Protein AF-A0AAP0PE67-F1 (afdb_monomer)

InterPro domains:
  IPR002885 Pentatricopeptide repeat [PF01535] (154-175)
  IPR002885 Pentatricopeptide repeat [PF13041] (8-57)
  IPR002885 Pentatricopeptide repeat [PF13041] (78-128)
  IPR002885 Pentatricopeptide repeat [PF13041] (185-234)
  IPR002885 Pentatricopeptide repeat [PF13041] (255-304)
  IPR002885 Pentatricopeptide repeat [PS51375] (9-43)
  IPR002885 Pentatricopeptide repeat [PS51375] (44-78)
  IPR002885 Pentatricopeptide repeat [PS51375] (79-114)
  IPR002885 Pentatricopeptide repeat [PS51375] (115-149)
  IPR002885 Pentatricopeptide repeat [PS51375] (150-185)
  IPR002885 Pentatricopeptide repeat [PS51375] (186-220)
  IPR002885 Pentatricopeptide repeat [PS51375] (221-255)
  IPR002885 Pentatricopeptide repeat [PS51375] (256-290)
  IPR002885 Pentatricopeptide repeat [PS51375] (291-321)
  IPR002885 Pentatricopeptide repeat [TIGR00756] (11-44)
  IPR002885 Pentatricopeptide repeat [TIGR00756] (47-80)
  IPR002885 Pentatricopeptide repeat [TIGR00756] (82-116)
  IPR002885 Pentatricopeptide repeat [TIGR00756] (154-187)
  IPR002885 Pentatricopeptide repeat [TIGR00756] (189-222)
  IPR002885 Pentatricopeptide repeat [TIGR00756] (223-256)

Radius of gyration: 32.27 Å; Cα contacts (8 Å, |Δi|>4): 391; chains: 1; bounding box: 60×107×72 Å

pLDDT: mean 74.9, std 16.46, range [26.45, 91.94]

Organism: NCBI:txid152367

Mean predicted aligned error: 15.07 Å

Nearest PDB structures (foldseek):
  6een-assembly1_D  TM=7.608E-01  e=3.902E-18  Zea mays
  5i9g-assembly1_C  TM=6.756E-01  e=1.537E-18  unidentified
  4m57-assembly1_A  TM=5.169E-01  e=1.151E-13  Zea mays
  4oe1-assembly1_A  TM=5.522E-01  e=1.704E-11  Zea mays
  4m59-assembly1_A  TM=5.585E-01  e=1.634E-11  Zea mays

Secondary structure (DSSP, 8-state):
--SS-PPPPHHHHHHHHHHHHHTT-HHHHHHHHHHHHHTT----HHHHHHHHHHHHHHT-HHHHHHHHHHHHHTT----HHHHHHHHHHHHHTT-HHHHHHHHHHHHHTTS-PPPHHHHHHHHHHHHHHT-HHHHHHHHHHHHHTT----HHHHHHHHHHHHHTT-HHHHHHHHHHHHHSTT----HHHHHHHHHHHHHHT-HHHHHHHHHHHHHTTPPPPHHHHHHHHHHHHHHT-HHHHHHHHHHHHHTT----HHHHHHHHHHHHHHT-HHHHHHHHHHHHHTT-PPPHHHHHHHHHHHHHHT-HHHHHHHHHHHHHHHHHHHHHHHHHHHHHHHHHHHTT-----PPPP-PPPPPPP-----------

Solvent-accessible surface area (backbone atoms only — not comparable to full-atom values): 20975 Å² total; per-residue (Å²): 114,86,87,67,86,63,81,79,48,61,63,59,50,41,53,51,38,47,53,27,38,75,69,69,40,56,72,59,31,53,50,51,50,56,47,36,58,74,67,74,42,72,82,50,71,66,47,53,42,48,50,36,48,36,27,32,75,68,68,44,48,67,65,26,50,51,53,51,51,50,38,50,75,70,68,48,78,77,53,59,68,47,51,32,43,50,28,38,28,29,23,71,74,69,40,45,70,58,30,52,49,55,59,51,52,35,53,74,65,70,76,46,81,76,50,75,62,39,54,41,37,46,48,53,27,31,36,76,72,58,48,59,73,58,51,55,50,51,52,50,50,40,58,74,71,68,54,80,76,50,70,70,47,52,41,49,52,35,45,21,30,33,75,65,66,42,54,71,59,31,54,51,51,51,52,54,44,70,66,40,91,87,54,82,86,51,70,65,46,53,37,43,51,31,43,36,28,26,75,73,66,42,48,68,62,24,51,51,50,54,53,50,38,48,74,74,70,43,78,79,51,60,66,46,52,41,44,49,33,41,30,28,26,77,75,63,43,53,70,60,26,49,51,51,57,54,48,36,57,71,66,88,32,70,80,46,53,67,44,54,34,43,53,31,42,26,28,21,74,72,65,43,40,71,61,25,50,53,52,52,52,51,34,52,75,72,67,39,69,80,48,74,68,38,52,54,34,51,34,55,19,25,51,73,74,65,41,51,69,61,26,50,51,53,52,53,52,51,54,53,54,51,49,54,50,53,50,51,50,50,53,50,52,51,50,54,51,52,55,54,56,65,74,66,64,78,81,77,82,77,83,84,81,82,87,82,86,88,80,82,89,84,87,86,82,89,86,87,87,88,90,134

Structure (mmCIF, N/CA/C/O backbone):
data_AF-A0AAP0PE67-F1
#
_entry.id   AF-A0AAP0PE67-F1
#
loop_
_atom_site.group_PDB
_atom_site.id
_atom_site.type_symbol
_atom_site.label_atom_id
_atom_site.label_alt_id
_atom_site.label_comp_id
_atom_site.label_asym_id
_atom_site.label_entity_id
_atom_site.label_seq_id
_atom_site.pdbx_PDB_ins_code
_atom_site.Cartn_x
_atom_site.Cartn_y
_atom_site.Cartn_z
_atom_site.occupancy
_atom_site.B_iso_or_equiv
_atom_site.auth_seq_id
_atom_site.auth_comp_id
_atom_site.auth_asym_id
_atom_site.auth_atom_id
_atom_site.pdbx_PDB_model_num
ATOM 1 N N . MET A 1 1 ? 2.126 21.704 -41.693 1.00 51.34 1 MET A N 1
ATOM 2 C CA . MET A 1 1 ? 3.536 21.264 -41.856 1.00 51.34 1 MET A CA 1
ATOM 3 C C . MET A 1 1 ? 3.902 20.911 -43.300 1.00 51.34 1 MET A C 1
ATOM 5 O O . MET A 1 1 ? 5.087 20.849 -43.579 1.00 51.34 1 MET A O 1
ATOM 9 N N . LYS A 1 2 ? 2.946 20.742 -44.233 1.00 44.88 2 LYS A N 1
ATOM 10 C CA . LYS A 1 2 ? 3.265 20.608 -45.669 1.00 44.88 2 LYS A CA 1
ATOM 11 C C . LYS A 1 2 ? 3.555 21.949 -46.364 1.00 44.88 2 LYS A C 1
ATOM 13 O O . LYS A 1 2 ? 4.163 21.949 -47.421 1.00 44.88 2 LYS A O 1
ATOM 18 N N . ASP A 1 3 ? 3.197 23.068 -45.731 1.00 47.25 3 ASP A N 1
ATOM 19 C CA . ASP A 1 3 ? 3.286 24.407 -46.337 1.00 47.25 3 ASP A CA 1
ATOM 20 C C . ASP A 1 3 ? 4.638 25.120 -46.130 1.00 47.25 3 ASP A C 1
ATOM 22 O O . ASP A 1 3 ? 4.851 26.184 -46.698 1.00 47.25 3 ASP A O 1
ATOM 26 N N . PHE A 1 4 ? 5.561 24.563 -45.329 1.00 55.31 4 PHE A N 1
ATOM 27 C CA . PHE A 1 4 ? 6.791 25.262 -44.900 1.00 55.31 4 PHE A CA 1
ATOM 28 C C . PHE A 1 4 ? 8.116 24.557 -45.250 1.00 55.31 4 PHE A C 1
ATOM 30 O O . PHE A 1 4 ? 9.164 24.998 -44.789 1.00 55.31 4 PHE A O 1
ATOM 37 N N . ASN A 1 5 ? 8.104 23.485 -46.056 1.00 54.69 5 ASN A N 1
ATOM 38 C CA . ASN A 1 5 ? 9.308 22.763 -46.520 1.00 54.69 5 ASN A CA 1
ATOM 39 C C . ASN A 1 5 ? 10.312 22.322 -45.424 1.00 54.69 5 ASN A C 1
ATOM 41 O O . ASN A 1 5 ? 11.452 21.974 -45.729 1.00 54.69 5 ASN A O 1
ATOM 45 N N . SER A 1 6 ? 9.908 22.310 -44.151 1.00 60.25 6 SER A N 1
ATOM 46 C CA . SER A 1 6 ? 10.734 21.861 -43.033 1.00 60.25 6 SER A CA 1
ATOM 47 C C . SER A 1 6 ? 10.360 20.433 -42.639 1.00 60.25 6 SER A C 1
ATOM 49 O O . SER A 1 6 ? 9.227 20.146 -42.249 1.00 60.25 6 SER A O 1
ATOM 51 N N . CYS A 1 7 ? 11.322 19.516 -42.752 1.00 62.06 7 CYS A N 1
ATOM 52 C CA . CYS A 1 7 ? 11.145 18.134 -42.318 1.00 62.06 7 CYS A CA 1
ATOM 53 C C . CYS A 1 7 ? 11.356 18.046 -40.797 1.00 62.06 7 CYS A C 1
ATOM 55 O O . CYS A 1 7 ? 12.442 18.392 -40.320 1.00 62.06 7 CYS A O 1
ATOM 57 N N . PRO A 1 8 ? 10.352 17.607 -40.016 1.00 69.38 8 PRO A N 1
ATOM 58 C CA . PRO A 1 8 ? 10.525 17.390 -38.586 1.00 69.38 8 PRO A CA 1
ATOM 59 C C . PRO A 1 8 ? 11.597 16.325 -38.349 1.00 69.38 8 PRO A C 1
ATOM 61 O O . PRO A 1 8 ? 11.596 15.274 -38.983 1.00 69.38 8 PRO A O 1
ATOM 64 N N . ASN A 1 9 ? 12.518 16.604 -37.431 1.00 77.94 9 ASN A N 1
ATOM 65 C CA . ASN A 1 9 ? 13.565 15.661 -37.058 1.00 77.94 9 ASN A CA 1
ATOM 66 C C . ASN A 1 9 ? 13.117 14.795 -35.864 1.00 77.94 9 ASN A C 1
ATOM 68 O O . ASN A 1 9 ? 12.079 15.038 -35.242 1.00 77.94 9 ASN A O 1
ATOM 72 N N . THR A 1 10 ? 13.915 13.785 -35.511 1.00 78.81 10 THR A N 1
ATOM 73 C CA . THR A 1 10 ? 13.640 12.879 -34.381 1.00 78.81 10 THR A CA 1
ATOM 74 C C . THR A 1 10 ? 13.404 13.624 -33.061 1.00 78.81 10 THR A C 1
ATOM 76 O O . THR A 1 10 ? 12.596 13.186 -32.246 1.00 78.81 10 THR A O 1
ATOM 79 N N . PHE A 1 11 ? 14.055 14.772 -32.847 1.00 81.00 11 PHE A N 1
ATOM 80 C CA . PHE A 1 11 ? 13.843 15.589 -31.652 1.00 81.00 11 PHE A CA 1
ATOM 81 C C . PHE A 1 11 ? 12.443 16.217 -31.637 1.00 81.00 11 PHE A C 1
ATOM 83 O O . PHE A 1 11 ? 11.741 16.092 -30.637 1.00 81.00 11 PHE A O 1
ATOM 90 N N . THR A 1 12 ? 11.996 16.806 -32.753 1.00 81.56 12 THR A N 1
ATOM 91 C CA . THR A 1 12 ? 10.645 17.378 -32.887 1.00 81.56 12 THR A CA 1
ATOM 92 C C . THR A 1 12 ? 9.564 16.334 -32.609 1.00 81.56 12 THR A C 1
ATOM 94 O O . THR A 1 12 ? 8.618 16.608 -31.869 1.00 81.56 12 THR A O 1
ATOM 97 N N . TYR A 1 13 ? 9.724 15.121 -33.147 1.00 83.88 13 TYR A N 1
ATOM 98 C CA . TYR A 1 13 ? 8.808 14.017 -32.865 1.00 83.88 13 TYR A CA 1
ATOM 99 C C . TYR A 1 13 ? 8.849 13.593 -31.393 1.00 83.88 13 TYR A C 1
ATOM 101 O O . TYR A 1 13 ? 7.794 13.483 -30.777 1.00 83.88 13 TYR A O 1
ATOM 109 N N . ASN A 1 14 ? 10.032 13.433 -30.792 1.00 84.38 14 ASN A N 1
ATOM 110 C CA . ASN A 1 14 ? 10.153 13.046 -29.382 1.00 84.38 14 ASN A CA 1
ATOM 111 C C . ASN A 1 14 ? 9.535 14.081 -28.431 1.00 84.38 14 ASN A C 1
ATOM 113 O O . ASN A 1 14 ? 8.880 13.698 -27.464 1.00 84.38 14 ASN A O 1
ATOM 117 N N . THR A 1 15 ? 9.676 15.380 -28.710 1.00 84.12 15 THR A N 1
ATOM 118 C CA . THR A 1 15 ? 9.015 16.433 -27.923 1.00 84.12 15 THR A CA 1
ATOM 119 C C . THR A 1 15 ? 7.495 16.335 -28.024 1.00 84.12 15 THR A C 1
ATOM 121 O O . THR A 1 15 ? 6.807 16.406 -27.006 1.00 84.12 15 THR A O 1
ATOM 124 N N . MET A 1 16 ? 6.962 16.127 -29.233 1.00 83.12 16 MET A N 1
ATOM 125 C CA . MET A 1 16 ? 5.522 15.952 -29.443 1.00 83.12 16 MET A CA 1
ATOM 126 C C . MET A 1 16 ? 5.003 14.703 -28.724 1.00 83.12 16 MET A C 1
ATOM 128 O O . MET A 1 16 ? 4.002 14.778 -28.020 1.00 83.12 16 MET A O 1
ATOM 132 N N . LEU A 1 17 ? 5.709 13.577 -28.836 1.00 86.69 17 LEU A N 1
ATOM 133 C CA . LEU A 1 17 ? 5.356 12.334 -28.151 1.00 86.69 17 LEU A CA 1
ATOM 134 C C . LEU A 1 17 ? 5.375 12.497 -26.628 1.00 86.69 17 LEU A C 1
ATOM 136 O O . LEU A 1 17 ? 4.423 12.098 -25.966 1.00 86.69 17 LEU A O 1
ATOM 140 N N . HIS A 1 18 ? 6.401 13.146 -26.075 1.00 85.19 18 HIS A N 1
ATOM 141 C CA . HIS A 1 18 ? 6.493 13.405 -24.638 1.00 85.19 18 HIS A CA 1
ATOM 142 C C . HIS A 1 18 ? 5.326 14.267 -24.135 1.00 85.19 18 HIS A C 1
ATOM 144 O O . HIS A 1 18 ? 4.707 13.940 -23.124 1.00 85.19 18 HIS A O 1
ATOM 150 N N . LEU A 1 19 ? 4.968 15.332 -24.863 1.00 84.69 19 LEU A N 1
ATOM 151 C CA . LEU A 1 19 ? 3.814 16.175 -24.529 1.00 84.69 19 LEU A CA 1
ATOM 152 C C . LEU A 1 19 ? 2.491 15.399 -24.596 1.00 84.69 19 LEU A C 1
ATOM 154 O O . LEU A 1 19 ? 1.646 15.554 -23.716 1.00 84.69 19 LEU A O 1
ATOM 158 N N . LEU A 1 20 ? 2.309 14.553 -25.612 1.00 86.25 20 LEU A N 1
ATOM 159 C CA . LEU A 1 20 ? 1.095 13.748 -25.776 1.00 86.25 20 LEU A CA 1
ATOM 160 C C . LEU A 1 20 ? 0.944 12.695 -24.675 1.00 86.25 20 LEU A C 1
ATOM 162 O O . LEU A 1 20 ? -0.151 12.533 -24.134 1.00 86.25 20 LEU A O 1
ATOM 166 N N . VAL A 1 21 ? 2.043 12.039 -24.295 1.00 85.19 21 VAL A N 1
ATOM 167 C CA . VAL A 1 21 ? 2.080 11.090 -23.175 1.00 85.19 21 VAL A CA 1
ATOM 168 C C . VAL A 1 21 ? 1.781 11.796 -21.850 1.00 85.19 21 VAL A C 1
ATOM 170 O O . VAL A 1 21 ? 0.956 11.314 -21.078 1.00 85.19 21 VAL A O 1
ATOM 173 N N . GLN A 1 22 ? 2.351 12.982 -21.603 1.00 84.94 22 GLN A N 1
ATOM 174 C CA . GLN A 1 22 ? 2.037 13.773 -20.404 1.00 84.94 22 GLN A CA 1
ATOM 175 C C . GLN A 1 22 ? 0.564 14.197 -20.327 1.00 84.94 22 GLN A C 1
ATOM 177 O O . GLN A 1 22 ? 0.006 14.299 -19.236 1.00 84.94 22 GLN A O 1
ATOM 182 N N . LYS A 1 23 ? -0.073 14.449 -21.476 1.00 86.06 23 LYS A N 1
ATOM 183 C CA . LYS A 1 23 ? -1.504 14.772 -21.571 1.00 86.06 23 LYS A CA 1
ATOM 184 C C . LYS A 1 23 ? -2.410 13.536 -21.600 1.00 86.06 23 LYS A C 1
ATOM 186 O O . LYS A 1 23 ? -3.616 13.705 -21.733 1.00 86.06 23 LYS A O 1
ATOM 191 N N . GLN A 1 24 ? -1.853 12.331 -21.453 1.00 83.88 24 GLN A N 1
ATOM 192 C CA . GLN A 1 24 ? -2.573 11.050 -21.440 1.00 83.88 24 GLN A CA 1
ATOM 193 C C . GLN A 1 24 ? -3.347 10.753 -22.741 1.00 83.88 24 GLN A C 1
ATOM 195 O O . GLN A 1 24 ? -4.325 10.011 -22.741 1.00 83.88 24 GLN A O 1
ATOM 200 N N . VAL A 1 25 ? -2.907 11.313 -23.877 1.00 86.69 25 VAL A N 1
ATOM 201 C CA . VAL A 1 25 ? -3.543 11.111 -25.193 1.00 86.69 25 VAL A CA 1
ATOM 202 C C . VAL A 1 25 ? -2.754 10.078 -26.007 1.00 86.69 25 VAL A C 1
ATOM 204 O O . VAL A 1 25 ? -2.118 10.390 -27.016 1.00 86.69 25 VAL A O 1
ATOM 207 N N . TYR A 1 26 ? -2.775 8.823 -25.554 1.00 82.75 26 TYR A N 1
ATOM 208 C CA . TYR A 1 26 ? -1.902 7.752 -26.064 1.00 82.75 26 TYR A CA 1
ATOM 209 C C . TYR A 1 26 ? -2.195 7.338 -27.513 1.00 82.75 26 TYR A C 1
ATOM 211 O O . TYR A 1 26 ? -1.273 7.096 -28.288 1.00 82.75 26 TYR A O 1
ATOM 219 N N . VAL A 1 27 ? -3.468 7.343 -27.923 1.00 82.25 27 VAL A N 1
ATOM 220 C CA . VAL A 1 27 ? -3.873 7.013 -29.305 1.00 82.25 27 VAL A CA 1
ATOM 221 C C . VAL A 1 27 ? -3.249 7.988 -30.307 1.00 82.25 27 VAL A C 1
ATOM 223 O O . VAL A 1 27 ? -2.747 7.587 -31.357 1.00 82.25 27 VAL A O 1
ATOM 226 N N . LEU A 1 28 ? -3.224 9.279 -29.962 1.00 83.56 28 LEU A N 1
ATOM 227 C CA . LEU A 1 28 ? -2.600 10.298 -30.800 1.00 83.56 28 LEU A CA 1
ATOM 228 C C . LEU A 1 28 ? -1.071 10.165 -30.790 1.00 83.56 28 LEU A C 1
ATOM 230 O O . LEU A 1 28 ? -0.444 10.379 -31.824 1.00 83.56 28 LEU A O 1
ATOM 234 N N . ALA A 1 29 ? -0.473 9.758 -29.666 1.00 84.75 29 ALA A N 1
ATOM 235 C CA . ALA A 1 29 ? 0.959 9.466 -29.597 1.00 84.75 29 ALA A CA 1
ATOM 236 C C . ALA A 1 29 ? 1.352 8.319 -30.551 1.00 84.75 29 ALA A C 1
ATOM 238 O O . ALA A 1 29 ? 2.299 8.467 -31.323 1.00 84.75 29 ALA A O 1
ATOM 239 N N . LEU A 1 30 ? 0.580 7.226 -30.594 1.00 83.44 30 LEU A N 1
ATOM 240 C CA . LEU A 1 30 ? 0.789 6.131 -31.553 1.00 83.44 30 LEU A CA 1
ATOM 241 C C . LEU A 1 30 ? 0.582 6.579 -33.008 1.00 83.44 30 LEU A C 1
ATOM 243 O O . LEU A 1 30 ? 1.337 6.185 -33.896 1.00 83.44 30 LEU A O 1
ATOM 247 N N . ALA A 1 31 ? -0.397 7.450 -33.275 1.00 85.12 31 ALA A N 1
ATOM 248 C CA . ALA A 1 31 ? -0.593 8.020 -34.609 1.00 85.12 31 ALA A CA 1
ATOM 249 C C . ALA A 1 31 ? 0.605 8.880 -35.056 1.00 85.12 31 ALA A C 1
ATOM 251 O O . ALA A 1 31 ? 1.049 8.773 -36.200 1.00 85.12 31 ALA A O 1
ATOM 252 N N . VAL A 1 32 ? 1.166 9.687 -34.149 1.00 84.69 32 VAL A N 1
ATOM 253 C CA . VAL A 1 32 ? 2.371 10.494 -34.403 1.00 84.69 32 VAL A CA 1
ATOM 254 C C . VAL A 1 32 ? 3.601 9.608 -34.613 1.00 84.69 32 VAL A C 1
ATOM 256 O O . VAL A 1 32 ? 4.404 9.898 -35.500 1.00 84.69 32 VAL A O 1
ATOM 259 N N . TYR A 1 33 ? 3.727 8.500 -33.879 1.00 85.38 33 TYR A N 1
ATOM 260 C CA . TYR A 1 33 ? 4.772 7.4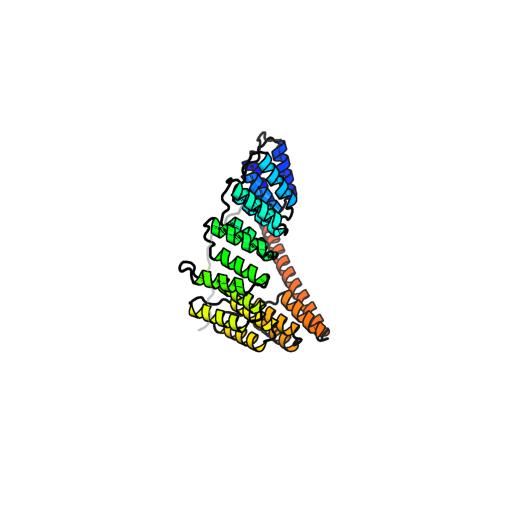99 -34.109 1.00 85.38 33 TYR A CA 1
ATOM 261 C C . TYR A 1 33 ? 4.645 6.836 -35.491 1.00 85.38 33 TYR A C 1
ATOM 263 O O . TYR A 1 33 ? 5.607 6.793 -36.256 1.00 85.38 33 TYR A O 1
ATOM 271 N N . ASN A 1 34 ? 3.438 6.418 -35.877 1.00 85.19 34 ASN A N 1
ATOM 272 C CA . ASN A 1 34 ? 3.177 5.874 -37.212 1.00 85.19 34 ASN A CA 1
ATOM 273 C C . ASN A 1 34 ? 3.461 6.894 -38.323 1.00 85.19 34 ASN A C 1
ATOM 275 O O . ASN A 1 34 ? 3.926 6.533 -39.404 1.00 85.19 34 ASN A O 1
ATOM 279 N N . GLN A 1 35 ? 3.202 8.179 -38.071 1.00 84.56 35 GLN A N 1
ATOM 280 C CA . GLN A 1 35 ? 3.576 9.244 -38.993 1.00 84.56 35 GLN A CA 1
ATOM 281 C C . GLN A 1 35 ? 5.097 9.393 -39.084 1.00 84.56 35 GLN A C 1
ATOM 283 O O . GLN A 1 35 ? 5.612 9.474 -40.190 1.00 84.56 35 GLN A O 1
ATOM 288 N N . MET A 1 36 ? 5.816 9.381 -37.960 1.00 84.00 36 MET A N 1
ATOM 289 C CA . MET A 1 36 ? 7.282 9.411 -37.931 1.00 84.00 36 MET A CA 1
ATOM 290 C C . MET A 1 36 ? 7.890 8.266 -38.754 1.00 84.00 36 MET A C 1
ATOM 292 O O . MET A 1 36 ? 8.810 8.495 -39.538 1.00 84.00 36 MET A O 1
ATOM 296 N N . MET A 1 37 ? 7.311 7.068 -38.642 1.00 82.00 37 MET A N 1
ATOM 297 C CA . MET A 1 37 ? 7.693 5.893 -39.424 1.00 82.00 37 M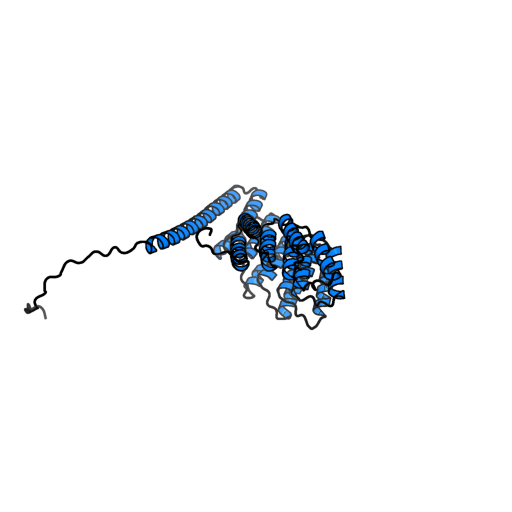ET A CA 1
ATOM 298 C C . MET A 1 37 ? 7.447 6.057 -40.928 1.00 82.00 37 MET A C 1
ATOM 300 O O . MET A 1 37 ? 8.287 5.658 -41.727 1.00 82.00 37 MET A O 1
ATOM 304 N N . LYS A 1 38 ? 6.328 6.678 -41.327 1.00 82.88 38 LYS A N 1
ATOM 305 C CA . LYS A 1 38 ? 6.026 6.995 -42.737 1.00 82.88 38 LYS A CA 1
ATOM 306 C C . LYS A 1 38 ? 6.909 8.105 -43.312 1.00 82.88 38 LYS A C 1
ATOM 308 O O . LYS A 1 38 ? 7.075 8.172 -44.524 1.00 82.88 38 LYS A O 1
ATOM 313 N N . SER A 1 39 ? 7.445 8.978 -42.462 1.00 78.06 39 SER A N 1
ATOM 314 C CA . SER A 1 39 ? 8.330 10.085 -42.843 1.00 78.06 39 SER A CA 1
ATOM 315 C C . SER A 1 39 ? 9.807 9.672 -42.992 1.00 78.06 39 SER A C 1
ATOM 317 O O . SER A 1 39 ? 10.660 10.557 -43.019 1.00 78.06 39 SER A O 1
ATOM 319 N N . ASP A 1 40 ? 10.136 8.369 -42.987 1.00 71.94 40 ASP A N 1
ATOM 320 C CA . ASP A 1 40 ? 11.510 7.817 -42.939 1.00 71.94 40 ASP A CA 1
ATOM 321 C C . ASP A 1 40 ? 12.386 8.355 -41.783 1.00 71.94 40 ASP A C 1
ATOM 323 O O . ASP A 1 40 ? 13.616 8.232 -41.768 1.00 71.94 40 ASP A O 1
ATOM 327 N N . CYS A 1 41 ? 11.762 8.926 -40.750 1.00 75.62 41 CYS A N 1
ATOM 328 C CA . CYS A 1 41 ? 12.458 9.431 -39.575 1.00 75.62 41 CYS A CA 1
ATOM 329 C C . CYS A 1 41 ? 12.743 8.271 -38.618 1.00 75.62 41 CYS A C 1
ATOM 331 O O . CYS A 1 41 ? 11.833 7.729 -37.992 1.00 75.62 41 CYS A O 1
ATOM 333 N N . ARG A 1 42 ? 14.018 7.886 -38.479 1.00 77.12 42 ARG A N 1
ATOM 334 C CA . ARG A 1 42 ? 14.399 6.734 -37.648 1.00 77.12 42 ARG A CA 1
ATOM 335 C C . ARG A 1 42 ? 14.099 6.990 -36.161 1.00 77.12 42 ARG A C 1
ATOM 337 O O . ARG A 1 42 ? 14.631 7.959 -35.600 1.00 77.12 42 ARG A O 1
ATOM 344 N N . PRO A 1 43 ? 13.290 6.134 -35.504 1.00 83.12 43 PRO A N 1
ATOM 345 C CA . PRO A 1 43 ? 13.081 6.206 -34.065 1.00 83.12 43 PRO A CA 1
ATOM 346 C C . PRO A 1 43 ? 14.368 5.848 -33.333 1.00 83.12 43 PRO A C 1
ATOM 348 O O . PRO A 1 43 ? 15.126 4.976 -33.760 1.00 83.12 43 PRO A O 1
ATOM 351 N N . ASN A 1 44 ? 14.618 6.544 -32.230 1.00 83.19 44 ASN A N 1
ATOM 352 C CA . ASN A 1 44 ? 15.774 6.299 -31.381 1.00 83.19 44 ASN A CA 1
ATOM 353 C C . ASN A 1 44 ? 15.330 5.739 -30.026 1.00 83.19 44 ASN A C 1
ATOM 355 O O . ASN A 1 44 ? 14.139 5.609 -29.742 1.00 83.19 44 ASN A O 1
ATOM 359 N N . ARG A 1 45 ? 16.298 5.415 -29.166 1.00 83.62 45 ARG A N 1
ATOM 360 C CA . ARG A 1 45 ? 16.035 4.876 -27.826 1.00 83.62 45 ARG A CA 1
ATOM 361 C C . ARG A 1 45 ? 15.062 5.744 -27.012 1.00 83.62 45 ARG A C 1
ATOM 363 O O . ARG A 1 45 ? 14.174 5.206 -26.363 1.00 83.62 45 ARG A O 1
ATOM 370 N N . ALA A 1 46 ? 15.191 7.071 -27.088 1.00 82.56 46 ALA A N 1
ATOM 371 C CA . ALA A 1 46 ? 14.308 7.993 -26.374 1.00 82.56 46 ALA A CA 1
ATOM 372 C C . ALA A 1 46 ? 12.862 7.951 -26.902 1.00 82.56 46 ALA A C 1
ATOM 374 O O . ALA A 1 46 ? 11.933 8.023 -26.102 1.00 82.56 46 ALA A O 1
ATOM 375 N N . THR A 1 47 ? 12.663 7.780 -28.217 1.00 83.94 47 THR A N 1
ATOM 376 C CA . THR A 1 47 ? 11.332 7.605 -28.825 1.00 83.94 47 THR A CA 1
ATOM 377 C C . THR A 1 47 ? 10.603 6.413 -28.204 1.00 83.94 47 THR A C 1
ATOM 379 O O . THR A 1 47 ? 9.470 6.554 -27.746 1.00 83.94 47 THR A O 1
ATOM 382 N N . TYR A 1 48 ? 11.273 5.258 -28.133 1.00 85.56 48 TYR A N 1
ATOM 383 C CA . TYR A 1 48 ? 10.705 4.050 -27.532 1.00 85.56 48 TYR A CA 1
ATOM 384 C C . TYR A 1 48 ? 10.495 4.204 -26.027 1.00 85.56 48 TYR A C 1
ATOM 386 O O . TYR A 1 48 ? 9.418 3.879 -25.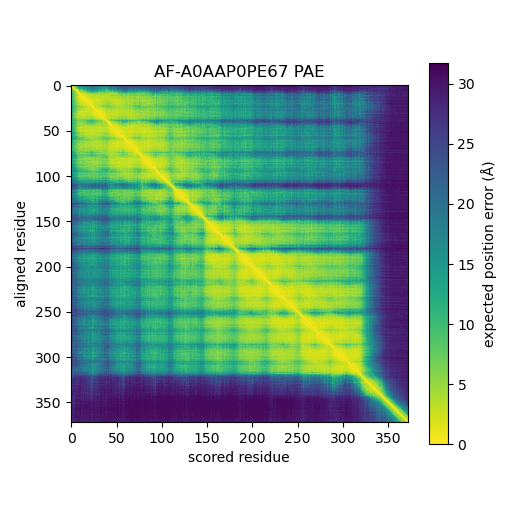547 1.00 85.56 48 TYR A O 1
ATOM 394 N N . GLY A 1 49 ? 11.460 4.764 -25.287 1.00 84.81 49 GLY A N 1
ATOM 395 C CA . GLY A 1 49 ? 11.321 4.968 -23.841 1.00 84.81 49 GLY A CA 1
ATOM 396 C C . GLY A 1 49 ? 10.108 5.822 -23.456 1.00 84.81 49 GLY A C 1
ATOM 397 O O . GLY A 1 49 ? 9.388 5.468 -22.528 1.00 84.81 49 GLY A O 1
ATOM 398 N N . ILE A 1 50 ? 9.834 6.899 -24.205 1.00 85.44 50 ILE A N 1
ATOM 399 C CA . ILE A 1 50 ? 8.656 7.756 -23.981 1.00 85.44 50 ILE A CA 1
ATOM 400 C C . ILE A 1 50 ? 7.352 6.996 -24.261 1.00 85.44 50 ILE A C 1
ATOM 402 O O . ILE A 1 50 ? 6.405 7.085 -23.480 1.00 85.44 50 ILE A O 1
ATOM 406 N N . LEU A 1 51 ? 7.285 6.270 -25.381 1.00 85.75 51 LEU A N 1
ATOM 407 C CA . LEU A 1 51 ? 6.078 5.544 -25.780 1.00 85.75 51 LEU A CA 1
ATOM 408 C C . LEU A 1 51 ? 5.777 4.379 -24.837 1.00 85.75 51 LEU A C 1
ATOM 410 O O . LEU A 1 51 ? 4.646 4.245 -24.385 1.00 85.75 51 LEU A O 1
ATOM 414 N N . ILE A 1 52 ? 6.790 3.583 -24.502 1.00 87.44 52 ILE A N 1
ATOM 415 C CA . ILE A 1 52 ? 6.692 2.444 -23.585 1.00 87.44 52 ILE A CA 1
ATOM 416 C C . ILE A 1 52 ? 6.239 2.916 -22.194 1.00 87.44 52 ILE A C 1
ATOM 418 O O . ILE A 1 52 ? 5.309 2.337 -21.637 1.00 87.44 52 ILE A O 1
ATOM 422 N N . ASP A 1 53 ? 6.810 4.003 -21.656 1.00 84.75 53 ASP A N 1
ATOM 423 C CA . ASP A 1 53 ? 6.372 4.587 -20.375 1.00 84.75 53 ASP A CA 1
ATOM 424 C C . ASP A 1 53 ? 4.921 5.078 -20.425 1.00 84.75 53 ASP A C 1
ATOM 426 O O . ASP A 1 53 ? 4.132 4.794 -19.520 1.00 84.75 53 ASP A O 1
ATOM 430 N N . GLY A 1 54 ? 4.540 5.758 -21.508 1.00 83.56 54 GLY A N 1
ATOM 431 C CA . GLY A 1 54 ? 3.164 6.200 -21.712 1.00 83.56 54 GLY A CA 1
ATOM 432 C C . GLY A 1 54 ? 2.167 5.044 -21.781 1.00 83.56 54 GLY A C 1
ATOM 433 O O . GLY A 1 54 ? 1.145 5.081 -21.102 1.00 83.56 54 GLY A O 1
ATOM 434 N N . LEU A 1 55 ? 2.474 4.000 -22.550 1.00 84.44 55 LEU A N 1
ATOM 435 C CA . LEU A 1 55 ? 1.601 2.834 -22.720 1.00 84.44 55 LEU A CA 1
ATOM 436 C C . LEU A 1 55 ? 1.513 1.981 -21.451 1.00 84.44 55 LEU A C 1
ATOM 438 O O . LEU A 1 55 ? 0.430 1.510 -21.112 1.00 84.44 55 LEU A O 1
ATOM 442 N N . CYS A 1 56 ? 2.609 1.833 -20.699 1.00 85.00 56 CYS A N 1
ATOM 443 C CA . CYS A 1 56 ? 2.569 1.179 -19.390 1.00 85.00 56 CYS A CA 1
ATOM 444 C C . CYS A 1 56 ? 1.660 1.937 -18.410 1.00 85.00 56 CYS A C 1
ATOM 446 O O . CYS A 1 56 ? 0.887 1.306 -17.698 1.00 85.00 56 CYS A O 1
ATOM 448 N N . LYS A 1 57 ? 1.685 3.278 -18.409 1.00 82.75 57 LYS A N 1
ATOM 449 C CA . LYS A 1 57 ? 0.779 4.106 -17.585 1.00 82.75 57 LYS A CA 1
ATOM 450 C C . LYS A 1 57 ? -0.673 4.088 -18.067 1.00 82.75 57 LYS A C 1
ATOM 452 O O . LYS A 1 57 ? -1.576 4.318 -17.268 1.00 82.75 57 LYS A O 1
ATOM 457 N N . ALA A 1 58 ? -0.895 3.835 -19.353 1.00 81.38 58 ALA A N 1
ATOM 458 C CA . ALA A 1 58 ? -2.221 3.698 -19.945 1.00 81.38 58 ALA A CA 1
ATOM 459 C C . ALA A 1 58 ? -2.898 2.350 -19.631 1.00 81.38 58 ALA A C 1
ATOM 461 O O . ALA A 1 58 ? -4.096 2.215 -19.871 1.00 81.38 58 ALA A O 1
ATOM 462 N N . GLY A 1 59 ? -2.148 1.356 -19.135 1.00 80.81 59 GLY A N 1
ATOM 463 C CA . GLY A 1 59 ? -2.621 -0.023 -18.940 1.00 80.81 59 GLY A CA 1
ATOM 464 C C . GLY A 1 59 ? -2.616 -0.876 -20.218 1.00 80.81 59 GLY A C 1
ATOM 465 O O . GLY A 1 59 ? -2.957 -2.054 -20.191 1.00 80.81 59 GLY A O 1
ATOM 466 N N . THR A 1 60 ? -2.188 -0.328 -21.360 1.00 84.38 60 THR A N 1
ATOM 467 C CA . THR A 1 60 ? -2.087 -1.053 -22.639 1.00 84.38 60 THR A CA 1
ATOM 468 C C . THR A 1 60 ? -0.731 -1.752 -22.745 1.00 84.38 60 THR A C 1
ATOM 470 O O . THR A 1 60 ? 0.147 -1.352 -23.514 1.00 84.38 60 THR A O 1
ATOM 473 N N . ILE A 1 61 ? -0.524 -2.779 -21.916 1.00 84.62 61 ILE A N 1
ATOM 474 C CA . ILE A 1 61 ? 0.781 -3.445 -21.796 1.00 84.62 61 ILE A CA 1
ATOM 475 C C . ILE A 1 61 ? 1.179 -4.234 -23.049 1.00 84.62 61 ILE A C 1
ATOM 477 O O . ILE A 1 61 ? 2.364 -4.316 -23.354 1.00 84.62 61 ILE A O 1
ATOM 481 N N . GLU A 1 62 ? 0.219 -4.781 -23.799 1.00 85.50 62 GLU A N 1
ATOM 482 C CA . GLU A 1 62 ? 0.499 -5.552 -25.020 1.00 85.50 62 GLU A CA 1
ATOM 483 C C . GLU A 1 62 ? 1.164 -4.691 -26.097 1.00 85.50 62 GLU A C 1
ATOM 485 O O . GLU A 1 62 ? 2.203 -5.072 -26.631 1.00 85.50 62 GLU A O 1
ATOM 490 N N . ASP A 1 63 ? 0.645 -3.484 -26.335 1.00 85.56 63 ASP A N 1
ATOM 491 C CA . ASP A 1 63 ? 1.248 -2.524 -27.266 1.00 85.56 63 ASP A CA 1
ATOM 492 C C . ASP A 1 63 ? 2.650 -2.093 -26.813 1.00 85.56 63 ASP A C 1
ATOM 494 O O . ASP A 1 63 ? 3.546 -1.898 -27.634 1.00 85.56 63 ASP A O 1
ATOM 498 N N . SER A 1 64 ? 2.861 -1.985 -25.497 1.00 86.56 64 SER A N 1
ATOM 499 C CA . SER A 1 64 ? 4.168 -1.665 -24.915 1.00 86.56 64 SER A CA 1
ATOM 500 C C . SER A 1 64 ? 5.199 -2.777 -25.160 1.00 86.56 64 SER A C 1
ATOM 502 O O . SER A 1 64 ? 6.334 -2.494 -25.546 1.00 86.56 64 SER A O 1
ATOM 504 N N . ILE A 1 65 ? 4.795 -4.046 -25.008 1.00 85.75 65 ILE A N 1
ATOM 505 C CA . ILE A 1 65 ? 5.636 -5.215 -25.315 1.00 85.75 65 ILE A CA 1
ATOM 506 C C . ILE A 1 65 ? 5.933 -5.273 -26.818 1.00 85.75 65 ILE A C 1
ATOM 508 O O . ILE A 1 65 ? 7.088 -5.435 -27.200 1.00 85.75 65 ILE A O 1
ATOM 512 N N . ASN A 1 66 ? 4.929 -5.045 -27.671 1.00 88.00 66 ASN A N 1
ATOM 513 C CA . ASN A 1 66 ? 5.112 -5.030 -29.124 1.00 88.00 66 ASN A CA 1
ATOM 514 C C . ASN A 1 66 ? 6.142 -3.973 -29.559 1.00 88.00 66 ASN A C 1
ATOM 516 O O . ASN A 1 66 ? 7.019 -4.264 -30.373 1.00 88.00 66 ASN A O 1
ATOM 520 N N . LEU A 1 67 ? 6.092 -2.763 -28.985 1.00 85.94 67 LEU A N 1
ATOM 521 C CA . LEU A 1 67 ? 7.087 -1.717 -29.256 1.00 85.94 67 LEU A CA 1
ATOM 522 C C . LEU A 1 67 ? 8.486 -2.074 -28.736 1.00 85.94 67 LEU A C 1
ATOM 524 O O . LEU A 1 67 ? 9.488 -1.681 -29.339 1.00 85.94 67 LEU A O 1
ATOM 528 N N . PHE A 1 68 ? 8.577 -2.808 -27.629 1.00 86.44 68 PHE A N 1
ATOM 529 C CA . PHE A 1 68 ? 9.850 -3.291 -27.099 1.00 86.44 68 PHE A CA 1
ATOM 530 C C . PHE A 1 68 ? 10.484 -4.375 -27.983 1.00 86.44 68 PHE A C 1
ATOM 532 O O . PHE A 1 68 ? 11.689 -4.332 -28.267 1.00 86.44 68 PHE A O 1
ATOM 539 N N . ASP A 1 69 ? 9.677 -5.313 -28.473 1.00 85.81 69 ASP A N 1
ATOM 540 C CA . ASP A 1 69 ? 10.124 -6.344 -29.407 1.00 85.81 69 ASP A CA 1
ATOM 541 C C . ASP A 1 69 ? 10.535 -5.716 -30.745 1.00 85.81 69 ASP A C 1
ATOM 543 O O . ASP A 1 69 ? 11.600 -6.028 -31.282 1.00 85.81 69 ASP A O 1
ATOM 547 N N . GLU A 1 70 ? 9.766 -4.741 -31.242 1.00 86.44 70 GLU A N 1
ATOM 548 C CA . GLU A 1 70 ? 10.104 -3.960 -32.434 1.00 86.44 70 GLU A CA 1
ATOM 549 C C . GLU A 1 70 ? 11.445 -3.223 -32.284 1.00 86.44 70 GLU A C 1
ATOM 551 O O . GLU A 1 70 ? 12.283 -3.249 -33.192 1.00 86.44 70 GLU A O 1
ATOM 556 N N . MET A 1 71 ? 11.682 -2.591 -31.131 1.00 86.12 71 MET A N 1
ATOM 557 C CA . MET A 1 71 ? 12.950 -1.931 -30.813 1.00 86.12 71 MET A CA 1
ATOM 558 C C . MET A 1 71 ? 14.129 -2.915 -30.889 1.00 86.12 71 MET A C 1
ATOM 560 O O . MET A 1 71 ? 15.166 -2.600 -31.487 1.00 86.12 71 MET A O 1
ATOM 564 N N . THR A 1 72 ? 13.949 -4.117 -30.337 1.00 83.62 72 THR A N 1
ATOM 565 C CA . THR A 1 72 ? 14.965 -5.177 -30.318 1.00 83.62 72 THR A CA 1
ATOM 566 C C . THR A 1 72 ? 15.219 -5.741 -31.719 1.00 83.62 72 THR A C 1
ATOM 568 O O . THR A 1 72 ? 16.376 -5.889 -32.119 1.00 83.62 72 THR A O 1
ATOM 571 N N . HIS A 1 73 ? 14.166 -5.975 -32.509 1.00 84.69 73 HIS A N 1
ATOM 572 C CA . HIS A 1 73 ? 14.267 -6.429 -33.901 1.00 84.69 73 HIS A CA 1
ATOM 573 C C . HIS A 1 73 ? 14.970 -5.421 -34.813 1.00 84.69 73 HIS A C 1
ATOM 575 O O . HIS A 1 73 ? 15.669 -5.809 -35.748 1.00 84.69 73 HIS A O 1
ATOM 581 N N . ARG A 1 74 ? 14.844 -4.124 -34.522 1.00 82.12 74 ARG A N 1
ATOM 582 C CA . ARG A 1 74 ? 15.543 -3.047 -35.242 1.00 82.12 74 ARG A CA 1
ATOM 583 C C . ARG A 1 74 ? 17.003 -2.871 -34.819 1.00 82.12 74 ARG A C 1
ATOM 585 O O . ARG A 1 74 ? 17.672 -1.968 -35.319 1.00 82.12 74 ARG A O 1
ATOM 592 N N . GLY A 1 75 ? 17.499 -3.702 -33.902 1.00 78.06 75 GLY A N 1
ATOM 593 C CA . GLY A 1 75 ? 18.878 -3.658 -33.419 1.00 78.06 75 GLY A CA 1
ATOM 594 C C . GLY A 1 75 ? 19.169 -2.499 -32.463 1.00 78.06 75 GLY A C 1
ATOM 595 O O . GLY A 1 75 ? 20.333 -2.208 -32.189 1.00 78.06 75 GLY A O 1
ATOM 596 N N . ILE A 1 76 ? 18.142 -1.823 -31.938 1.00 81.19 76 ILE A N 1
ATOM 597 C CA . ILE A 1 76 ? 18.325 -0.762 -30.948 1.00 81.19 76 ILE A CA 1
ATOM 598 C C . ILE A 1 76 ? 18.373 -1.430 -29.574 1.00 81.19 76 ILE A C 1
ATOM 600 O O . ILE A 1 76 ? 17.357 -1.902 -29.078 1.00 81.19 76 ILE A O 1
ATOM 604 N N . SER A 1 77 ? 19.547 -1.469 -28.936 1.00 77.12 77 SER A N 1
ATOM 605 C CA . SER A 1 77 ? 19.660 -2.050 -27.591 1.00 77.12 77 SER A CA 1
ATOM 606 C C . SER A 1 77 ? 18.872 -1.211 -26.579 1.00 77.12 77 SER A C 1
ATOM 608 O O . SER A 1 77 ? 19.176 -0.011 -26.446 1.00 77.12 77 SER A O 1
ATOM 610 N N . PRO A 1 78 ? 17.922 -1.813 -25.839 1.00 80.12 78 PRO A N 1
ATOM 611 C CA . PRO A 1 78 ? 17.297 -1.176 -24.689 1.00 80.12 78 PRO A CA 1
ATOM 612 C C . PRO A 1 78 ? 18.336 -0.863 -23.615 1.00 80.12 78 PRO A C 1
ATOM 614 O O . PRO A 1 78 ? 19.372 -1.528 -23.533 1.00 80.12 78 PRO A O 1
ATOM 617 N N . ASP A 1 79 ? 18.076 0.180 -22.834 1.00 76.44 79 ASP A N 1
ATOM 618 C CA . ASP A 1 79 ? 18.849 0.511 -21.642 1.00 76.44 79 ASP A CA 1
ATOM 619 C C . ASP A 1 79 ? 18.111 0.076 -20.371 1.00 76.44 79 ASP A C 1
ATOM 621 O O . ASP A 1 79 ? 16.974 -0.400 -20.414 1.00 76.44 79 ASP A O 1
ATOM 625 N N . ILE A 1 80 ? 18.777 0.249 -19.229 1.00 74.38 80 ILE A N 1
ATOM 626 C CA . ILE A 1 80 ? 18.245 -0.092 -17.904 1.00 74.38 80 ILE A CA 1
ATOM 627 C C . ILE A 1 80 ? 16.894 0.601 -17.661 1.00 74.38 80 ILE A C 1
ATOM 629 O O . ILE A 1 80 ? 15.973 -0.031 -17.154 1.00 74.38 80 ILE A O 1
ATOM 633 N N . MET A 1 81 ? 16.739 1.861 -18.088 1.00 76.75 81 MET A N 1
ATOM 634 C CA . MET A 1 81 ? 15.496 2.622 -17.922 1.00 76.75 81 MET A CA 1
ATOM 635 C C . MET A 1 81 ? 14.312 1.967 -18.641 1.00 76.75 81 MET A C 1
ATOM 637 O O . MET A 1 81 ? 13.261 1.787 -18.029 1.00 76.75 81 MET A O 1
ATOM 641 N N . ILE A 1 82 ? 14.470 1.570 -19.907 1.00 80.19 82 ILE A N 1
ATOM 642 C CA . ILE A 1 82 ? 13.398 0.915 -20.677 1.00 80.19 82 ILE A CA 1
ATOM 643 C C . ILE A 1 82 ? 13.009 -0.427 -20.042 1.00 80.19 82 ILE A C 1
ATOM 645 O O . ILE A 1 82 ? 11.818 -0.719 -19.914 1.00 80.19 82 ILE A O 1
ATOM 649 N N . TYR A 1 83 ? 13.987 -1.210 -19.575 1.00 79.12 83 TYR A N 1
ATOM 650 C CA . TYR A 1 83 ? 13.706 -2.450 -18.846 1.00 79.12 83 TYR A CA 1
ATOM 651 C C . TYR A 1 83 ? 12.936 -2.200 -17.549 1.00 79.12 83 TYR A C 1
ATOM 653 O O . TYR A 1 83 ? 11.938 -2.874 -17.299 1.00 79.12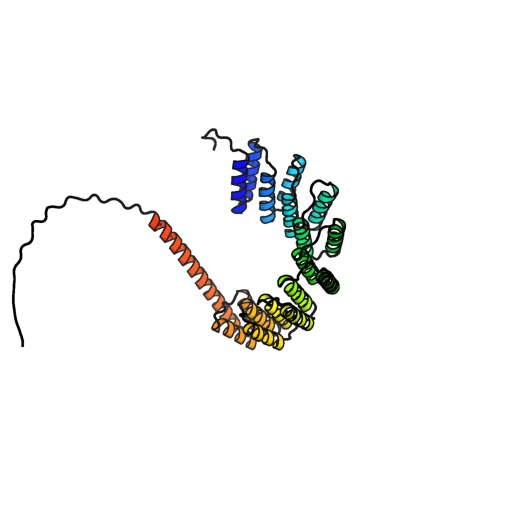 83 TYR A O 1
ATOM 661 N N . THR A 1 84 ? 13.348 -1.218 -16.745 1.00 78.12 84 THR A N 1
ATOM 662 C CA . THR A 1 84 ? 12.663 -0.859 -15.496 1.00 78.12 84 THR A CA 1
ATOM 663 C C . THR A 1 84 ? 11.217 -0.438 -15.749 1.00 78.12 84 THR A C 1
ATOM 665 O O . THR A 1 84 ? 10.317 -0.878 -15.031 1.00 78.12 84 THR A O 1
ATOM 668 N N . VAL A 1 85 ? 10.968 0.360 -16.794 1.00 84.31 85 VAL A N 1
ATOM 669 C CA . VAL A 1 85 ? 9.616 0.795 -17.170 1.00 84.31 85 VAL A CA 1
ATOM 670 C C . VAL A 1 85 ? 8.741 -0.403 -17.539 1.00 84.31 85 VAL A C 1
ATOM 672 O O . VAL A 1 85 ? 7.662 -0.553 -16.965 1.00 84.31 85 VAL A O 1
ATOM 675 N N . ILE A 1 86 ? 9.212 -1.302 -18.406 1.00 83.81 86 ILE A N 1
ATOM 676 C CA . ILE A 1 86 ? 8.436 -2.483 -18.820 1.00 83.81 86 ILE A CA 1
ATOM 677 C C . ILE A 1 86 ? 8.193 -3.432 -17.657 1.00 83.81 86 ILE A C 1
ATOM 679 O O . ILE A 1 86 ? 7.069 -3.890 -17.469 1.00 83.81 86 ILE A O 1
ATOM 683 N N . VAL A 1 87 ? 9.215 -3.701 -16.842 1.00 82.19 87 VAL A N 1
ATOM 684 C CA . VAL A 1 87 ? 9.073 -4.528 -15.638 1.00 82.19 87 VAL A CA 1
ATOM 685 C C . VAL A 1 87 ? 8.022 -3.923 -14.712 1.00 82.19 87 VAL A C 1
ATOM 687 O O . VAL A 1 87 ? 7.150 -4.646 -14.231 1.00 82.19 87 VAL A O 1
ATOM 690 N N . SER A 1 88 ? 8.043 -2.603 -14.507 1.00 80.25 88 SER A N 1
ATOM 691 C CA . SER A 1 88 ? 7.048 -1.921 -13.679 1.00 80.25 88 SER A CA 1
ATOM 692 C C . SER A 1 88 ? 5.633 -2.005 -14.265 1.00 80.25 88 SER A C 1
ATOM 694 O O . SER A 1 88 ? 4.696 -2.283 -13.517 1.00 80.25 88 SER A O 1
ATOM 696 N N . GLY A 1 89 ? 5.477 -1.851 -15.584 1.00 82.75 89 GLY A N 1
ATOM 697 C CA . GLY A 1 89 ? 4.193 -1.975 -16.279 1.00 82.75 89 GLY A CA 1
ATOM 698 C C . GLY A 1 89 ? 3.635 -3.398 -16.233 1.00 82.75 89 GLY A C 1
ATOM 699 O O . GLY A 1 89 ? 2.480 -3.602 -15.870 1.00 82.75 89 GLY A O 1
ATOM 700 N N . LEU A 1 90 ? 4.473 -4.407 -16.487 1.00 83.44 90 LEU A N 1
ATOM 701 C CA . LEU A 1 90 ? 4.107 -5.823 -16.361 1.00 83.44 90 LEU A CA 1
ATOM 702 C C . LEU A 1 90 ? 3.686 -6.176 -14.928 1.00 83.44 90 LEU A C 1
ATOM 704 O O . LEU A 1 90 ? 2.746 -6.944 -14.724 1.00 83.44 90 LEU A O 1
ATOM 708 N N . CYS A 1 91 ? 4.354 -5.599 -13.926 1.00 81.06 91 CYS A N 1
ATOM 709 C CA . CYS A 1 91 ? 3.982 -5.774 -12.524 1.00 81.06 91 CYS A CA 1
ATOM 710 C C . CYS A 1 91 ? 2.628 -5.126 -12.183 1.00 81.06 91 CYS A C 1
ATOM 712 O O . CYS A 1 91 ? 1.912 -5.655 -11.332 1.00 81.06 91 CYS A O 1
ATOM 714 N N . GLN A 1 92 ? 2.265 -4.007 -12.821 1.00 81.00 92 GLN A N 1
ATOM 715 C CA . GLN A 1 92 ? 0.964 -3.347 -12.634 1.00 81.00 92 GLN A CA 1
ATOM 716 C C . GLN A 1 92 ? -0.187 -4.187 -13.205 1.00 81.00 92 GLN A C 1
ATOM 718 O O . GLN A 1 92 ? -1.181 -4.397 -12.512 1.00 81.00 92 GLN A O 1
ATOM 723 N N . GLU A 1 93 ? 0.001 -4.771 -14.390 1.00 80.50 93 GLU A N 1
ATOM 724 C CA . GLU A 1 93 ? -0.969 -5.658 -15.061 1.00 80.50 93 GLU A CA 1
ATOM 725 C C . GLU A 1 93 ? -0.947 -7.107 -14.543 1.00 80.50 93 GLU A C 1
ATOM 727 O O . GLU A 1 93 ? -1.466 -8.032 -15.166 1.00 80.50 93 GLU A O 1
ATOM 732 N N . LYS A 1 94 ? -0.335 -7.336 -13.377 1.00 77.94 94 LYS A N 1
ATOM 733 C CA . LYS A 1 94 ? -0.252 -8.642 -12.705 1.00 77.94 94 LYS A CA 1
ATOM 734 C C . LYS A 1 94 ? 0.478 -9.747 -13.493 1.00 77.94 94 LYS A C 1
ATOM 736 O O . LYS A 1 94 ? 0.405 -10.916 -13.119 1.00 77.94 94 LYS A O 1
ATOM 741 N N . ARG A 1 95 ? 1.242 -9.402 -14.534 1.00 80.62 95 ARG A N 1
ATOM 742 C CA . ARG A 1 95 ? 2.043 -10.322 -15.367 1.00 80.62 95 ARG A CA 1
ATOM 743 C C . ARG A 1 95 ? 3.484 -10.450 -14.858 1.00 80.62 95 ARG A C 1
ATOM 745 O O . ARG A 1 95 ? 4.453 -10.301 -15.601 1.00 80.62 95 ARG A O 1
ATOM 752 N N . THR A 1 96 ? 3.659 -10.734 -13.569 1.00 74.94 96 THR A N 1
ATOM 753 C CA . THR A 1 96 ? 4.993 -10.773 -12.935 1.00 74.94 96 THR A CA 1
ATOM 754 C C . THR A 1 96 ? 5.892 -11.909 -13.429 1.00 74.94 96 THR A C 1
ATOM 756 O O . THR A 1 96 ? 7.115 -11.780 -13.382 1.00 74.94 96 THR A O 1
ATOM 759 N N . GLY A 1 97 ? 5.319 -12.999 -13.951 1.00 77.31 97 GLY A N 1
ATOM 760 C CA . GLY A 1 97 ? 6.084 -14.090 -14.565 1.00 77.31 97 GLY A CA 1
ATOM 761 C C . GLY A 1 97 ? 6.880 -13.634 -15.793 1.00 77.31 97 GLY A C 1
ATOM 762 O O . GLY A 1 97 ? 8.067 -13.943 -15.907 1.00 77.31 97 GLY A O 1
ATOM 763 N N . ASP A 1 98 ? 6.256 -12.834 -16.659 1.00 80.31 98 ASP A N 1
ATOM 764 C CA . ASP A 1 98 ? 6.905 -12.266 -17.844 1.00 80.31 98 ASP A CA 1
ATOM 765 C C . ASP A 1 98 ? 7.946 -11.215 -17.441 1.00 80.31 98 ASP A C 1
ATOM 767 O O . ASP A 1 98 ? 9.058 -11.217 -17.966 1.00 80.31 98 ASP A O 1
ATOM 771 N N . ALA A 1 99 ? 7.641 -10.396 -16.425 1.00 81.56 99 ALA A N 1
ATOM 772 C CA . ALA A 1 99 ? 8.582 -9.419 -15.873 1.00 81.56 99 ALA A CA 1
ATOM 773 C C . ALA A 1 99 ? 9.864 -10.084 -15.341 1.00 81.56 99 ALA A C 1
ATOM 775 O O . ALA A 1 99 ? 10.971 -9.601 -15.581 1.00 81.56 99 ALA A O 1
ATOM 776 N N . LYS A 1 100 ? 9.724 -11.225 -14.652 1.00 76.75 100 LYS A N 1
ATOM 777 C CA . LYS A 1 100 ? 10.857 -12.011 -14.146 1.00 76.75 100 LYS A CA 1
ATOM 778 C C . LYS A 1 100 ? 11.687 -12.598 -15.282 1.00 76.75 100 LYS A C 1
ATOM 780 O O . LYS A 1 100 ? 12.909 -12.543 -15.210 1.00 76.75 100 LYS A O 1
ATOM 785 N N . ARG A 1 101 ? 11.045 -13.177 -16.304 1.00 80.50 101 ARG A N 1
ATOM 786 C CA . ARG A 1 101 ? 11.755 -13.729 -17.471 1.00 80.50 101 ARG A CA 1
ATOM 787 C C . ARG A 1 101 ? 12.570 -12.646 -18.161 1.00 80.50 101 ARG A C 1
ATOM 789 O O . ARG A 1 101 ? 13.772 -12.819 -18.302 1.00 80.50 101 ARG A O 1
ATOM 796 N N . LEU A 1 102 ? 11.948 -11.502 -18.446 1.00 79.12 102 LEU A N 1
ATOM 797 C CA . LEU A 1 102 ? 12.615 -10.376 -19.091 1.00 79.12 102 LEU A CA 1
ATOM 798 C C . LEU A 1 102 ? 13.847 -9.915 -18.298 1.00 79.12 102 LEU A C 1
ATOM 800 O O . LEU A 1 102 ? 14.912 -9.743 -18.876 1.00 79.12 102 LEU A O 1
ATOM 804 N N . LEU A 1 103 ? 13.735 -9.778 -16.972 1.00 75.94 103 LEU A N 1
ATOM 805 C CA . LEU A 1 103 ? 14.850 -9.338 -16.128 1.00 75.94 103 LEU A CA 1
ATOM 806 C C . LEU A 1 103 ? 15.949 -10.406 -15.943 1.00 75.94 103 LEU A C 1
ATOM 808 O O . LEU A 1 103 ? 17.106 -10.065 -15.730 1.00 75.94 103 LEU A O 1
ATOM 812 N N . LEU A 1 104 ? 15.623 -11.698 -16.034 1.00 73.38 104 LEU A N 1
ATOM 813 C CA . LEU A 1 104 ? 16.625 -12.774 -16.018 1.00 73.38 104 LEU A CA 1
ATOM 814 C C . LEU A 1 104 ? 17.305 -12.966 -17.379 1.00 73.38 104 LEU A C 1
ATOM 816 O O . LEU A 1 104 ? 18.462 -13.379 -17.449 1.00 73.38 104 LEU A O 1
ATOM 820 N N . ASP A 1 105 ? 16.596 -12.693 -18.467 1.00 73.88 105 ASP A N 1
ATOM 821 C CA . ASP A 1 105 ? 17.155 -12.769 -19.812 1.00 73.88 105 ASP A CA 1
ATOM 822 C C . ASP A 1 105 ? 18.122 -11.603 -20.058 1.00 73.88 105 ASP A C 1
ATOM 824 O O . ASP A 1 105 ? 19.157 -11.784 -20.704 1.00 73.88 105 ASP A O 1
ATOM 828 N N . THR A 1 106 ? 17.867 -10.428 -19.471 1.00 70.25 106 THR A N 1
ATOM 829 C CA . THR A 1 106 ? 18.805 -9.296 -19.525 1.00 70.25 106 THR A CA 1
ATOM 830 C C . THR A 1 106 ? 20.096 -9.543 -18.763 1.00 70.25 106 THR A C 1
ATOM 832 O O . THR A 1 106 ? 21.162 -9.213 -19.292 1.00 70.25 106 THR A O 1
ATOM 835 N N . THR A 1 107 ? 20.023 -10.149 -17.573 1.00 65.50 107 THR A N 1
ATOM 836 C CA . THR A 1 107 ? 21.214 -10.496 -16.781 1.00 65.50 107 THR A CA 1
ATOM 837 C C . THR A 1 107 ? 22.051 -11.562 -17.475 1.00 65.50 107 THR A C 1
ATOM 839 O O . THR A 1 107 ? 23.259 -11.400 -17.613 1.00 65.50 107 THR A O 1
ATOM 842 N N . LYS A 1 108 ? 21.423 -12.623 -17.997 1.00 64.62 108 LYS A N 1
ATOM 843 C CA . LYS A 1 108 ? 22.131 -13.715 -18.690 1.00 64.62 108 LYS A CA 1
ATOM 844 C C . LYS A 1 108 ? 22.797 -13.287 -19.992 1.00 64.62 108 LYS A C 1
ATOM 846 O O . LYS A 1 108 ? 23.855 -13.806 -20.335 1.00 64.62 108 LYS A O 1
ATOM 851 N N . MET A 1 109 ? 22.183 -12.364 -20.729 1.00 56.19 109 MET A N 1
ATOM 852 C CA . MET A 1 109 ? 22.714 -11.895 -22.010 1.00 56.19 109 MET A CA 1
ATOM 853 C C . MET A 1 109 ? 23.829 -10.843 -21.855 1.00 56.19 109 MET A C 1
ATOM 855 O O . MET A 1 109 ? 24.335 -10.372 -22.872 1.00 56.19 109 MET A O 1
ATOM 859 N N . ASN A 1 110 ? 24.209 -10.450 -20.625 1.00 53.94 110 ASN A N 1
ATOM 860 C CA . ASN A 1 110 ? 25.211 -9.409 -20.331 1.00 53.94 110 ASN A CA 1
ATOM 861 C C . ASN A 1 110 ? 24.981 -8.078 -21.081 1.00 53.94 110 ASN A C 1
ATOM 863 O O . ASN A 1 110 ? 25.911 -7.298 -21.283 1.00 53.94 110 ASN A O 1
ATOM 867 N N . LYS A 1 111 ? 23.743 -7.792 -21.512 1.00 56.22 111 LYS A N 1
ATOM 868 C CA . LYS A 1 111 ? 23.447 -6.596 -22.319 1.00 56.22 111 LYS A CA 1
ATOM 869 C C . LYS A 1 111 ? 23.363 -5.330 -21.467 1.00 56.22 111 LYS A C 1
ATOM 871 O O . LYS A 1 111 ? 23.753 -4.267 -21.937 1.00 56.22 111 LYS A O 1
ATOM 876 N N . CYS A 1 112 ? 22.864 -5.436 -20.236 1.00 54.53 112 CYS A N 1
ATOM 877 C CA . CYS A 1 112 ? 22.767 -4.364 -19.242 1.00 54.53 112 CYS A CA 1
ATOM 878 C C . CYS A 1 112 ? 22.724 -5.006 -17.847 1.00 54.53 112 CYS A C 1
ATOM 880 O O . CYS A 1 112 ? 21.944 -5.934 -17.647 1.00 54.53 112 CYS A O 1
ATOM 882 N N . SER A 1 113 ? 23.511 -4.519 -16.881 1.00 56.78 113 SER A N 1
ATOM 883 C CA . SER A 1 113 ? 23.344 -4.903 -15.473 1.00 56.78 113 SER A CA 1
ATOM 884 C C . SER A 1 113 ? 22.079 -4.225 -14.930 1.00 56.78 113 SER A C 1
ATOM 886 O O . SER A 1 113 ? 22.038 -2.990 -14.947 1.00 56.78 113 SER A O 1
ATOM 888 N N . PRO A 1 114 ? 21.050 -4.966 -14.481 1.00 62.38 114 PRO A N 1
ATOM 889 C CA . PRO A 1 114 ? 19.888 -4.357 -13.849 1.00 62.38 114 PRO A CA 1
ATOM 890 C C . PRO A 1 114 ? 20.334 -3.568 -12.621 1.00 62.38 114 PRO A C 1
ATOM 892 O O . PRO A 1 114 ? 21.209 -4.004 -11.873 1.00 62.38 114 PRO A O 1
ATOM 895 N N . ASP A 1 115 ? 19.740 -2.401 -12.419 1.00 64.31 115 ASP A N 1
ATOM 896 C CA . ASP A 1 115 ? 19.985 -1.602 -11.231 1.00 64.31 115 ASP A CA 1
ATOM 897 C C . ASP A 1 115 ? 19.098 -2.064 -10.062 1.00 64.31 115 ASP A C 1
ATOM 899 O O . ASP A 1 115 ? 18.159 -2.858 -10.194 1.00 64.31 115 ASP A O 1
ATOM 903 N N . THR A 1 116 ? 19.380 -1.528 -8.877 1.00 64.44 116 THR A N 1
ATOM 904 C CA . THR A 1 116 ? 18.573 -1.753 -7.671 1.00 64.44 116 THR A CA 1
ATOM 905 C C . THR A 1 116 ? 17.101 -1.364 -7.881 1.00 64.44 116 THR A C 1
ATOM 907 O O . THR A 1 116 ? 16.223 -1.917 -7.220 1.00 64.44 116 THR A O 1
ATOM 910 N N . ILE A 1 117 ? 16.811 -0.439 -8.807 1.00 68.50 117 ILE A N 1
ATOM 911 C CA . ILE A 1 117 ? 15.462 0.057 -9.106 1.00 68.50 117 ILE A CA 1
ATOM 912 C C . ILE A 1 117 ? 14.652 -0.997 -9.872 1.00 68.50 117 ILE A C 1
ATOM 914 O O . ILE A 1 117 ? 13.506 -1.256 -9.504 1.00 68.50 117 ILE A O 1
ATOM 918 N N . ALA A 1 118 ? 15.238 -1.657 -10.873 1.00 69.81 118 ALA A N 1
ATOM 919 C CA . ALA A 1 118 ? 14.597 -2.732 -11.628 1.00 69.81 118 ALA A CA 1
ATOM 920 C C . ALA A 1 118 ? 14.230 -3.916 -10.719 1.00 69.81 118 ALA A C 1
ATOM 922 O O . ALA A 1 118 ? 13.092 -4.398 -10.727 1.00 69.81 118 ALA A O 1
ATOM 923 N N . TYR A 1 119 ? 15.167 -4.332 -9.859 1.00 70.06 119 TYR A N 1
ATOM 924 C CA . TYR A 1 119 ? 14.909 -5.357 -8.849 1.00 70.06 119 TYR A CA 1
ATOM 925 C C . TYR A 1 119 ? 13.845 -4.916 -7.837 1.00 70.06 119 TYR A C 1
ATOM 927 O O . TYR A 1 119 ? 12.975 -5.709 -7.483 1.00 70.06 119 TYR A O 1
ATOM 935 N N . HIS A 1 120 ? 13.857 -3.653 -7.401 1.00 70.75 120 HIS A N 1
ATOM 936 C CA . HIS A 1 120 ? 12.835 -3.113 -6.505 1.00 70.75 120 HIS A CA 1
ATOM 937 C C . HIS A 1 120 ? 11.438 -3.107 -7.142 1.00 70.75 120 HIS A C 1
ATOM 939 O O . HIS A 1 120 ? 10.472 -3.504 -6.490 1.00 70.75 120 HIS A O 1
ATOM 945 N N . ALA A 1 121 ? 11.316 -2.706 -8.410 1.00 73.31 121 ALA A N 1
ATOM 946 C CA . ALA A 1 121 ? 10.051 -2.723 -9.143 1.00 73.31 121 ALA A CA 1
ATOM 947 C C . ALA A 1 121 ? 9.485 -4.147 -9.249 1.00 73.31 121 ALA A C 1
ATOM 949 O O . ALA A 1 121 ? 8.301 -4.360 -8.979 1.00 73.31 121 ALA A O 1
ATOM 950 N N . LEU A 1 122 ? 10.346 -5.123 -9.556 1.00 74.81 122 LEU A N 1
ATOM 951 C CA . LEU A 1 122 ? 9.978 -6.536 -9.616 1.00 74.81 122 LEU A CA 1
ATOM 952 C C . LEU A 1 122 ? 9.543 -7.063 -8.243 1.00 74.81 122 LEU A C 1
ATOM 954 O O . LEU A 1 122 ? 8.486 -7.683 -8.125 1.00 74.81 122 LEU A O 1
ATOM 958 N N . LEU A 1 123 ? 10.320 -6.774 -7.194 1.00 73.31 123 LEU A N 1
ATOM 959 C CA . LEU A 1 123 ? 9.991 -7.151 -5.821 1.00 73.31 123 LEU A CA 1
ATOM 960 C C . LEU A 1 123 ? 8.647 -6.559 -5.395 1.00 73.31 123 LEU A C 1
ATOM 962 O O . LEU A 1 123 ? 7.795 -7.307 -4.933 1.00 73.31 123 LEU A O 1
ATOM 966 N N . ASN A 1 124 ? 8.411 -5.263 -5.609 1.00 73.62 124 ASN A N 1
ATOM 967 C CA . ASN A 1 124 ? 7.134 -4.613 -5.303 1.00 73.62 124 ASN A CA 1
ATOM 968 C C . ASN A 1 124 ? 5.967 -5.257 -6.077 1.00 73.62 124 ASN A C 1
ATOM 970 O O . ASN A 1 124 ? 4.903 -5.504 -5.509 1.00 73.62 124 ASN A O 1
ATOM 974 N N . GLY A 1 125 ? 6.177 -5.593 -7.353 1.00 73.50 125 GLY A N 1
ATOM 975 C CA . GLY A 1 125 ? 5.210 -6.330 -8.165 1.00 73.50 125 GLY A CA 1
ATOM 976 C C . GLY A 1 125 ? 4.834 -7.683 -7.566 1.00 73.50 125 GLY A C 1
ATOM 977 O O . GLY A 1 125 ? 3.655 -7.957 -7.342 1.00 73.50 125 GLY A O 1
ATOM 978 N N . PHE A 1 126 ? 5.825 -8.512 -7.230 1.00 72.00 126 PHE A N 1
ATOM 979 C CA . PHE A 1 126 ? 5.577 -9.807 -6.592 1.00 72.00 126 PHE A CA 1
ATOM 980 C C . PHE A 1 126 ? 4.992 -9.677 -5.179 1.00 72.00 126 PHE A C 1
ATOM 982 O O . PHE A 1 126 ? 4.114 -10.461 -4.819 1.00 72.00 126 PHE A O 1
ATOM 989 N N . CYS A 1 127 ? 5.395 -8.664 -4.406 1.00 69.94 127 CYS A N 1
ATOM 990 C CA . CYS A 1 127 ? 4.850 -8.380 -3.075 1.00 69.94 127 CYS A CA 1
ATOM 991 C C . CYS A 1 127 ? 3.350 -8.050 -3.124 1.00 69.94 127 CYS A C 1
ATOM 993 O O . CYS A 1 127 ? 2.612 -8.405 -2.206 1.00 69.94 127 CYS A O 1
ATOM 995 N N . LYS A 1 128 ? 2.875 -7.401 -4.196 1.00 69.38 128 LYS A N 1
ATOM 996 C CA . LYS A 1 128 ? 1.444 -7.124 -4.403 1.00 69.38 128 LYS A CA 1
ATOM 997 C C . LYS A 1 128 ? 0.635 -8.361 -4.797 1.00 69.38 128 LYS A C 1
ATOM 999 O O . LYS A 1 128 ? -0.553 -8.408 -4.492 1.00 69.38 128 LYS A O 1
ATOM 1004 N N . LEU A 1 129 ? 1.250 -9.326 -5.483 1.00 68.25 129 LEU A N 1
ATOM 1005 C CA . LEU A 1 129 ? 0.564 -10.507 -6.028 1.00 68.25 129 LEU A CA 1
ATOM 1006 C C . LEU A 1 129 ? 0.699 -11.768 -5.176 1.00 68.25 129 LEU A C 1
ATOM 1008 O O . LEU A 1 129 ? -0.042 -12.720 -5.392 1.00 68.25 129 LEU A O 1
ATOM 1012 N N . GLY A 1 130 ? 1.621 -11.782 -4.217 1.00 65.00 130 GLY A N 1
ATOM 1013 C CA . GLY A 1 130 ? 1.779 -12.892 -3.284 1.00 65.00 130 GLY A CA 1
ATOM 1014 C C . GLY A 1 130 ? 2.683 -14.039 -3.746 1.00 65.00 130 GLY A C 1
ATOM 1015 O O . GLY A 1 130 ? 2.642 -15.110 -3.148 1.00 65.00 130 GLY A O 1
ATOM 1016 N N . GLY A 1 131 ? 3.501 -13.843 -4.787 1.00 69.62 131 GLY A N 1
ATOM 1017 C CA . GLY A 1 131 ? 4.411 -14.877 -5.310 1.00 69.62 131 GLY A CA 1
ATOM 1018 C C . GLY A 1 131 ? 5.664 -15.060 -4.444 1.00 69.62 131 GLY A C 1
ATOM 1019 O O . GLY A 1 131 ? 6.632 -14.314 -4.591 1.00 69.62 131 GLY A O 1
ATOM 1020 N N . MET A 1 132 ? 5.641 -16.022 -3.515 1.00 59.78 132 MET A N 1
ATOM 1021 C CA . MET A 1 132 ? 6.685 -16.206 -2.490 1.00 59.78 132 MET A CA 1
ATOM 1022 C C . MET A 1 132 ? 7.967 -16.859 -2.983 1.00 59.78 132 MET A C 1
ATOM 1024 O O . MET A 1 132 ? 9.062 -16.417 -2.620 1.00 59.78 132 MET A O 1
ATOM 1028 N N . ASP A 1 133 ? 7.845 -17.909 -3.789 1.00 66.50 133 ASP A N 1
ATOM 1029 C CA . ASP A 1 133 ? 9.002 -18.662 -4.272 1.00 66.50 133 ASP A CA 1
ATOM 1030 C C . ASP A 1 133 ? 9.858 -17.787 -5.194 1.00 66.50 133 ASP A C 1
ATOM 1032 O O . ASP A 1 133 ? 11.093 -17.842 -5.193 1.00 66.50 133 ASP A O 1
ATOM 1036 N N . GLU A 1 134 ? 9.204 -16.884 -5.920 1.00 70.25 134 GLU A N 1
ATOM 1037 C CA . GLU A 1 134 ? 9.836 -15.903 -6.779 1.00 70.25 134 GLU A CA 1
ATOM 1038 C C . GLU A 1 134 ? 10.540 -14.807 -5.985 1.00 70.25 134 GLU A C 1
ATOM 1040 O O . GLU A 1 134 ? 11.678 -14.494 -6.329 1.00 70.25 134 GLU A O 1
ATOM 1045 N N . ILE A 1 135 ? 9.946 -14.275 -4.907 1.00 67.00 135 ILE A N 1
ATOM 1046 C CA . ILE A 1 135 ? 10.606 -13.279 -4.040 1.00 67.00 135 ILE A CA 1
ATOM 1047 C C . ILE A 1 135 ? 11.896 -13.861 -3.452 1.00 67.00 135 ILE A C 1
ATOM 1049 O O . ILE A 1 135 ? 12.949 -13.228 -3.523 1.00 67.00 135 ILE A O 1
ATOM 1053 N N . VAL A 1 136 ? 11.855 -15.091 -2.930 1.00 66.12 136 VAL A N 1
ATOM 1054 C CA . VAL A 1 136 ? 13.043 -15.757 -2.367 1.00 66.12 136 VAL A CA 1
ATOM 1055 C C . VAL A 1 136 ? 14.087 -16.049 -3.449 1.00 66.12 136 VAL A C 1
ATOM 1057 O O . VAL A 1 136 ? 15.286 -15.881 -3.212 1.00 66.12 136 VAL A O 1
ATOM 1060 N N . SER A 1 137 ? 13.656 -16.458 -4.645 1.00 69.88 137 SER A N 1
ATOM 1061 C CA . SER A 1 137 ? 14.546 -16.639 -5.796 1.00 69.88 137 SER A CA 1
ATOM 1062 C C . SER A 1 137 ? 15.237 -15.331 -6.183 1.00 69.88 137 SER A C 1
ATOM 1064 O O . SER A 1 137 ? 16.447 -15.335 -6.393 1.00 69.88 137 SER A O 1
ATOM 1066 N N . ILE A 1 138 ? 14.496 -14.222 -6.248 1.00 70.44 138 ILE A N 1
ATOM 1067 C CA . ILE A 1 138 ? 15.029 -12.900 -6.597 1.00 70.44 138 ILE A CA 1
ATOM 1068 C C . ILE A 1 138 ? 16.014 -12.429 -5.522 1.00 70.44 138 ILE A C 1
ATOM 1070 O O . ILE A 1 138 ? 17.094 -11.955 -5.852 1.00 70.44 138 ILE A O 1
ATOM 1074 N N . LEU A 1 139 ? 15.715 -12.646 -4.240 1.00 66.25 139 LEU A N 1
ATOM 1075 C CA . LEU A 1 139 ? 16.629 -12.332 -3.137 1.00 66.25 139 LEU A CA 1
ATOM 1076 C C . LEU A 1 139 ? 17.957 -13.086 -3.218 1.00 66.25 139 LEU A C 1
ATOM 1078 O O . LEU A 1 139 ? 19.016 -12.508 -2.971 1.00 66.25 139 LEU A O 1
ATOM 1082 N N . LYS A 1 140 ? 17.911 -14.378 -3.561 1.00 68.62 140 LYS A N 1
ATOM 1083 C CA . LYS A 1 140 ? 19.126 -15.171 -3.782 1.00 68.62 140 LYS A CA 1
ATOM 1084 C C . LYS A 1 140 ? 19.921 -14.633 -4.970 1.00 68.62 140 LYS A C 1
ATOM 1086 O O . LYS A 1 140 ? 21.135 -14.522 -4.853 1.00 68.62 140 LYS A O 1
ATOM 1091 N N . CYS A 1 141 ? 19.256 -14.254 -6.063 1.00 67.31 141 CYS A N 1
ATOM 1092 C CA . CYS A 1 141 ? 19.907 -13.623 -7.214 1.00 67.31 141 CYS A CA 1
ATOM 1093 C C . CYS A 1 141 ? 20.606 -12.316 -6.819 1.00 67.31 141 CYS A C 1
ATOM 1095 O O . CYS A 1 141 ? 21.800 -12.186 -7.055 1.00 67.31 141 CYS A O 1
ATOM 1097 N N . ILE A 1 142 ? 19.916 -11.414 -6.115 1.00 66.62 142 ILE A N 1
ATOM 1098 C CA . ILE A 1 142 ? 20.478 -10.134 -5.656 1.00 66.62 142 ILE A CA 1
ATOM 1099 C C . ILE A 1 142 ? 21.706 -10.351 -4.756 1.00 66.62 142 ILE A C 1
ATOM 1101 O O . ILE A 1 142 ? 22.720 -9.670 -4.907 1.00 66.62 142 ILE A O 1
ATOM 1105 N N . LYS A 1 143 ? 21.644 -11.330 -3.842 1.00 65.06 143 LYS A N 1
ATOM 1106 C CA . LYS A 1 143 ? 22.765 -11.667 -2.955 1.00 65.06 143 LYS A CA 1
ATOM 1107 C C . LYS A 1 143 ? 23.952 -12.268 -3.715 1.00 65.06 143 LYS A C 1
ATOM 1109 O O . LYS A 1 143 ? 25.093 -11.959 -3.385 1.00 65.06 143 LYS A O 1
ATOM 1114 N N . ASN A 1 144 ? 23.690 -13.115 -4.709 1.00 64.94 144 ASN A N 1
ATOM 1115 C CA . ASN A 1 144 ? 24.724 -13.752 -5.527 1.00 64.94 144 ASN A CA 1
ATOM 1116 C C . ASN A 1 144 ? 25.400 -12.761 -6.484 1.00 64.94 144 ASN A C 1
ATOM 1118 O O . ASN A 1 144 ? 26.588 -12.897 -6.754 1.00 64.94 144 ASN A O 1
ATOM 1122 N N . GLU A 1 145 ? 24.665 -11.756 -6.960 1.00 61.00 145 GLU A N 1
ATOM 1123 C CA . GLU A 1 145 ? 25.186 -10.686 -7.819 1.00 61.00 145 GLU A CA 1
ATOM 1124 C C . GLU A 1 145 ? 25.908 -9.575 -7.027 1.00 61.00 145 GLU A C 1
ATOM 1126 O O . GLU A 1 145 ? 26.431 -8.634 -7.616 1.00 61.00 145 GLU A O 1
ATOM 1131 N N . GLY A 1 146 ? 25.988 -9.683 -5.693 1.00 57.22 146 GLY A N 1
ATOM 1132 C CA . GLY A 1 146 ? 26.730 -8.743 -4.846 1.00 57.22 146 GLY A CA 1
ATOM 1133 C C . GLY A 1 146 ? 26.050 -7.382 -4.659 1.00 57.22 146 GLY A C 1
ATOM 1134 O O . GLY A 1 146 ? 26.673 -6.453 -4.145 1.00 57.22 146 GLY A O 1
ATOM 1135 N N . PHE A 1 147 ? 24.777 -7.247 -5.039 1.00 59.12 147 PHE A N 1
ATOM 1136 C CA . PHE A 1 147 ? 24.031 -6.006 -4.863 1.00 59.12 147 PHE A CA 1
ATOM 1137 C C . PHE A 1 147 ? 23.630 -5.809 -3.398 1.00 59.12 147 PHE A C 1
ATOM 1139 O O . PHE A 1 147 ? 22.958 -6.642 -2.782 1.00 59.12 147 PHE A O 1
ATOM 1146 N N . VAL A 1 148 ? 24.005 -4.659 -2.836 1.00 57.66 148 VAL A 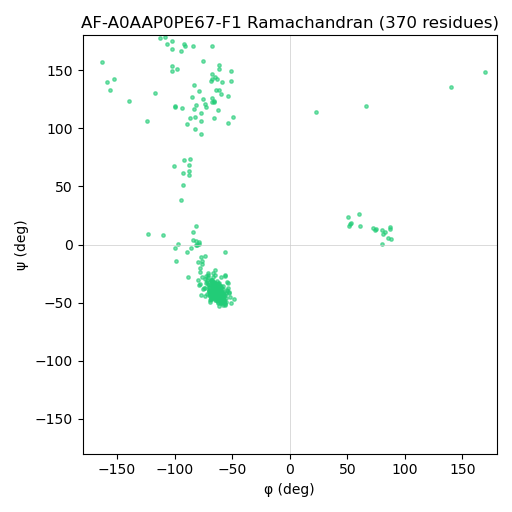N 1
ATOM 1147 C CA . VAL A 1 148 ? 23.551 -4.241 -1.508 1.00 57.66 148 VAL A CA 1
ATOM 1148 C C . VAL A 1 148 ? 22.121 -3.722 -1.635 1.00 57.66 148 VAL A C 1
ATOM 1150 O O . VAL A 1 148 ? 21.882 -2.632 -2.153 1.00 57.66 148 VAL A O 1
ATOM 1153 N N . VAL A 1 149 ? 21.150 -4.504 -1.162 1.00 62.78 149 VAL A N 1
ATOM 1154 C CA . VAL A 1 149 ? 19.769 -4.029 -1.011 1.00 62.78 149 VAL A CA 1
ATOM 1155 C C . VAL A 1 149 ? 19.781 -2.883 -0.000 1.00 62.78 149 VAL A C 1
ATOM 1157 O O . VAL A 1 149 ? 20.128 -3.080 1.161 1.00 62.78 149 VAL A O 1
ATOM 1160 N N . GLY A 1 150 ? 19.436 -1.673 -0.439 1.00 65.50 150 GLY A N 1
ATOM 1161 C CA . GLY A 1 150 ? 19.277 -0.531 0.464 1.00 65.50 150 GLY A CA 1
ATOM 1162 C C . GLY A 1 150 ? 18.077 -0.701 1.405 1.00 65.50 150 GLY A C 1
ATOM 1163 O O . GLY A 1 150 ? 17.245 -1.591 1.210 1.00 65.50 150 GLY A O 1
ATOM 1164 N N . LEU A 1 151 ? 17.945 0.191 2.393 1.00 72.00 151 LEU A N 1
ATOM 1165 C CA . LEU A 1 151 ? 16.845 0.185 3.371 1.00 72.00 151 LEU A CA 1
ATOM 1166 C C . LEU A 1 151 ? 15.463 0.054 2.702 1.00 72.00 151 LEU A C 1
ATOM 1168 O O . LEU A 1 151 ? 14.696 -0.835 3.053 1.00 72.00 151 LEU A O 1
ATOM 1172 N N . ASN A 1 152 ? 15.199 0.834 1.647 1.00 68.50 152 ASN A N 1
ATOM 1173 C CA . ASN A 1 152 ? 13.929 0.809 0.903 1.00 68.50 152 ASN A CA 1
ATOM 1174 C C . ASN A 1 152 ? 13.601 -0.560 0.287 1.00 68.50 152 ASN A C 1
ATOM 1176 O O . ASN A 1 152 ? 12.436 -0.954 0.214 1.00 68.50 152 ASN A O 1
ATOM 1180 N N . GLY A 1 153 ? 14.622 -1.291 -0.170 1.00 68.50 153 GLY A N 1
ATOM 1181 C CA . GLY A 1 153 ? 14.441 -2.633 -0.709 1.00 68.50 153 GLY A CA 1
ATOM 1182 C C . GLY A 1 153 ? 14.030 -3.611 0.387 1.00 68.50 153 GLY A C 1
ATOM 1183 O O . GLY A 1 153 ? 13.044 -4.324 0.220 1.00 68.50 153 GLY A O 1
ATOM 1184 N N . TYR A 1 154 ? 14.715 -3.577 1.534 1.00 73.00 154 TYR A N 1
ATOM 1185 C CA . TYR A 1 154 ? 14.350 -4.380 2.704 1.00 73.00 154 TYR A CA 1
ATOM 1186 C C . TYR A 1 154 ? 12.963 -4.029 3.251 1.00 73.00 154 TYR A C 1
ATOM 1188 O O . TYR A 1 154 ? 12.190 -4.941 3.531 1.00 73.00 154 TYR A O 1
ATOM 1196 N N . SER A 1 155 ? 12.606 -2.746 3.331 1.00 76.88 155 SER A N 1
ATOM 1197 C CA . SER A 1 155 ? 11.274 -2.303 3.758 1.00 76.88 155 SER A CA 1
ATOM 1198 C C . SER A 1 155 ? 10.170 -2.859 2.850 1.00 76.88 155 SER A C 1
ATOM 1200 O O . SER A 1 155 ? 9.203 -3.436 3.346 1.00 76.88 155 SER A O 1
ATOM 1202 N N . CYS A 1 156 ? 10.335 -2.792 1.522 1.00 74.25 156 CYS A N 1
ATOM 1203 C CA . CYS A 1 156 ? 9.379 -3.396 0.581 1.00 74.25 156 CYS A CA 1
ATOM 1204 C C . CYS A 1 156 ? 9.280 -4.919 0.724 1.00 74.25 156 CYS A C 1
ATOM 1206 O O . CYS A 1 156 ? 8.181 -5.468 0.704 1.00 74.25 156 CYS A O 1
ATOM 1208 N N . LEU A 1 157 ? 10.415 -5.600 0.893 1.00 72.75 157 LEU A N 1
ATOM 1209 C CA . LEU A 1 157 ? 10.454 -7.049 1.091 1.00 72.75 157 LEU A CA 1
ATOM 1210 C C . LEU A 1 157 ? 9.706 -7.469 2.352 1.00 72.75 157 LEU A C 1
ATOM 1212 O O . LEU A 1 157 ? 8.935 -8.424 2.332 1.00 72.75 157 LEU A O 1
ATOM 1216 N N . ILE A 1 158 ? 9.925 -6.745 3.445 1.00 78.81 158 ILE A N 1
ATOM 1217 C CA . ILE A 1 158 ? 9.278 -7.006 4.725 1.00 78.81 158 ILE A CA 1
ATOM 1218 C C . ILE A 1 158 ? 7.762 -6.743 4.620 1.00 78.81 158 ILE A C 1
ATOM 1220 O O . ILE A 1 158 ? 6.994 -7.612 5.033 1.00 78.81 158 ILE A O 1
ATOM 1224 N N . ASP A 1 159 ? 7.306 -5.637 4.001 1.00 78.94 159 ASP A N 1
ATOM 1225 C CA . ASP A 1 159 ? 5.860 -5.393 3.768 1.00 78.94 159 ASP A CA 1
ATOM 1226 C C . ASP A 1 159 ? 5.241 -6.499 2.903 1.00 78.94 159 ASP A C 1
ATOM 1228 O O . ASP A 1 159 ? 4.145 -6.979 3.195 1.00 78.94 159 ASP A O 1
ATOM 1232 N N . GLY A 1 160 ? 5.960 -6.958 1.874 1.00 72.44 160 GLY A N 1
ATOM 1233 C CA . GLY A 1 160 ? 5.550 -8.087 1.045 1.00 72.44 160 GLY A CA 1
ATOM 1234 C C . GLY A 1 160 ? 5.381 -9.382 1.832 1.00 72.44 160 GLY A C 1
ATOM 1235 O O . GLY A 1 160 ? 4.332 -10.017 1.759 1.00 72.44 160 GLY A O 1
ATOM 1236 N N . LEU A 1 161 ? 6.377 -9.757 2.636 1.00 75.88 161 LEU A N 1
ATOM 1237 C CA . LEU A 1 161 ? 6.318 -10.969 3.457 1.00 75.88 161 LEU A CA 1
ATOM 1238 C C . LEU A 1 161 ? 5.171 -10.931 4.475 1.00 75.88 161 LEU A C 1
ATOM 1240 O O . LEU A 1 161 ? 4.548 -11.968 4.722 1.00 75.88 161 LEU A O 1
ATOM 1244 N N . PHE A 1 162 ? 4.860 -9.756 5.030 1.00 81.94 162 PHE A N 1
ATOM 1245 C CA . PHE A 1 162 ? 3.719 -9.586 5.928 1.00 81.94 162 PHE A CA 1
ATOM 1246 C C . PHE A 1 162 ? 2.373 -9.748 5.231 1.00 81.94 162 PHE A C 1
ATOM 1248 O O . PHE A 1 162 ? 1.505 -10.440 5.756 1.00 81.94 162 PHE A O 1
ATOM 1255 N N . ARG A 1 163 ? 2.203 -9.191 4.025 1.00 75.56 163 ARG A N 1
ATOM 1256 C CA . ARG A 1 163 ? 0.967 -9.366 3.236 1.00 75.56 163 ARG A CA 1
ATOM 1257 C C . ARG A 1 163 ? 0.667 -10.823 2.914 1.00 75.56 163 ARG A C 1
ATOM 1259 O O . ARG A 1 163 ? -0.492 -11.179 2.741 1.00 75.56 163 ARG A O 1
ATOM 1266 N N . ILE A 1 164 ? 1.708 -11.644 2.836 1.00 68.31 164 ILE A N 1
ATOM 1267 C CA . ILE A 1 164 ? 1.617 -13.054 2.461 1.00 68.31 164 ILE A CA 1
ATOM 1268 C C . ILE A 1 164 ? 1.591 -13.963 3.708 1.00 68.31 164 ILE A C 1
ATOM 1270 O O . ILE A 1 164 ? 1.508 -15.183 3.604 1.00 68.31 164 ILE A O 1
ATOM 1274 N N . GLY A 1 165 ? 1.640 -13.381 4.911 1.00 72.19 165 GLY A N 1
ATOM 1275 C CA . GLY A 1 165 ? 1.491 -14.100 6.176 1.00 72.19 165 GLY A CA 1
ATOM 1276 C C . GLY A 1 165 ? 2.744 -14.833 6.669 1.00 72.19 165 GLY A C 1
ATOM 1277 O O . GLY A 1 165 ? 2.662 -15.622 7.609 1.00 72.19 165 GLY A O 1
ATOM 1278 N N . ARG A 1 166 ? 3.932 -14.593 6.092 1.00 75.62 166 ARG A N 1
ATOM 1279 C CA . ARG A 1 166 ? 5.196 -15.202 6.566 1.00 75.62 166 ARG A CA 1
ATOM 1280 C C . ARG A 1 166 ? 5.925 -14.309 7.568 1.00 75.62 166 ARG A C 1
ATOM 1282 O O . ARG A 1 166 ? 7.082 -13.927 7.377 1.00 75.62 166 ARG A O 1
ATOM 1289 N N . PHE A 1 167 ? 5.264 -14.047 8.692 1.00 79.81 167 PHE A N 1
ATOM 1290 C CA . PHE A 1 167 ? 5.742 -13.167 9.767 1.00 79.81 167 PHE A CA 1
ATOM 1291 C C . PHE A 1 167 ? 7.133 -13.552 10.302 1.00 79.81 167 PHE A C 1
ATOM 1293 O O . PHE A 1 167 ? 7.989 -12.695 10.521 1.00 79.81 167 PHE A O 1
ATOM 1300 N N . ARG A 1 168 ? 7.420 -14.855 10.440 1.00 79.06 168 ARG A N 1
ATOM 1301 C CA . ARG A 1 168 ? 8.707 -15.342 10.973 1.00 79.06 168 ARG A CA 1
ATOM 1302 C C . ARG A 1 168 ? 9.905 -14.970 10.096 1.00 79.06 168 ARG A C 1
ATOM 1304 O O . ARG A 1 168 ? 10.977 -14.677 10.622 1.00 79.06 168 ARG A O 1
ATOM 1311 N N . GLU A 1 169 ? 9.750 -15.008 8.775 1.00 75.06 169 GLU A N 1
ATOM 1312 C CA . GLU A 1 169 ? 10.834 -14.644 7.855 1.00 75.06 169 GLU A CA 1
ATOM 1313 C C . GLU A 1 169 ? 11.040 -13.134 7.798 1.00 75.06 169 GLU A C 1
ATOM 1315 O O . GLU A 1 169 ? 12.187 -12.689 7.822 1.00 75.06 169 GLU A O 1
ATOM 1320 N N . ALA A 1 170 ? 9.954 -12.358 7.839 1.00 80.62 170 ALA A N 1
ATOM 1321 C CA . ALA A 1 170 ? 10.015 -10.903 7.945 1.00 80.62 170 ALA A CA 1
ATOM 1322 C C . ALA A 1 170 ? 10.801 -10.461 9.197 1.00 80.62 170 ALA A C 1
ATOM 1324 O O . ALA A 1 170 ? 11.748 -9.680 9.097 1.00 80.62 170 ALA A O 1
ATOM 1325 N N . CYS A 1 171 ? 10.507 -11.050 10.362 1.00 80.44 171 CYS A N 1
ATOM 1326 C CA . CYS A 1 171 ? 11.231 -10.760 11.603 1.00 80.44 171 CYS A CA 1
ATOM 1327 C C . CYS A 1 171 ? 12.714 -11.171 11.550 1.00 80.44 171 CYS A C 1
ATOM 1329 O O . CYS A 1 171 ? 13.568 -10.458 12.079 1.00 80.44 171 CYS A O 1
ATOM 1331 N N . ARG A 1 172 ? 13.052 -12.288 10.885 1.00 80.06 172 ARG A N 1
ATOM 1332 C CA . ARG A 1 172 ? 14.455 -12.691 10.665 1.00 80.06 172 ARG A CA 1
ATOM 1333 C C . ARG A 1 172 ? 15.197 -11.695 9.777 1.00 80.06 172 ARG A C 1
ATOM 1335 O O . ARG A 1 172 ? 16.336 -11.353 10.082 1.00 80.06 172 ARG A O 1
ATOM 1342 N N . LEU A 1 173 ? 14.564 -11.217 8.704 1.00 76.56 173 LEU A N 1
ATOM 1343 C CA . LEU A 1 173 ? 15.154 -10.196 7.836 1.00 76.56 173 LEU A CA 1
ATOM 1344 C C . LEU A 1 173 ? 15.383 -8.883 8.587 1.00 76.56 173 LEU A C 1
ATOM 1346 O O . LEU A 1 173 ? 16.462 -8.312 8.445 1.00 76.56 173 LEU A O 1
ATOM 1350 N N . ARG A 1 174 ? 14.449 -8.461 9.454 1.00 79.56 174 ARG A N 1
ATOM 1351 C CA . ARG A 1 174 ? 14.678 -7.320 10.358 1.00 79.56 174 ARG A CA 1
ATOM 1352 C C . ARG A 1 174 ? 15.908 -7.545 11.230 1.00 79.56 174 ARG A C 1
ATOM 1354 O O . ARG A 1 174 ? 16.760 -6.672 11.311 1.00 79.56 174 ARG A O 1
ATOM 1361 N N . HIS A 1 175 ? 16.022 -8.705 11.872 1.00 79.94 175 HIS A N 1
ATOM 1362 C CA . HIS A 1 175 ? 17.144 -8.978 12.771 1.00 79.94 175 HIS A CA 1
ATOM 1363 C C . HIS A 1 175 ? 18.498 -8.966 12.040 1.00 79.94 175 HIS A C 1
ATOM 1365 O O . HIS A 1 175 ? 19.475 -8.413 12.544 1.00 79.94 175 HIS A O 1
ATOM 1371 N N . ASN A 1 176 ? 18.536 -9.498 10.814 1.00 75.62 176 ASN A N 1
ATOM 1372 C CA . ASN A 1 176 ? 19.715 -9.424 9.951 1.00 75.62 176 ASN A CA 1
ATOM 1373 C C . ASN A 1 176 ? 20.052 -7.975 9.565 1.00 75.62 176 ASN A C 1
ATOM 1375 O O . ASN A 1 176 ? 21.226 -7.612 9.546 1.00 75.62 176 ASN A O 1
ATOM 1379 N N . LEU A 1 177 ? 19.041 -7.143 9.291 1.00 75.94 177 LEU A N 1
ATOM 1380 C CA . LEU A 1 177 ? 19.232 -5.724 8.992 1.00 75.94 177 LEU A CA 1
ATOM 1381 C C . LEU A 1 177 ? 19.786 -4.963 10.202 1.00 75.94 177 LEU A C 1
ATOM 1383 O O . LEU A 1 177 ? 20.774 -4.257 10.057 1.00 75.94 177 LEU A O 1
ATOM 1387 N N . MET A 1 178 ? 19.232 -5.191 11.395 1.00 72.75 178 MET A N 1
ATOM 1388 C CA . MET A 1 178 ? 19.703 -4.577 12.648 1.00 72.75 178 MET A CA 1
ATOM 1389 C C . MET A 1 178 ? 21.124 -5.027 13.032 1.00 72.75 178 MET A C 1
ATOM 1391 O O . MET A 1 178 ? 21.845 -4.301 13.710 1.00 72.75 178 MET A O 1
ATOM 1395 N N . SER A 1 179 ? 21.549 -6.216 12.589 1.00 72.06 179 SER A N 1
ATOM 1396 C CA . SER A 1 179 ? 22.912 -6.727 12.808 1.00 72.06 179 SER A CA 1
ATOM 1397 C C . SER A 1 179 ? 23.946 -6.095 11.866 1.00 72.06 179 SER A C 1
ATOM 1399 O O . SER A 1 179 ? 25.137 -6.041 12.185 1.00 72.06 179 SER A O 1
ATOM 1401 N N . ASN A 1 180 ? 23.510 -5.587 10.711 1.00 71.12 180 ASN A N 1
ATOM 1402 C CA . ASN A 1 180 ? 24.370 -4.895 9.759 1.00 71.12 180 ASN A CA 1
ATOM 1403 C C . ASN A 1 180 ? 24.544 -3.432 10.187 1.00 71.12 180 ASN A C 1
ATOM 1405 O O . ASN A 1 180 ? 23.713 -2.581 9.886 1.00 71.12 180 ASN A O 1
ATOM 1409 N N . ARG A 1 181 ? 25.676 -3.122 10.833 1.00 54.62 181 ARG A N 1
ATOM 1410 C CA . ARG A 1 181 ? 25.999 -1.801 11.423 1.00 54.62 181 ARG A CA 1
ATOM 1411 C C . ARG A 1 181 ? 25.953 -0.586 10.475 1.00 54.62 181 ARG A C 1
ATOM 1413 O O . ARG A 1 181 ? 26.086 0.534 10.950 1.00 54.62 181 ARG A O 1
ATOM 1420 N N . ASN A 1 182 ? 25.762 -0.785 9.171 1.00 61.31 182 ASN A N 1
ATOM 1421 C CA . ASN A 1 182 ? 25.745 0.284 8.167 1.00 61.31 182 ASN A CA 1
ATOM 1422 C C . ASN A 1 182 ? 24.333 0.729 7.739 1.00 61.31 182 ASN A C 1
ATOM 1424 O O . ASN A 1 182 ? 24.226 1.634 6.914 1.00 61.31 182 ASN A O 1
ATOM 1428 N N . ILE A 1 183 ? 23.257 0.108 8.242 1.00 66.94 183 ILE A N 1
ATOM 1429 C CA . ILE A 1 183 ? 21.876 0.452 7.863 1.00 66.94 183 ILE A CA 1
ATOM 1430 C C . ILE A 1 183 ? 21.084 0.802 9.123 1.00 66.94 183 ILE A C 1
ATOM 1432 O O . ILE A 1 183 ? 20.726 -0.077 9.902 1.00 66.94 183 ILE A O 1
ATOM 1436 N N . ALA A 1 184 ? 20.801 2.091 9.314 1.00 70.06 184 ALA A N 1
ATOM 1437 C CA . ALA A 1 184 ? 19.916 2.545 10.379 1.00 70.06 184 ALA A CA 1
ATOM 1438 C C . ALA A 1 184 ? 18.446 2.331 9.963 1.00 70.06 184 ALA A C 1
ATOM 1440 O O . ALA A 1 184 ? 18.089 2.686 8.836 1.00 70.06 184 ALA A O 1
ATOM 1441 N N . PRO A 1 185 ? 17.597 1.748 10.828 1.00 78.19 185 PRO A N 1
ATOM 1442 C CA . PRO A 1 185 ? 16.166 1.657 10.569 1.00 78.19 185 PRO A CA 1
ATOM 1443 C C . PRO A 1 185 ? 15.542 3.059 10.544 1.00 78.19 185 PRO A C 1
ATOM 1445 O O . PRO A 1 185 ? 15.940 3.937 11.308 1.00 78.19 185 PRO A O 1
ATOM 1448 N N . ASP A 1 186 ? 14.552 3.262 9.679 1.00 82.62 186 ASP A N 1
ATOM 1449 C CA . ASP A 1 186 ? 13.770 4.494 9.595 1.00 82.62 186 ASP A CA 1
ATOM 1450 C C . ASP A 1 186 ? 12.353 4.298 10.157 1.00 82.62 186 ASP A C 1
ATOM 1452 O O . ASP A 1 186 ? 11.930 3.183 10.476 1.00 82.62 186 ASP A O 1
ATOM 1456 N N . CYS A 1 187 ? 11.600 5.399 10.264 1.00 84.00 187 CYS A N 1
ATOM 1457 C CA . CYS A 1 187 ? 10.194 5.371 10.678 1.00 84.00 187 CYS A CA 1
ATOM 1458 C C . CYS A 1 187 ? 9.373 4.390 9.821 1.00 84.00 187 CYS A C 1
ATOM 1460 O O . CYS A 1 187 ? 8.613 3.587 10.356 1.00 84.00 187 CYS A O 1
ATOM 1462 N N . ILE A 1 188 ? 9.607 4.379 8.502 1.00 84.56 188 ILE A N 1
ATOM 1463 C CA . ILE A 1 188 ? 8.869 3.553 7.538 1.00 84.56 188 ILE A CA 1
ATOM 1464 C C . ILE A 1 188 ? 9.022 2.061 7.853 1.00 84.56 188 ILE A C 1
ATOM 1466 O O . ILE A 1 188 ? 8.027 1.333 7.879 1.00 84.56 188 ILE A O 1
ATOM 1470 N N . LEU A 1 189 ? 10.246 1.589 8.109 1.00 84.75 189 LEU A N 1
ATOM 1471 C CA . LEU A 1 189 ? 10.496 0.193 8.455 1.00 84.75 189 LEU A CA 1
ATOM 1472 C C . LEU A 1 189 ? 9.777 -0.196 9.753 1.00 84.75 189 LEU A C 1
ATOM 1474 O O . LEU A 1 189 ? 9.145 -1.254 9.803 1.00 84.75 189 LEU A O 1
ATOM 1478 N N . TYR A 1 190 ? 9.822 0.658 10.779 1.00 87.56 190 TYR A N 1
ATOM 1479 C CA . TYR A 1 190 ? 9.081 0.429 12.021 1.00 87.56 190 TYR A CA 1
ATOM 1480 C C . TYR A 1 190 ? 7.571 0.374 11.780 1.00 87.56 190 TYR A C 1
ATOM 1482 O O . TYR A 1 190 ? 6.917 -0.542 12.282 1.00 87.56 190 TYR A O 1
ATOM 1490 N N . THR A 1 191 ? 7.006 1.264 10.956 1.00 88.12 191 THR A N 1
ATOM 1491 C CA . THR A 1 191 ? 5.573 1.212 10.638 1.00 88.12 191 THR A CA 1
ATOM 1492 C C . THR A 1 191 ? 5.184 -0.067 9.904 1.00 88.12 191 THR A C 1
ATOM 1494 O O . THR A 1 191 ? 4.152 -0.665 10.210 1.00 88.12 191 THR A O 1
ATOM 1497 N N . ILE A 1 192 ? 6.009 -0.526 8.960 1.00 87.69 192 ILE A N 1
ATOM 1498 C CA . ILE A 1 192 ? 5.781 -1.786 8.242 1.00 87.69 192 ILE A CA 1
ATOM 1499 C C . ILE A 1 192 ? 5.813 -2.973 9.213 1.00 87.69 192 ILE A C 1
ATOM 1501 O O . ILE A 1 192 ? 4.956 -3.852 9.132 1.00 87.69 192 ILE A O 1
ATOM 1505 N N . MET A 1 193 ? 6.760 -2.987 10.154 1.00 89.00 193 MET A N 1
ATOM 1506 C CA . MET A 1 193 ? 6.854 -4.022 11.187 1.00 89.00 193 MET A CA 1
ATOM 1507 C C . MET A 1 193 ? 5.646 -4.021 12.124 1.00 89.00 193 MET A C 1
ATOM 1509 O O . MET A 1 193 ? 5.069 -5.080 12.367 1.00 89.00 193 MET A O 1
ATOM 1513 N N . MET A 1 194 ? 5.225 -2.846 12.600 1.00 90.50 194 MET A N 1
ATOM 1514 C CA . MET A 1 194 ? 4.023 -2.701 13.424 1.00 90.50 194 MET A CA 1
ATOM 1515 C C . MET A 1 194 ? 2.782 -3.199 12.681 1.00 90.50 194 MET A C 1
ATOM 1517 O O . MET A 1 194 ? 2.034 -4.009 13.218 1.00 90.50 194 MET A O 1
ATOM 1521 N N . LYS A 1 195 ? 2.603 -2.794 11.418 1.00 89.25 195 LYS A N 1
ATOM 1522 C CA . LYS A 1 195 ? 1.511 -3.266 10.556 1.00 89.25 195 LYS A CA 1
ATOM 1523 C C . LYS A 1 195 ? 1.530 -4.784 10.378 1.00 89.25 195 LYS A C 1
ATOM 1525 O O . LYS A 1 195 ? 0.488 -5.425 10.408 1.00 89.25 195 LYS A O 1
ATOM 1530 N N . GLY A 1 196 ? 2.707 -5.365 10.171 1.00 86.62 196 GLY A N 1
ATOM 1531 C CA . GLY A 1 196 ? 2.863 -6.809 10.056 1.00 86.62 196 GLY A CA 1
ATOM 1532 C C . GLY A 1 196 ? 2.418 -7.546 11.314 1.00 86.62 196 GLY A C 1
ATOM 1533 O O . GLY A 1 196 ? 1.629 -8.482 11.240 1.00 86.62 196 GLY A O 1
ATOM 1534 N N . LEU A 1 197 ? 2.870 -7.094 12.482 1.00 88.31 197 LEU A N 1
ATOM 1535 C CA . LEU A 1 197 ? 2.508 -7.705 13.761 1.00 88.31 197 LEU A CA 1
ATOM 1536 C C . LEU A 1 197 ? 1.021 -7.543 14.094 1.00 88.31 197 LEU A C 1
ATOM 1538 O O . LEU A 1 197 ? 0.408 -8.487 14.594 1.00 88.31 197 LEU A O 1
ATOM 1542 N N . THR A 1 198 ? 0.412 -6.399 13.764 1.00 88.94 198 THR A N 1
ATOM 1543 C CA . THR A 1 198 ? -1.035 -6.214 13.946 1.00 88.94 198 THR A CA 1
ATOM 1544 C C . THR A 1 198 ? -1.850 -7.131 13.032 1.00 88.94 198 THR A C 1
ATOM 1546 O O . THR A 1 198 ? -2.871 -7.652 13.471 1.00 88.94 198 THR A O 1
ATOM 1549 N N . MET A 1 199 ? -1.380 -7.414 11.809 1.00 85.81 199 MET A N 1
ATOM 1550 C CA . MET A 1 199 ? -2.007 -8.397 10.910 1.00 85.81 199 MET A CA 1
ATOM 1551 C C . MET A 1 199 ? -1.890 -9.843 11.421 1.00 85.81 199 MET A C 1
ATOM 1553 O O . MET A 1 199 ? -2.781 -10.644 11.154 1.00 85.81 199 MET A O 1
ATOM 1557 N N . GLU A 1 200 ? -0.829 -10.184 12.162 1.00 85.75 200 GLU A N 1
ATOM 1558 C CA . GLU A 1 200 ? -0.695 -11.489 12.837 1.00 85.75 200 GLU A CA 1
ATOM 1559 C C . GLU A 1 200 ? -1.567 -11.593 14.105 1.00 85.75 200 GLU A C 1
ATOM 1561 O O . GLU A 1 200 ? -1.794 -12.688 14.610 1.00 85.75 200 GLU A O 1
ATOM 1566 N N . GLY A 1 201 ? -2.044 -10.462 14.637 1.00 85.06 201 GLY A N 1
ATOM 1567 C CA . GLY A 1 201 ? -2.740 -10.379 15.926 1.00 85.06 201 GLY A CA 1
ATOM 1568 C C . GLY A 1 201 ? -1.826 -10.183 17.137 1.00 85.06 201 GLY A C 1
ATOM 1569 O O . GLY A 1 201 ? -2.306 -10.124 18.265 1.00 85.06 201 GLY A O 1
ATOM 1570 N N . LYS A 1 202 ? -0.516 -10.006 16.933 1.00 88.06 202 LYS A N 1
ATOM 1571 C CA . LYS A 1 202 ? 0.459 -9.726 18.001 1.00 88.06 202 LYS A CA 1
ATOM 1572 C C . LYS A 1 202 ? 0.565 -8.229 18.280 1.00 88.06 202 LYS A C 1
ATOM 1574 O O . LYS A 1 202 ? 1.624 -7.619 18.130 1.00 88.06 202 LYS A O 1
ATOM 1579 N N . VAL A 1 203 ? -0.555 -7.621 18.661 1.00 88.19 203 VAL A N 1
ATOM 1580 C CA . VAL A 1 203 ? -0.645 -6.170 18.894 1.00 88.19 203 VAL A CA 1
ATOM 1581 C C . VAL A 1 203 ? 0.263 -5.693 20.036 1.00 88.19 203 VAL A C 1
ATOM 1583 O O . VAL A 1 203 ? 0.846 -4.620 19.933 1.00 88.19 203 VAL A O 1
ATOM 1586 N N . GLU A 1 204 ? 0.482 -6.512 21.069 1.00 87.50 204 GLU A N 1
ATOM 1587 C CA . GLU A 1 204 ? 1.395 -6.186 22.178 1.00 87.50 204 GLU A CA 1
ATOM 1588 C C . GLU A 1 204 ? 2.850 -6.043 21.717 1.00 87.50 204 GLU A C 1
ATOM 1590 O O . GLU A 1 204 ? 3.552 -5.115 22.116 1.00 87.50 204 GLU A O 1
ATOM 1595 N N . ASP A 1 205 ? 3.312 -6.938 20.840 1.00 88.38 205 ASP A N 1
ATOM 1596 C CA . ASP A 1 205 ? 4.661 -6.851 20.278 1.00 88.38 205 ASP A CA 1
ATOM 1597 C C . ASP A 1 205 ? 4.796 -5.637 19.350 1.00 88.38 205 ASP A C 1
ATOM 1599 O O . ASP A 1 205 ? 5.863 -5.028 19.278 1.00 88.38 205 ASP A O 1
ATOM 1603 N N . ALA A 1 206 ? 3.708 -5.238 18.683 1.00 89.94 206 ALA A N 1
ATOM 1604 C CA . ALA A 1 206 ? 3.677 -4.019 17.884 1.00 89.94 206 ALA A CA 1
ATOM 1605 C C . ALA A 1 206 ? 3.815 -2.754 18.757 1.00 89.94 206 ALA A C 1
ATOM 1607 O O . ALA A 1 206 ? 4.543 -1.839 18.377 1.00 89.94 206 ALA A O 1
ATOM 1608 N N . VAL A 1 207 ? 3.205 -2.720 19.948 1.00 89.19 207 VAL A N 1
ATOM 1609 C CA . VAL A 1 207 ? 3.393 -1.622 20.920 1.00 89.19 207 VAL A CA 1
ATOM 1610 C C . VAL A 1 207 ? 4.825 -1.592 21.454 1.00 89.19 207 VAL A C 1
ATOM 1612 O O . VAL A 1 207 ? 5.423 -0.521 21.530 1.00 89.19 207 VAL A O 1
ATOM 1615 N N . LYS A 1 208 ? 5.436 -2.752 21.736 1.00 90.19 208 LYS A N 1
ATOM 1616 C CA . LYS A 1 208 ? 6.858 -2.808 22.127 1.00 90.19 208 LYS A CA 1
ATOM 1617 C C . LYS A 1 208 ? 7.767 -2.198 21.058 1.00 90.19 208 LYS A C 1
ATOM 1619 O O . LYS A 1 208 ? 8.720 -1.510 21.408 1.00 90.19 208 LYS A O 1
ATOM 1624 N N . LEU A 1 209 ? 7.465 -2.405 19.770 1.00 89.12 209 LEU A N 1
ATOM 1625 C CA . LEU A 1 209 ? 8.215 -1.774 18.678 1.00 89.12 209 LEU A CA 1
ATOM 1626 C C . LEU A 1 209 ? 8.050 -0.250 18.640 1.00 89.12 209 LEU A C 1
ATOM 1628 O O . LEU A 1 209 ? 9.005 0.438 18.290 1.00 89.12 209 LEU A O 1
ATOM 1632 N N . LEU A 1 210 ? 6.880 0.282 19.003 1.00 88.69 210 LEU A N 1
ATOM 1633 C CA . LEU A 1 210 ? 6.672 1.728 19.124 1.00 88.69 210 LEU A CA 1
ATOM 1634 C C . LEU A 1 210 ? 7.561 2.319 20.230 1.00 88.69 210 LEU A C 1
ATOM 1636 O O . LEU A 1 210 ? 8.218 3.339 20.024 1.00 88.69 210 LEU A O 1
ATOM 1640 N N . SER A 1 211 ? 7.642 1.643 21.379 1.00 87.94 211 SER A N 1
ATOM 1641 C CA . SER A 1 211 ? 8.530 2.044 22.476 1.00 87.94 211 SER A CA 1
ATOM 1642 C C . SER A 1 211 ? 10.015 1.888 22.116 1.00 87.94 211 SER A C 1
ATOM 1644 O O . SER A 1 211 ? 10.816 2.764 22.443 1.00 87.94 211 SER A O 1
ATOM 1646 N N . GLU A 1 212 ? 10.393 0.814 21.406 1.00 88.19 212 GLU A N 1
ATOM 1647 C CA . GLU A 1 212 ? 11.750 0.610 20.861 1.00 88.19 212 GLU A CA 1
ATOM 1648 C C . GLU A 1 212 ? 12.128 1.780 19.940 1.00 88.19 212 GLU A C 1
ATOM 1650 O O . GLU A 1 212 ? 13.163 2.415 20.146 1.00 88.19 212 GLU A O 1
ATOM 1655 N N . MET A 1 213 ? 11.249 2.139 19.000 1.00 88.94 213 MET A N 1
ATOM 1656 C CA . MET A 1 213 ? 11.427 3.260 18.074 1.00 88.94 213 MET A CA 1
ATOM 1657 C C . MET A 1 213 ? 11.697 4.578 18.820 1.00 88.94 213 MET A C 1
ATOM 1659 O O . MET A 1 213 ? 12.712 5.229 18.551 1.00 88.94 213 MET A O 1
ATOM 1663 N N . ALA A 1 214 ? 10.874 4.908 19.820 1.00 86.12 214 ALA A N 1
ATOM 1664 C CA . ALA A 1 214 ? 11.065 6.095 20.653 1.00 86.12 214 ALA A CA 1
ATOM 1665 C C . ALA A 1 214 ? 12.401 6.063 21.425 1.00 86.12 214 ALA A C 1
ATOM 1667 O O . ALA A 1 214 ? 13.123 7.059 21.458 1.00 86.12 214 ALA A O 1
ATOM 1668 N N . SER A 1 215 ? 12.785 4.907 21.981 1.00 85.56 215 SER A N 1
ATOM 1669 C CA . SER A 1 215 ? 14.056 4.741 22.709 1.00 85.56 215 SER A CA 1
ATOM 1670 C C . SER A 1 215 ? 15.297 4.867 21.817 1.00 85.56 215 SER A C 1
ATOM 1672 O O . SER A 1 215 ? 16.349 5.308 22.275 1.00 85.56 215 SER A O 1
ATOM 1674 N N . THR A 1 216 ? 15.173 4.533 20.527 1.00 82.06 216 THR A N 1
ATOM 1675 C CA . THR A 1 216 ? 16.243 4.709 19.530 1.00 82.06 216 THR A CA 1
ATOM 1676 C C . THR A 1 216 ? 16.375 6.147 19.017 1.00 82.06 216 THR A C 1
ATOM 1678 O O . THR A 1 216 ? 17.244 6.421 18.192 1.00 82.06 216 THR A O 1
ATOM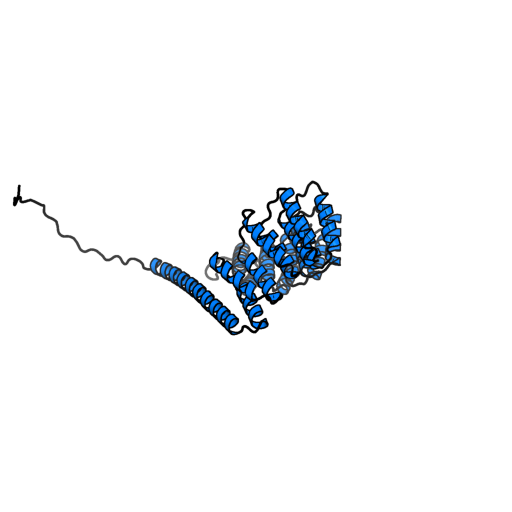 1681 N N . GLY A 1 217 ? 15.544 7.074 19.510 1.00 80.56 217 GLY A N 1
ATOM 1682 C CA . GLY A 1 217 ? 15.550 8.484 19.114 1.00 80.56 217 GLY A CA 1
ATOM 1683 C C . GLY A 1 217 ? 14.783 8.779 17.823 1.00 80.56 217 GLY A C 1
ATOM 1684 O O . GLY A 1 217 ? 14.894 9.883 17.292 1.00 80.56 217 GLY A O 1
ATOM 1685 N N . ILE A 1 218 ? 14.007 7.821 17.305 1.00 83.94 218 ILE A N 1
ATOM 1686 C CA . ILE A 1 218 ? 13.145 8.028 16.139 1.00 83.94 218 ILE A CA 1
ATOM 1687 C C . ILE A 1 218 ? 11.755 8.407 16.649 1.00 83.94 218 ILE A C 1
ATOM 1689 O O . ILE A 1 218 ? 11.106 7.623 17.337 1.00 83.94 218 ILE A O 1
ATOM 1693 N N . VAL A 1 219 ? 11.291 9.609 16.312 1.00 82.81 219 VAL A N 1
ATOM 1694 C CA . VAL A 1 219 ? 9.984 10.114 16.756 1.00 82.81 219 VAL A CA 1
ATOM 1695 C C . VAL A 1 219 ? 8.864 9.402 15.984 1.00 82.81 219 VAL A C 1
ATOM 1697 O O . VAL A 1 219 ? 8.855 9.475 14.751 1.00 82.81 219 VAL A O 1
ATOM 1700 N N . PRO A 1 220 ? 7.930 8.706 16.662 1.00 84.88 220 PRO A N 1
ATOM 1701 C CA . PRO A 1 220 ? 6.768 8.117 16.009 1.00 84.88 220 PRO A CA 1
ATOM 1702 C C . PRO A 1 220 ? 5.865 9.187 15.402 1.00 84.88 220 PRO A C 1
ATOM 1704 O O . PRO A 1 220 ? 5.528 10.165 16.062 1.00 84.88 220 PRO A O 1
ATOM 1707 N N . ASP A 1 221 ? 5.444 8.984 14.156 1.00 85.81 221 ASP A N 1
ATOM 1708 C CA . ASP A 1 221 ? 4.489 9.867 13.494 1.00 85.81 221 ASP A CA 1
ATOM 1709 C C . ASP A 1 221 ? 3.036 9.402 13.709 1.00 85.81 221 ASP A C 1
ATOM 1711 O O . ASP A 1 221 ? 2.753 8.298 14.187 1.00 85.81 221 ASP A O 1
ATOM 1715 N N . THR A 1 222 ? 2.071 10.234 13.306 1.00 85.94 222 THR A N 1
ATOM 1716 C CA . THR A 1 222 ? 0.640 9.893 13.358 1.00 85.94 222 THR A CA 1
ATOM 1717 C C . THR A 1 222 ? 0.313 8.603 12.592 1.00 85.94 222 THR A C 1
ATOM 1719 O O . THR A 1 222 ? -0.661 7.921 12.912 1.00 85.94 222 THR A O 1
ATOM 1722 N N . PHE A 1 223 ? 1.098 8.241 11.572 1.00 86.44 223 PHE A N 1
ATOM 1723 C CA . PHE A 1 223 ? 0.862 7.048 10.762 1.00 86.44 223 PHE A CA 1
ATOM 1724 C C . PHE A 1 223 ? 1.224 5.756 11.516 1.00 86.44 223 PHE A C 1
ATOM 1726 O O . PHE A 1 223 ? 0.474 4.775 11.430 1.00 86.44 223 PHE A O 1
ATOM 1733 N N . CYS A 1 224 ? 2.290 5.768 12.321 1.00 87.12 224 CYS A N 1
ATOM 1734 C CA . CYS A 1 224 ? 2.630 4.698 13.262 1.00 87.12 224 CYS A CA 1
ATOM 1735 C C . CYS A 1 224 ? 1.480 4.425 14.237 1.00 87.12 224 CYS A C 1
ATOM 1737 O O . CYS A 1 224 ? 0.996 3.293 14.319 1.00 87.12 224 CYS A O 1
ATOM 1739 N N . TYR A 1 225 ? 0.967 5.463 14.903 1.00 88.94 225 TYR A N 1
ATOM 1740 C CA . TYR A 1 225 ? -0.156 5.298 15.829 1.00 88.94 225 TYR A CA 1
ATOM 1741 C C . TYR A 1 225 ? -1.432 4.838 15.124 1.00 88.94 225 TYR A C 1
ATOM 1743 O O . TYR A 1 225 ? -2.086 3.910 15.591 1.00 88.94 225 TYR A O 1
ATOM 1751 N N . ASN A 1 226 ? -1.769 5.412 13.964 1.00 90.50 226 ASN A N 1
ATOM 1752 C CA . ASN A 1 226 ? -2.934 4.986 13.181 1.00 90.50 226 ASN A CA 1
ATOM 1753 C C . ASN A 1 226 ? -2.860 3.501 12.797 1.00 90.50 226 ASN A C 1
ATOM 1755 O O . ASN A 1 226 ? -3.880 2.810 12.784 1.00 90.50 226 ASN A O 1
ATOM 1759 N N . THR A 1 227 ? -1.658 2.996 12.511 1.00 90.25 227 THR A N 1
ATOM 1760 C CA . THR A 1 227 ? -1.426 1.579 12.208 1.00 90.25 227 THR A CA 1
ATOM 1761 C C . THR A 1 227 ? -1.736 0.687 13.411 1.00 90.25 227 THR A C 1
ATOM 1763 O O . THR A 1 227 ? -2.397 -0.341 13.249 1.00 90.25 227 THR A O 1
ATOM 1766 N N . LEU A 1 228 ? -1.311 1.087 14.613 1.00 91.12 228 LEU A N 1
ATOM 1767 C CA . LEU A 1 228 ? -1.600 0.358 15.850 1.00 91.12 228 LEU A CA 1
ATOM 1768 C C . LEU A 1 228 ? -3.076 0.441 16.231 1.00 91.12 228 LEU A C 1
ATOM 1770 O O . LEU A 1 228 ? -3.692 -0.601 16.434 1.00 91.12 228 LEU A O 1
ATOM 1774 N N . ILE A 1 229 ? -3.664 1.643 16.242 1.00 91.56 229 ILE A N 1
ATOM 1775 C CA . ILE A 1 229 ? -5.093 1.868 16.524 1.00 91.56 229 ILE A CA 1
ATOM 1776 C C . ILE A 1 229 ? -5.950 0.978 15.624 1.00 91.56 229 ILE A C 1
ATOM 1778 O O . ILE A 1 229 ? -6.852 0.297 16.105 1.00 91.56 229 ILE A O 1
ATOM 1782 N N . LYS A 1 230 ? -5.630 0.912 14.325 1.00 90.44 230 LYS A N 1
ATOM 1783 C CA . LYS A 1 230 ? -6.322 0.014 13.396 1.00 90.44 230 LYS A CA 1
ATOM 1784 C C . LYS A 1 230 ? -6.184 -1.453 13.801 1.00 90.44 230 LYS A C 1
ATOM 1786 O O . LYS A 1 230 ? -7.180 -2.169 13.788 1.00 90.44 230 LYS A O 1
ATOM 1791 N N . GLY A 1 231 ? -4.978 -1.886 14.164 1.00 89.00 231 GLY A N 1
ATOM 1792 C CA . GLY A 1 231 ? -4.719 -3.240 14.653 1.00 89.00 231 GLY A CA 1
ATOM 1793 C C . GLY A 1 231 ? -5.550 -3.602 15.884 1.00 89.00 231 GLY A C 1
ATOM 1794 O O . GLY A 1 231 ? -6.199 -4.646 15.902 1.00 89.00 231 GLY A O 1
ATOM 1795 N N . PHE A 1 232 ? -5.592 -2.714 16.876 1.00 90.62 232 PHE A N 1
ATOM 1796 C CA . PHE A 1 232 ? -6.410 -2.873 18.080 1.00 90.62 232 PHE A CA 1
ATOM 1797 C C . PHE A 1 232 ? -7.912 -2.920 17.753 1.00 90.62 232 PHE A C 1
ATOM 1799 O O . PHE A 1 232 ? -8.612 -3.829 18.203 1.00 90.62 232 PHE A O 1
ATOM 1806 N N . CYS A 1 233 ? -8.401 -2.028 16.884 1.00 90.00 233 CYS A N 1
ATOM 1807 C CA . CYS A 1 233 ? -9.785 -2.046 16.403 1.00 90.00 233 CYS A CA 1
ATOM 1808 C C . CYS A 1 233 ? -10.156 -3.352 15.684 1.00 90.00 233 CYS A C 1
ATOM 1810 O O . CYS A 1 233 ? -11.234 -3.898 15.926 1.00 90.00 233 CYS A O 1
ATOM 1812 N N . ASP A 1 234 ? -9.284 -3.863 14.809 1.00 87.38 234 ASP A N 1
ATOM 1813 C CA . ASP A 1 234 ? -9.531 -5.103 14.066 1.00 87.38 234 ASP A CA 1
ATOM 1814 C C . ASP A 1 234 ? -9.553 -6.331 15.009 1.00 87.38 234 ASP A C 1
ATOM 1816 O O . ASP A 1 234 ? -10.361 -7.240 14.804 1.00 87.38 234 ASP A O 1
ATOM 1820 N N . MET A 1 235 ? -8.771 -6.320 16.098 1.00 84.75 235 MET A N 1
ATOM 1821 C CA . MET A 1 235 ? -8.826 -7.337 17.165 1.00 84.75 235 MET A CA 1
ATOM 1822 C C . MET A 1 235 ? -10.016 -7.148 18.127 1.00 84.75 235 MET A C 1
ATOM 1824 O O . MET A 1 235 ? -10.473 -8.101 18.753 1.00 84.75 235 MET A O 1
ATOM 1828 N N . GLY A 1 236 ? -10.602 -5.949 18.188 1.00 84.69 236 GLY A N 1
ATOM 1829 C CA . GLY A 1 236 ? -11.704 -5.600 19.095 1.00 84.69 236 GLY A CA 1
ATOM 1830 C C . GLY A 1 236 ? -11.283 -5.105 20.473 1.00 84.69 236 GLY A C 1
ATOM 1831 O O . GLY A 1 236 ? -12.126 -5.013 21.356 1.00 84.69 236 GLY A O 1
ATOM 1832 N N . LEU A 1 237 ? -10.008 -4.773 20.631 1.00 87.62 237 LEU A N 1
ATOM 1833 C CA . LEU A 1 237 ? -9.420 -4.178 21.825 1.00 87.62 237 LEU A CA 1
ATOM 1834 C C . LEU A 1 237 ? -9.581 -2.650 21.747 1.00 87.62 237 LEU A C 1
ATOM 1836 O O . LEU A 1 237 ? -8.678 -1.914 21.346 1.00 87.62 237 LEU A O 1
ATOM 1840 N N . LEU A 1 238 ? -10.811 -2.181 21.960 1.00 86.94 238 LEU A N 1
ATOM 1841 C CA . LEU A 1 238 ? -11.197 -0.791 21.690 1.00 86.94 238 LEU A CA 1
ATOM 1842 C C . LEU A 1 238 ? -10.692 0.192 22.757 1.00 86.94 238 LEU A C 1
ATOM 1844 O O . LEU A 1 238 ? -10.430 1.350 22.428 1.00 86.94 238 LEU A O 1
ATOM 1848 N N . ASP A 1 239 ? -10.511 -0.256 23.998 1.00 87.62 239 ASP A N 1
ATOM 1849 C CA . ASP A 1 239 ? -10.021 0.581 25.099 1.00 87.62 239 ASP A CA 1
ATOM 1850 C C . ASP A 1 239 ? -8.543 0.950 24.907 1.00 87.62 239 ASP A C 1
ATOM 1852 O O . ASP A 1 239 ? -8.128 2.098 25.097 1.00 87.62 239 ASP A O 1
ATOM 1856 N N . GLU A 1 240 ? -7.747 0.005 24.418 1.00 88.31 240 GLU A N 1
ATOM 1857 C CA . GLU A 1 240 ? -6.354 0.208 24.039 1.00 88.31 240 GLU A CA 1
ATOM 1858 C C . GLU A 1 240 ? -6.247 1.135 22.821 1.00 88.31 240 GLU A C 1
ATOM 1860 O O . GLU A 1 240 ? -5.422 2.051 22.802 1.00 88.31 240 GLU A O 1
ATOM 1865 N N . ALA A 1 241 ? -7.136 0.977 21.831 1.00 88.12 241 ALA A N 1
ATOM 1866 C CA . ALA A 1 241 ? -7.211 1.879 20.680 1.00 88.12 241 ALA A CA 1
ATOM 1867 C C . ALA A 1 241 ? -7.506 3.336 21.096 1.00 88.12 241 ALA A C 1
ATOM 1869 O O . ALA A 1 241 ? -6.946 4.276 20.524 1.00 88.12 241 ALA A O 1
ATOM 1870 N N . ARG A 1 242 ? -8.354 3.540 22.114 1.00 85.88 242 ARG A N 1
ATOM 1871 C CA . ARG A 1 242 ? -8.642 4.864 22.696 1.00 85.88 242 ARG A CA 1
ATOM 1872 C C . ARG A 1 242 ? -7.454 5.420 23.466 1.00 85.88 242 ARG A C 1
ATOM 1874 O O . ARG A 1 242 ? -7.136 6.598 23.317 1.00 85.88 242 ARG A O 1
ATOM 1881 N N . SER A 1 243 ? -6.789 4.574 24.244 1.00 88.94 243 SER A N 1
ATOM 1882 C CA . SER A 1 243 ? -5.594 4.953 25.001 1.00 88.94 243 SER A CA 1
ATOM 1883 C C . SER A 1 243 ? -4.502 5.475 24.062 1.00 88.94 243 SER A C 1
ATOM 1885 O O . SER A 1 243 ? -3.965 6.557 24.285 1.00 88.94 243 SER A O 1
ATOM 1887 N N . LEU A 1 244 ? -4.282 4.797 22.930 1.00 86.56 244 LEU A N 1
ATOM 1888 C CA . LEU A 1 244 ? -3.352 5.257 21.894 1.00 86.56 244 LEU A CA 1
ATOM 1889 C C . LEU A 1 244 ? -3.784 6.572 21.230 1.00 86.56 244 LEU A C 1
ATOM 1891 O O . LEU A 1 244 ? -2.937 7.408 20.931 1.00 86.56 244 LEU A O 1
ATOM 1895 N N . LYS A 1 245 ? -5.085 6.808 21.008 1.00 86.62 245 LYS A N 1
ATOM 1896 C CA . LYS A 1 245 ? -5.579 8.104 20.497 1.00 86.62 245 LYS A CA 1
ATOM 1897 C C . LYS A 1 245 ? -5.238 9.256 21.457 1.00 86.62 245 LYS A C 1
ATOM 1899 O O . LYS A 1 245 ? -4.894 10.351 21.007 1.00 86.62 245 LYS A O 1
ATOM 1904 N N . LEU A 1 246 ? -5.338 9.021 22.766 1.00 84.75 246 LEU A 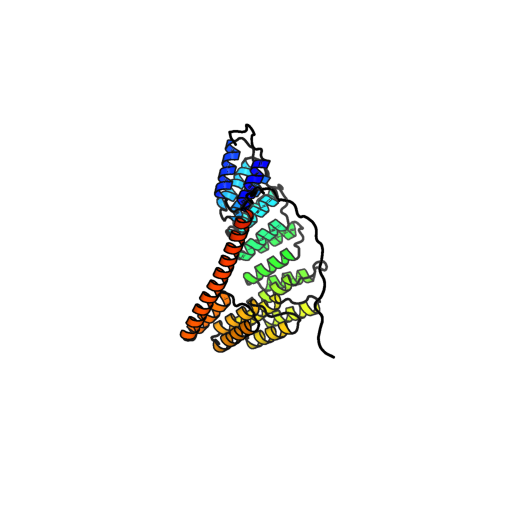N 1
ATOM 1905 C CA . LEU A 1 246 ? -4.957 10.007 23.780 1.00 84.75 246 LEU A CA 1
ATOM 1906 C C . LEU A 1 246 ? -3.441 10.229 23.792 1.00 84.75 246 LEU A C 1
ATOM 1908 O O . LEU A 1 246 ? -3.006 11.378 23.830 1.00 84.75 246 LEU A O 1
ATOM 1912 N N . GLU A 1 247 ? -2.658 9.158 23.670 1.00 84.69 247 GLU A N 1
ATOM 1913 C CA . GLU A 1 247 ? -1.195 9.221 23.596 1.00 84.69 247 GLU A CA 1
ATOM 1914 C C . GLU A 1 247 ? -0.699 10.018 22.377 1.00 84.69 247 GLU A C 1
ATOM 1916 O O . GLU A 1 247 ? 0.225 10.819 22.519 1.00 84.69 247 GLU A O 1
ATOM 1921 N N . ILE A 1 248 ? -1.356 9.903 21.207 1.00 83.44 248 ILE A N 1
ATOM 1922 C CA . ILE A 1 248 ? -1.049 10.748 20.031 1.00 83.44 248 ILE A CA 1
ATOM 1923 C C . ILE A 1 248 ? -1.046 12.224 20.433 1.00 83.44 248 ILE A C 1
ATOM 1925 O O . ILE A 1 248 ? -0.083 12.928 20.150 1.00 83.44 248 ILE A O 1
ATOM 1929 N N . SER A 1 249 ? -2.110 12.665 21.112 1.00 77.31 249 SER A N 1
ATOM 1930 C CA . SER A 1 249 ? -2.306 14.067 21.506 1.00 77.31 249 SER A CA 1
ATOM 1931 C C . SER A 1 249 ? -1.266 14.565 22.518 1.00 77.31 249 SER A C 1
ATOM 1933 O O . SER A 1 249 ? -1.080 15.770 22.649 1.00 77.31 249 SER A O 1
ATOM 1935 N N . GLN A 1 250 ? -0.619 13.655 23.253 1.00 75.94 250 GLN A N 1
ATOM 1936 C CA . GLN A 1 250 ? 0.400 13.974 24.258 1.00 75.94 250 GLN A CA 1
ATOM 1937 C C . GLN A 1 250 ? 1.812 14.059 23.661 1.00 75.94 250 GLN A C 1
ATOM 1939 O O . GLN A 1 250 ? 2.640 14.802 24.178 1.00 75.94 250 GLN A O 1
ATOM 1944 N N . ASN A 1 251 ? 2.080 13.340 22.568 1.00 70.38 251 ASN A N 1
ATOM 1945 C CA . ASN A 1 251 ? 3.400 13.239 21.935 1.00 70.38 251 ASN A CA 1
ATOM 1946 C C . ASN A 1 251 ? 3.599 14.244 20.781 1.00 70.38 251 ASN A C 1
ATOM 1948 O O . ASN A 1 251 ? 4.161 13.893 19.742 1.00 70.38 251 ASN A O 1
ATOM 1952 N N . ASP A 1 252 ? 3.090 15.474 20.932 1.00 67.62 252 ASP A N 1
ATOM 1953 C CA . ASP A 1 252 ? 3.121 16.558 19.925 1.00 67.62 252 ASP A CA 1
ATOM 1954 C C . ASP A 1 252 ? 2.574 16.167 18.533 1.00 67.62 252 ASP A C 1
ATOM 1956 O O . ASP A 1 252 ? 2.792 16.850 17.527 1.00 67.62 252 ASP A O 1
ATOM 1960 N N . CYS A 1 253 ? 1.825 15.066 18.463 1.00 74.19 253 CYS A N 1
ATOM 1961 C CA . CYS A 1 253 ? 1.127 14.609 17.276 1.00 74.19 253 CYS A CA 1
ATOM 1962 C C . CYS A 1 253 ? -0.359 14.955 17.396 1.00 74.19 253 CYS A C 1
ATOM 1964 O O . CYS A 1 253 ? -0.925 15.037 18.482 1.00 74.19 253 CYS A O 1
ATOM 1966 N N . PHE A 1 254 ? -1.035 15.118 16.260 1.00 75.62 254 PHE A N 1
ATOM 1967 C CA . PHE A 1 254 ? -2.467 15.410 16.254 1.00 75.62 254 PHE A CA 1
ATOM 1968 C C . PHE A 1 254 ? -3.241 14.281 15.579 1.00 75.62 254 PHE A C 1
ATOM 1970 O O . PHE A 1 254 ? -2.884 13.887 14.460 1.00 75.62 254 PHE A O 1
ATOM 1977 N N . PRO A 1 255 ? -4.309 13.760 16.216 1.00 80.81 255 PRO A N 1
ATOM 1978 C CA . PRO A 1 255 ? -5.255 12.887 15.541 1.00 80.81 255 PRO A CA 1
ATOM 1979 C C . PRO A 1 255 ? -5.775 13.575 14.279 1.00 80.81 255 PRO A C 1
ATOM 1981 O O . PRO A 1 255 ? -6.233 14.716 14.323 1.00 80.81 255 PRO A O 1
ATOM 1984 N N . ASN A 1 256 ? -5.698 12.886 13.146 1.00 84.31 256 ASN A N 1
ATOM 1985 C CA . ASN A 1 256 ? -6.165 13.415 11.870 1.00 84.31 256 ASN A CA 1
ATOM 1986 C C . ASN A 1 256 ? -7.450 12.706 11.426 1.00 84.31 256 ASN A C 1
ATOM 1988 O O . ASN A 1 256 ? -7.938 11.782 12.078 1.00 84.31 256 ASN A O 1
ATOM 1992 N N . SER A 1 257 ? -7.997 13.113 10.279 1.00 84.69 257 SER A N 1
ATOM 1993 C CA . SER A 1 257 ? -9.221 12.513 9.730 1.00 84.69 257 SER A CA 1
ATOM 1994 C C . SER A 1 257 ? -9.130 10.982 9.582 1.00 84.69 257 SER A C 1
ATOM 1996 O O . SER A 1 257 ? -10.113 10.272 9.812 1.00 84.69 257 SER A O 1
ATOM 1998 N N . ALA A 1 258 ? -7.939 10.443 9.293 1.00 86.44 258 ALA A N 1
ATOM 1999 C CA . ALA A 1 258 ? -7.729 9.000 9.220 1.00 86.44 258 ALA A CA 1
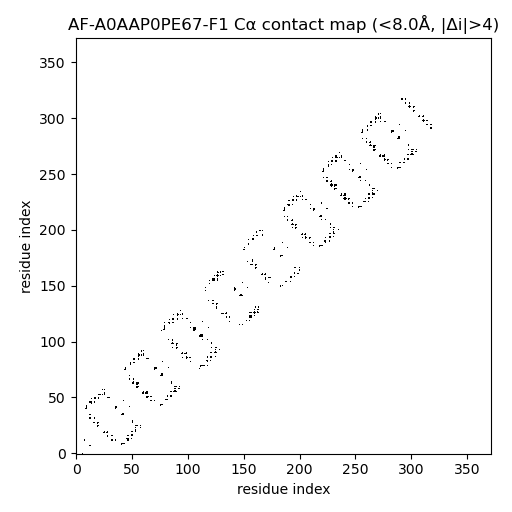ATOM 2000 C C . ALA A 1 258 ? -7.814 8.325 10.601 1.00 86.44 258 ALA A C 1
ATOM 2002 O O . ALA A 1 258 ? -8.428 7.265 10.694 1.00 86.44 258 ALA A O 1
ATOM 2003 N N . THR A 1 259 ? -7.281 8.937 11.665 1.00 86.69 259 THR A N 1
ATOM 2004 C CA . THR A 1 259 ? -7.368 8.422 13.046 1.00 86.69 259 THR A CA 1
ATOM 2005 C C . THR A 1 259 ? -8.823 8.212 13.472 1.00 86.69 259 THR A C 1
ATOM 2007 O O . THR A 1 259 ? -9.204 7.112 13.874 1.00 86.69 259 THR A O 1
ATOM 2010 N N . TYR A 1 260 ? -9.663 9.238 13.302 1.00 88.88 260 TYR A N 1
ATOM 2011 C CA . TYR A 1 260 ? -11.094 9.162 13.616 1.00 88.88 260 TYR A CA 1
ATOM 2012 C C . TYR A 1 260 ? -11.823 8.145 12.737 1.00 88.88 260 TYR A C 1
ATOM 2014 O O . TYR A 1 260 ? -12.599 7.334 13.236 1.00 88.88 260 TYR A O 1
ATOM 2022 N N . THR A 1 261 ? -11.530 8.132 11.434 1.00 89.75 261 THR A N 1
ATOM 2023 C CA . THR A 1 261 ? -12.143 7.177 10.499 1.00 89.75 261 THR A CA 1
ATOM 2024 C C . THR A 1 261 ? -11.839 5.729 10.883 1.00 89.75 261 THR A C 1
ATOM 2026 O O . THR A 1 261 ? -12.728 4.885 10.800 1.00 89.75 261 THR A O 1
ATOM 2029 N N . ILE A 1 262 ? -10.612 5.429 11.325 1.00 91.31 262 ILE A N 1
ATOM 2030 C CA . ILE A 1 262 ? -10.216 4.085 11.772 1.00 91.31 262 ILE A CA 1
ATOM 2031 C C . ILE A 1 262 ? -11.023 3.661 13.005 1.00 91.31 262 ILE A C 1
ATOM 2033 O O . ILE A 1 262 ? -11.571 2.558 13.006 1.00 91.31 262 ILE A O 1
ATOM 2037 N N . LEU A 1 263 ? -11.139 4.534 14.011 1.00 90.56 263 LEU A N 1
ATOM 2038 C CA . LEU A 1 263 ? -11.910 4.265 15.230 1.00 90.56 263 LEU A CA 1
ATOM 2039 C C . LEU A 1 263 ? -13.394 4.039 14.923 1.00 90.56 263 LEU A C 1
ATOM 2041 O O . LEU A 1 263 ? -13.953 3.032 15.346 1.00 90.56 263 LEU A O 1
ATOM 2045 N N . ILE A 1 264 ? -14.007 4.918 14.121 1.00 91.06 264 ILE A N 1
ATOM 2046 C CA . ILE A 1 264 ? -15.408 4.790 13.685 1.00 91.06 264 ILE A CA 1
ATOM 2047 C C . ILE A 1 264 ? -15.618 3.461 12.949 1.00 91.06 264 ILE A C 1
ATOM 2049 O O . ILE A 1 264 ? -16.536 2.713 13.275 1.00 91.06 264 ILE A O 1
ATOM 2053 N N . CYS A 1 265 ? -14.736 3.111 12.005 1.00 89.75 265 CYS A N 1
ATOM 2054 C CA . CYS A 1 265 ? -14.805 1.821 11.314 1.00 89.75 265 CYS A CA 1
ATOM 2055 C C . CYS A 1 265 ? -14.722 0.639 12.292 1.00 89.75 265 CYS A C 1
ATOM 2057 O O . CYS A 1 265 ? -15.470 -0.326 12.143 1.00 89.75 265 CYS A O 1
ATOM 2059 N N . GLY A 1 266 ? -13.805 0.695 13.262 1.00 88.19 266 GLY A N 1
ATOM 2060 C CA . GLY A 1 266 ? -13.631 -0.338 14.283 1.00 88.19 266 GLY A CA 1
ATOM 2061 C C . GLY A 1 266 ? -14.879 -0.530 15.145 1.00 88.19 266 GLY A C 1
ATOM 2062 O O . GLY A 1 266 ? -15.367 -1.652 15.279 1.00 88.19 266 GLY A O 1
ATOM 2063 N N . LEU A 1 267 ? -15.432 0.571 15.654 1.00 89.94 267 LEU A N 1
ATOM 2064 C CA . LEU A 1 267 ? -16.638 0.596 16.485 1.00 89.94 267 LEU A CA 1
ATOM 2065 C C . LEU A 1 267 ? -17.864 0.075 15.720 1.00 89.94 267 LEU A C 1
ATOM 2067 O O . LEU A 1 267 ? -18.538 -0.849 16.181 1.00 89.94 267 LEU A O 1
ATOM 2071 N N . CYS A 1 268 ? -18.088 0.556 14.492 1.00 90.19 268 CYS A N 1
ATOM 2072 C CA . CYS A 1 268 ? -19.186 0.089 13.642 1.00 90.19 268 CYS A CA 1
ATOM 2073 C C . CYS A 1 268 ? -19.068 -1.400 13.278 1.00 90.19 268 CYS A C 1
ATOM 2075 O O . CYS A 1 268 ? -20.081 -2.093 13.200 1.00 90.19 268 CYS A O 1
ATOM 2077 N N . LYS A 1 269 ? -17.851 -1.930 13.070 1.00 87.38 269 LYS A N 1
ATOM 2078 C CA . LYS A 1 269 ? -17.640 -3.372 12.823 1.00 87.38 269 LYS A CA 1
ATOM 2079 C C . LYS A 1 269 ? -18.021 -4.235 14.027 1.00 87.38 269 LYS A C 1
ATOM 2081 O O . LYS A 1 269 ? -18.461 -5.364 13.826 1.00 87.38 269 LYS A O 1
ATOM 2086 N N . LYS A 1 270 ? -17.834 -3.729 15.249 1.00 86.12 270 LYS A N 1
ATOM 2087 C CA . LYS A 1 270 ? -18.188 -4.420 16.500 1.00 86.12 270 LYS A CA 1
ATOM 2088 C C . LYS A 1 270 ? -19.647 -4.203 16.915 1.00 86.12 270 LYS A C 1
ATOM 2090 O O . LYS A 1 270 ? -20.085 -4.814 17.880 1.00 86.12 270 LYS A O 1
ATOM 2095 N N . GLY A 1 271 ? -20.396 -3.387 16.171 1.00 84.94 271 GLY A N 1
ATOM 2096 C CA . GLY A 1 271 ? -21.807 -3.098 16.436 1.00 84.94 271 GLY A CA 1
ATOM 2097 C C . GLY A 1 271 ? -22.039 -2.045 17.520 1.00 84.94 271 GLY A C 1
ATOM 2098 O O . GLY A 1 271 ? -23.179 -1.838 17.912 1.00 84.94 271 GLY A O 1
ATOM 2099 N N . ILE A 1 272 ? -20.990 -1.363 17.987 1.00 89.00 272 ILE A N 1
ATOM 2100 C CA . ILE A 1 272 ? -21.089 -0.331 19.025 1.00 89.00 272 ILE A CA 1
ATOM 2101 C C . ILE A 1 272 ? -21.274 1.025 18.336 1.00 89.00 272 ILE A C 1
ATOM 2103 O O . ILE A 1 272 ? -20.340 1.815 18.189 1.00 89.00 272 ILE A O 1
ATOM 2107 N N . VAL A 1 273 ? -22.470 1.241 17.789 1.00 89.81 273 VAL A N 1
ATOM 2108 C CA . VAL A 1 273 ? -22.735 2.363 16.878 1.00 89.81 273 VAL A CA 1
ATOM 2109 C C . VAL A 1 273 ? -22.916 3.692 17.619 1.00 89.81 273 VAL A C 1
ATOM 2111 O O . VAL A 1 273 ? -22.416 4.706 17.134 1.00 89.81 273 VAL A O 1
ATOM 2114 N N . ASP A 1 274 ? -23.493 3.678 18.823 1.00 88.81 274 ASP A N 1
ATOM 2115 C CA . ASP A 1 274 ? -23.655 4.872 19.670 1.00 88.81 274 ASP A CA 1
ATOM 2116 C C . ASP A 1 274 ? -22.318 5.580 19.926 1.00 88.81 274 ASP A C 1
ATOM 2118 O O . ASP A 1 274 ? -22.171 6.793 19.768 1.00 88.81 274 ASP A O 1
ATOM 2122 N N . GLU A 1 275 ? -21.291 4.806 20.276 1.00 88.44 275 GLU A N 1
ATOM 2123 C CA . GLU A 1 275 ? -19.953 5.344 20.507 1.00 88.44 275 GLU A CA 1
ATOM 2124 C C . GLU A 1 275 ? -19.295 5.814 19.206 1.00 88.44 275 GLU A C 1
ATOM 2126 O O . GLU A 1 275 ? -18.579 6.816 19.194 1.00 88.44 275 GLU A O 1
ATOM 2131 N N . ALA A 1 276 ? -19.545 5.122 18.088 1.00 90.88 276 ALA A N 1
ATOM 2132 C CA . ALA A 1 276 ? -19.047 5.548 16.782 1.00 90.88 276 ALA A CA 1
ATOM 2133 C C . ALA A 1 276 ? -19.598 6.932 16.400 1.00 90.88 276 ALA A C 1
ATOM 2135 O O . ALA A 1 276 ? -18.871 7.753 15.835 1.00 90.88 276 ALA A O 1
ATOM 2136 N N . GLN A 1 277 ? -20.852 7.214 16.757 1.00 89.38 277 GLN A N 1
ATOM 2137 C CA . GLN A 1 277 ? -21.483 8.512 16.557 1.00 89.38 277 GLN A CA 1
ATOM 2138 C C . GLN A 1 277 ? -20.885 9.598 17.460 1.00 89.38 277 GLN A C 1
ATOM 2140 O O . GLN A 1 277 ? -20.592 10.688 16.974 1.00 89.38 277 GLN A O 1
ATOM 2145 N N . GLN A 1 278 ? -20.590 9.294 18.728 1.00 91.31 278 GLN A N 1
ATOM 2146 C CA . GLN A 1 278 ? -19.897 10.236 19.622 1.00 91.31 278 GLN A CA 1
ATOM 2147 C C . GLN A 1 278 ? -18.513 10.633 19.083 1.00 91.31 278 GLN A C 1
ATOM 2149 O O . GLN A 1 278 ? -18.163 11.814 19.069 1.00 91.31 278 GLN A O 1
ATOM 2154 N N . ILE A 1 279 ? -17.741 9.662 18.579 1.00 90.25 279 ILE A N 1
ATOM 2155 C CA . ILE A 1 279 ? -16.433 9.917 17.956 1.00 90.25 279 ILE A CA 1
ATOM 2156 C C . ILE A 1 279 ? -16.581 10.738 16.664 1.00 90.25 279 ILE A C 1
ATOM 2158 O O . ILE A 1 279 ? -15.736 11.587 16.373 1.00 90.25 279 ILE A O 1
ATOM 2162 N N . PHE A 1 280 ? -17.651 10.523 15.895 1.00 90.00 280 PHE A N 1
ATOM 2163 C CA . PHE A 1 280 ? -17.959 11.327 14.711 1.00 90.00 280 PHE A CA 1
ATOM 2164 C C . PHE A 1 280 ? -18.285 12.785 15.071 1.00 90.00 280 PHE A C 1
ATOM 2166 O O . PHE A 1 280 ? -17.764 13.704 14.445 1.00 90.00 280 PHE A O 1
ATOM 2173 N N . GLU A 1 281 ? -19.076 13.026 16.115 1.00 89.31 281 GLU A N 1
ATOM 2174 C CA . GLU A 1 281 ? -19.354 14.386 16.590 1.00 89.31 281 GLU A CA 1
ATOM 2175 C C . GLU A 1 281 ? -18.105 15.088 17.132 1.00 89.31 281 GLU A C 1
ATOM 2177 O O . GLU A 1 281 ? -17.913 16.285 16.911 1.00 89.31 281 GLU A O 1
ATOM 2182 N N . GLU A 1 282 ? -17.243 14.362 17.847 1.00 88.69 282 GLU A N 1
ATOM 2183 C CA . GLU A 1 282 ? -15.958 14.881 18.320 1.00 88.69 282 GLU A CA 1
ATOM 2184 C C . GLU A 1 282 ? -15.062 15.299 17.145 1.00 88.69 282 GLU A C 1
ATOM 2186 O O . GLU A 1 282 ? -14.488 16.390 17.153 1.00 88.69 282 GLU A O 1
ATOM 2191 N N . MET A 1 283 ? -15.003 14.465 16.102 1.00 87.94 283 MET A N 1
ATOM 2192 C CA . MET A 1 283 ? -14.284 14.752 14.862 1.00 87.94 283 MET A CA 1
ATOM 2193 C C . MET A 1 283 ? -14.765 16.066 14.223 1.00 87.94 283 MET A C 1
ATOM 2195 O O . MET A 1 283 ? -13.941 16.891 13.820 1.00 87.94 283 MET A O 1
ATOM 2199 N N . GLU A 1 284 ? -16.079 16.298 14.178 1.00 84.75 284 GLU A N 1
ATOM 2200 C CA . GLU A 1 284 ? -16.656 17.539 13.647 1.00 84.75 284 GLU A CA 1
ATOM 2201 C C . GLU A 1 284 ? -16.361 18.756 14.532 1.00 84.75 284 GLU A C 1
ATOM 2203 O O . GLU A 1 284 ? -15.994 19.814 14.015 1.00 84.75 284 GLU A O 1
ATOM 2208 N N . LYS A 1 285 ? -16.461 18.614 15.861 1.00 86.00 285 LYS A N 1
ATOM 2209 C CA . LYS A 1 285 ? -16.166 19.689 16.828 1.00 86.00 285 LYS A CA 1
ATOM 2210 C C . LYS A 1 285 ? -14.717 20.164 16.739 1.00 86.00 285 LYS A C 1
ATOM 2212 O O . LYS A 1 285 ? -14.454 21.356 16.873 1.00 86.00 285 LYS A O 1
ATOM 2217 N N . LEU A 1 286 ? -13.789 19.246 16.476 1.00 82.31 286 LEU A N 1
ATOM 2218 C CA . LEU A 1 286 ? -12.368 19.545 16.290 1.00 82.31 286 LEU A CA 1
ATOM 2219 C C . LEU A 1 286 ? -12.032 20.042 14.872 1.00 82.31 286 LEU A C 1
ATOM 2221 O O . LEU A 1 286 ? -10.866 20.275 14.562 1.00 82.31 286 LEU A O 1
ATOM 2225 N N . GLY A 1 287 ? -13.031 20.201 13.996 1.00 78.62 287 GLY A N 1
ATOM 2226 C CA . GLY A 1 287 ? -12.844 20.692 12.630 1.00 78.62 287 GLY A CA 1
ATOM 2227 C C . GLY A 1 287 ? -12.167 19.691 11.687 1.00 78.62 287 GLY A C 1
ATOM 2228 O O . GLY A 1 287 ? -11.727 20.070 10.600 1.00 78.62 287 GLY A O 1
ATOM 2229 N N . CYS A 1 288 ? -12.078 18.414 12.066 1.00 80.75 288 CYS A N 1
ATOM 2230 C CA . CYS A 1 288 ? -11.559 17.367 11.196 1.00 80.75 288 CYS A CA 1
ATOM 2231 C C . CYS A 1 288 ? -12.629 16.982 10.170 1.00 80.75 288 CYS A C 1
ATOM 2233 O O . CYS A 1 288 ? -13.658 16.416 10.520 1.00 80.75 288 CYS A O 1
ATOM 2235 N N . LEU A 1 289 ? -12.389 17.262 8.886 1.00 82.06 289 LEU A N 1
ATOM 2236 C CA . LEU A 1 289 ? -13.369 16.978 7.834 1.00 82.06 289 LEU A CA 1
ATOM 2237 C C . LEU A 1 289 ? -13.573 15.461 7.646 1.00 82.06 289 LEU A C 1
ATOM 2239 O O . LEU A 1 289 ? -12.596 14.750 7.354 1.00 82.06 289 LEU A O 1
ATOM 2243 N N . PRO A 1 290 ? -14.814 14.951 7.783 1.00 85.56 290 PRO A N 1
ATOM 2244 C CA . PRO A 1 290 ? -15.129 13.557 7.496 1.00 85.56 290 PRO A CA 1
ATOM 2245 C C . PRO A 1 290 ? -14.902 13.219 6.024 1.00 85.56 290 PRO A C 1
ATOM 2247 O O . PRO A 1 290 ? -15.179 14.016 5.127 1.00 85.56 290 PRO A O 1
ATOM 2250 N N . THR A 1 291 ? -14.402 12.014 5.765 1.00 86.25 291 THR A N 1
ATOM 2251 C CA . THR A 1 291 ? -14.199 11.505 4.403 1.00 86.25 291 THR A CA 1
ATOM 2252 C C . THR A 1 291 ? -15.400 10.672 3.959 1.00 86.25 291 THR A C 1
ATOM 2254 O O . THR A 1 291 ? -16.204 10.228 4.779 1.00 86.25 291 THR A O 1
ATOM 2257 N N . VAL A 1 292 ? -15.488 10.372 2.659 1.00 87.19 292 VAL A N 1
ATOM 2258 C CA . VAL A 1 292 ? -16.477 9.415 2.123 1.00 87.19 292 VAL A CA 1
ATOM 2259 C C . VAL A 1 292 ? -16.398 8.068 2.854 1.00 87.19 292 VAL A C 1
ATOM 2261 O O . VAL A 1 292 ? -17.421 7.460 3.150 1.00 87.19 292 VAL A O 1
ATOM 2264 N N . MET A 1 293 ? -15.186 7.625 3.206 1.00 87.12 293 MET A N 1
ATOM 2265 C CA . MET A 1 293 ? -14.977 6.395 3.975 1.00 87.12 293 MET A CA 1
ATOM 2266 C C . MET A 1 293 ? -15.604 6.477 5.371 1.00 87.12 293 MET A C 1
ATOM 2268 O O . MET A 1 293 ? -16.201 5.504 5.821 1.00 87.12 293 MET A O 1
ATOM 2272 N N . THR A 1 294 ? -15.502 7.634 6.031 1.00 87.25 294 THR A N 1
ATOM 2273 C CA . THR A 1 294 ? -16.082 7.886 7.356 1.00 87.25 294 THR A CA 1
ATOM 2274 C C . THR A 1 294 ? -17.607 7.765 7.323 1.00 87.25 294 THR A C 1
ATOM 2276 O O . THR A 1 294 ? -18.176 7.009 8.107 1.00 87.25 294 THR A O 1
ATOM 2279 N N . PHE A 1 295 ? -18.262 8.445 6.374 1.00 90.12 295 PHE A N 1
ATOM 2280 C CA . PHE A 1 295 ? -19.716 8.367 6.201 1.00 90.12 295 PHE A CA 1
ATOM 2281 C C . PHE A 1 295 ? -20.173 6.952 5.851 1.00 90.12 295 PHE A C 1
ATOM 2283 O O . PHE A 1 295 ? -21.075 6.426 6.497 1.00 90.12 295 PHE A O 1
ATOM 2290 N N . ASN A 1 296 ? -19.519 6.303 4.883 1.00 91.38 296 ASN A N 1
ATOM 2291 C CA . ASN A 1 296 ? -19.868 4.942 4.473 1.00 91.38 296 ASN A CA 1
ATOM 2292 C C . ASN A 1 296 ? -19.780 3.947 5.639 1.00 91.38 296 ASN A C 1
ATOM 2294 O O . ASN A 1 296 ? -20.641 3.078 5.769 1.00 91.38 296 ASN A O 1
ATOM 2298 N N . ALA A 1 297 ? -18.754 4.069 6.487 1.00 90.31 297 ALA A N 1
ATOM 2299 C CA . ALA A 1 297 ? -18.587 3.211 7.653 1.00 90.31 297 ALA A CA 1
ATOM 2300 C C . ALA A 1 297 ? -19.717 3.400 8.674 1.00 90.31 297 ALA A C 1
ATOM 2302 O O . ALA A 1 297 ? -20.309 2.410 9.105 1.00 90.31 297 ALA A O 1
ATOM 2303 N N . LEU A 1 298 ? -20.048 4.652 9.009 1.00 91.19 298 LEU A N 1
ATOM 2304 C CA . LEU A 1 298 ? -21.076 4.972 10.001 1.00 91.19 298 LEU A CA 1
ATOM 2305 C C . LEU A 1 298 ? -22.484 4.620 9.503 1.00 91.19 298 LEU A C 1
ATOM 2307 O O . LEU A 1 298 ? -23.233 3.963 10.218 1.00 91.19 298 LEU A O 1
ATOM 2311 N N . ILE A 1 299 ? -22.808 4.949 8.247 1.00 91.94 299 ILE A N 1
ATOM 2312 C CA . ILE A 1 299 ? -24.070 4.561 7.595 1.00 91.94 299 ILE A CA 1
ATOM 2313 C C . ILE A 1 299 ? -24.206 3.035 7.576 1.00 91.94 299 ILE A C 1
ATOM 2315 O O . ILE A 1 299 ? -25.251 2.503 7.938 1.00 91.94 299 ILE A O 1
ATOM 2319 N N . SER A 1 300 ? -23.145 2.308 7.202 1.00 91.75 300 SER A N 1
ATOM 2320 C CA . SER A 1 300 ? -23.173 0.841 7.215 1.00 91.75 300 SER A CA 1
ATOM 2321 C C . SER A 1 300 ? -23.370 0.277 8.625 1.00 91.75 300 SER A C 1
ATOM 2323 O O . SER A 1 300 ? -24.103 -0.700 8.778 1.00 91.75 300 SER A O 1
ATOM 2325 N N . GLY A 1 301 ? -22.742 0.880 9.639 1.00 90.00 301 GLY A N 1
ATOM 2326 C CA . GLY A 1 301 ? -22.930 0.524 11.046 1.00 90.00 301 GLY A CA 1
ATOM 2327 C C . GLY A 1 301 ? -24.373 0.729 11.510 1.00 90.00 301 GLY A C 1
ATOM 2328 O O . GLY A 1 301 ? -24.993 -0.219 11.984 1.00 90.00 301 GLY A O 1
ATOM 2329 N N . LEU A 1 302 ? -24.933 1.920 11.293 1.00 90.44 302 LEU A N 1
ATOM 2330 C CA . LEU A 1 302 ? -26.309 2.276 11.666 1.00 90.44 302 LEU A CA 1
ATOM 2331 C C . LEU A 1 302 ? -27.349 1.400 10.964 1.00 90.44 302 LEU A C 1
ATOM 2333 O O . LEU A 1 302 ? -28.270 0.898 11.605 1.00 90.44 302 LEU A O 1
ATOM 2337 N N . CYS A 1 303 ? -27.169 1.121 9.669 1.00 90.75 303 CYS A N 1
ATOM 2338 C CA . CYS A 1 303 ? -28.047 0.201 8.946 1.00 90.75 303 CYS A CA 1
ATOM 2339 C C . CYS A 1 303 ? -28.046 -1.208 9.560 1.00 90.75 303 CYS A C 1
ATOM 2341 O O . CYS A 1 303 ? -29.092 -1.851 9.601 1.00 90.75 303 CYS A O 1
ATOM 2343 N N . LYS A 1 304 ? -26.896 -1.695 10.051 1.00 90.38 304 LYS A N 1
ATOM 2344 C CA . LYS A 1 304 ? -26.805 -2.997 10.737 1.00 90.38 304 LYS A CA 1
ATOM 2345 C C . LYS A 1 304 ? -27.435 -2.979 12.130 1.00 90.38 304 LYS A C 1
ATOM 2347 O O . LYS A 1 304 ? -27.937 -4.014 12.554 1.00 90.38 304 LYS A O 1
ATOM 2352 N N . ALA A 1 305 ? -27.417 -1.835 12.811 1.00 89.12 305 ALA A N 1
ATOM 2353 C CA . ALA A 1 305 ? -28.090 -1.634 14.094 1.00 89.12 305 ALA A CA 1
ATOM 2354 C C . ALA A 1 305 ? -29.615 -1.429 13.956 1.00 89.12 305 ALA A C 1
ATOM 2356 O O . ALA A 1 305 ? -30.331 -1.476 14.950 1.00 89.12 305 ALA A O 1
ATOM 2357 N N . GLY A 1 306 ? -30.128 -1.242 12.732 1.00 88.12 306 GLY A N 1
ATOM 2358 C CA . GLY A 1 306 ? -31.548 -0.978 12.468 1.00 88.12 306 GLY A CA 1
ATOM 2359 C C . GLY A 1 306 ? -31.941 0.500 12.571 1.00 88.12 306 GLY A C 1
ATOM 2360 O O . GLY A 1 306 ? -33.112 0.839 12.419 1.00 88.12 306 GLY A O 1
ATOM 2361 N N . GLU A 1 307 ? -30.975 1.395 12.762 1.00 90.38 307 GLU A N 1
ATOM 2362 C CA . GLU A 1 307 ? -31.181 2.834 12.946 1.00 90.38 307 GLU A CA 1
ATOM 2363 C C . GLU A 1 307 ? -31.232 3.586 11.606 1.00 90.38 307 GLU A C 1
ATOM 2365 O O . GLU A 1 307 ? -30.388 4.424 11.273 1.00 90.38 307 GLU A O 1
ATOM 2370 N N . LEU A 1 308 ? -32.236 3.251 10.792 1.00 89.75 308 LEU A N 1
ATOM 2371 C CA . LEU A 1 308 ? -32.343 3.717 9.405 1.00 89.75 308 LEU A CA 1
ATOM 2372 C C . LEU A 1 308 ? -32.534 5.236 9.274 1.00 89.75 308 LEU A C 1
ATOM 2374 O O . LEU A 1 308 ? -32.036 5.825 8.315 1.00 89.75 308 LEU A O 1
ATOM 2378 N N . GLU A 1 309 ? -33.217 5.880 10.222 1.00 87.94 309 GLU A N 1
ATOM 2379 C CA . GLU A 1 309 ? -33.439 7.333 10.199 1.00 87.94 309 GLU A CA 1
ATOM 2380 C C . GLU A 1 309 ? -32.119 8.106 10.316 1.00 87.94 309 GLU A C 1
ATOM 2382 O O . GLU A 1 309 ? -31.845 9.013 9.525 1.00 87.94 309 GLU A O 1
ATOM 2387 N N . GLN A 1 310 ? -31.256 7.691 11.247 1.00 87.69 310 GLN A N 1
ATOM 2388 C CA . GLN A 1 310 ? -29.939 8.294 11.449 1.00 87.69 310 GLN A CA 1
ATOM 2389 C C . GLN A 1 310 ? -29.020 8.045 10.245 1.00 87.69 310 GLN A C 1
ATOM 2391 O O . GLN A 1 310 ? -28.326 8.953 9.777 1.00 87.69 310 GLN A O 1
ATOM 2396 N N . ALA A 1 311 ? -29.059 6.828 9.691 1.00 89.25 311 ALA A N 1
ATOM 2397 C CA . ALA A 1 311 ? -28.317 6.476 8.484 1.00 89.25 311 ALA A CA 1
ATOM 2398 C C . ALA A 1 311 ? -28.736 7.345 7.283 1.00 89.25 311 ALA A C 1
ATOM 2400 O O . ALA A 1 311 ? -27.882 7.838 6.542 1.00 89.25 311 ALA A O 1
ATOM 2401 N N . HIS A 1 312 ? -30.042 7.579 7.115 1.00 88.12 312 HIS A N 1
ATOM 2402 C CA . HIS A 1 312 ? -30.577 8.436 6.059 1.00 88.12 312 HIS A CA 1
ATOM 2403 C C . HIS A 1 312 ? -30.159 9.902 6.239 1.00 88.12 312 HIS A C 1
ATOM 2405 O O . HIS A 1 312 ? -29.733 10.547 5.280 1.00 88.12 312 HIS A O 1
ATOM 2411 N N . PHE A 1 313 ? -30.200 10.414 7.473 1.00 87.69 313 PHE A N 1
ATOM 2412 C CA . PHE A 1 313 ? -29.739 11.768 7.781 1.00 87.69 313 PHE A CA 1
ATOM 2413 C C . PHE A 1 313 ? -28.257 11.971 7.429 1.00 87.69 313 PHE A C 1
ATOM 2415 O O . PHE A 1 313 ? -27.898 12.963 6.790 1.00 87.69 313 PHE A O 1
ATOM 2422 N N . LEU A 1 314 ? -27.389 11.019 7.785 1.00 87.12 314 LEU A N 1
ATOM 2423 C CA . LEU A 1 314 ? -25.963 11.083 7.449 1.00 87.12 314 LEU A CA 1
ATOM 2424 C C . LEU A 1 314 ? -25.704 11.010 5.943 1.00 87.12 314 LEU A C 1
ATOM 2426 O O . LEU A 1 314 ? -24.821 11.712 5.446 1.00 87.12 314 LEU A O 1
ATOM 2430 N N . PHE A 1 315 ? -26.479 10.207 5.211 1.00 88.00 315 PHE A N 1
ATOM 2431 C CA . PHE A 1 315 ? -26.405 10.156 3.752 1.00 88.00 315 PHE A CA 1
ATOM 2432 C C . PHE A 1 315 ? -26.738 11.520 3.131 1.00 88.00 315 PHE A C 1
ATOM 2434 O O . PHE A 1 315 ? -25.968 12.045 2.327 1.00 88.00 315 PHE A O 1
ATOM 2441 N N . TYR A 1 316 ? -27.820 12.156 3.584 1.00 85.12 316 TYR A N 1
ATOM 2442 C CA . TYR A 1 316 ? -28.211 13.485 3.116 1.00 85.12 316 TYR A CA 1
ATOM 2443 C C . TYR A 1 316 ? -27.173 14.566 3.475 1.00 85.12 316 TYR A C 1
ATOM 2445 O O . TYR A 1 316 ? -26.829 15.422 2.655 1.00 85.12 316 TYR A O 1
ATOM 2453 N N . LYS A 1 317 ? -26.592 14.495 4.681 1.00 84.12 317 LYS A N 1
ATOM 2454 C CA . LYS A 1 317 ? -25.496 15.377 5.118 1.00 84.12 317 LYS A CA 1
ATOM 2455 C C . LYS A 1 317 ? -24.259 15.245 4.219 1.00 84.12 317 LYS A C 1
ATOM 2457 O O . LYS A 1 317 ? -23.637 16.256 3.884 1.00 84.12 317 LYS A O 1
ATOM 2462 N N . MET A 1 318 ? -23.928 14.026 3.786 1.00 84.62 318 MET A N 1
ATOM 2463 C CA . MET A 1 318 ? -22.840 13.770 2.839 1.00 84.62 318 MET A CA 1
ATOM 2464 C C . MET A 1 318 ? -23.124 14.379 1.454 1.00 84.62 318 MET A C 1
ATOM 2466 O O . MET A 1 318 ? -22.227 14.992 0.868 1.00 84.62 318 MET A O 1
ATOM 2470 N N . GLU A 1 319 ? -24.352 14.265 0.940 1.00 78.69 319 GLU A N 1
ATOM 2471 C CA . GLU A 1 319 ? -24.744 14.861 -0.348 1.00 78.69 319 GLU A CA 1
ATOM 2472 C C . GLU A 1 319 ? -24.670 16.393 -0.327 1.00 78.69 319 GLU A C 1
ATOM 2474 O O . GLU A 1 319 ? -24.094 16.998 -1.234 1.00 78.69 319 GLU A O 1
ATOM 2479 N N . ILE A 1 320 ? -25.165 17.037 0.736 1.00 76.56 320 ILE A N 1
ATOM 2480 C CA . ILE A 1 320 ? -25.079 18.498 0.886 1.00 76.56 320 ILE A CA 1
ATOM 2481 C C . ILE A 1 320 ? -23.620 18.961 0.970 1.00 76.56 320 ILE A C 1
ATOM 2483 O O . ILE A 1 320 ? -23.241 19.928 0.305 1.00 76.56 320 ILE A O 1
ATOM 2487 N N . GLY A 1 321 ? -22.788 18.272 1.758 1.00 66.19 321 GLY A N 1
ATOM 2488 C CA . GLY A 1 321 ? -21.364 18.590 1.875 1.00 66.19 321 GLY A CA 1
ATOM 2489 C C . GLY A 1 321 ? -20.630 18.483 0.536 1.00 66.19 321 GLY A C 1
ATOM 2490 O O . GLY A 1 321 ? -19.837 19.359 0.189 1.00 66.19 321 GLY A O 1
ATOM 2491 N N . ARG A 1 322 ? -20.946 17.457 -0.264 1.00 58.47 322 ARG A N 1
ATOM 2492 C CA . ARG A 1 322 ? -20.394 17.271 -1.612 1.00 58.47 322 ARG A CA 1
ATOM 2493 C C . ARG A 1 322 ? -20.849 18.371 -2.573 1.00 58.47 322 ARG A C 1
ATOM 2495 O O . ARG A 1 322 ? -20.016 18.926 -3.287 1.00 58.47 322 ARG A O 1
ATOM 2502 N N . ASN A 1 323 ? -22.125 18.748 -2.520 1.00 52.34 323 ASN A N 1
ATOM 2503 C CA . ASN A 1 323 ? -22.686 19.826 -3.333 1.00 52.34 323 ASN A CA 1
ATOM 2504 C C . ASN A 1 323 ? -22.075 21.191 -2.978 1.00 52.34 323 ASN A C 1
ATOM 2506 O O . ASN A 1 323 ? -21.755 21.963 -3.873 1.00 52.34 323 ASN A O 1
ATOM 2510 N N . LEU A 1 324 ? -21.832 21.495 -1.699 1.00 52.53 324 LEU A N 1
ATOM 2511 C CA . LEU A 1 324 ? -21.143 22.726 -1.277 1.00 52.53 324 LEU A CA 1
ATOM 2512 C C . LEU A 1 324 ? -19.703 22.800 -1.798 1.00 52.53 324 LEU A C 1
ATOM 2514 O O . LEU A 1 324 ? -19.249 23.876 -2.190 1.00 52.53 324 LEU A O 1
ATOM 2518 N N . ILE A 1 325 ? -18.996 21.669 -1.824 1.00 53.53 325 ILE A N 1
ATOM 2519 C CA . ILE A 1 325 ? -17.644 21.565 -2.378 1.00 53.53 325 ILE A CA 1
ATOM 2520 C C . ILE A 1 325 ? -17.680 21.737 -3.906 1.00 53.53 325 ILE A C 1
ATOM 2522 O O . ILE A 1 325 ? -16.940 22.566 -4.432 1.00 53.53 325 ILE A O 1
ATOM 2526 N N . GLU A 1 326 ? -18.579 21.048 -4.615 1.00 49.31 326 GLU A N 1
ATOM 2527 C CA . GLU A 1 326 ? -18.771 21.210 -6.066 1.00 49.31 326 GLU A CA 1
ATOM 2528 C C . GLU A 1 326 ? -19.199 22.634 -6.450 1.00 49.31 326 GLU A C 1
ATOM 2530 O O . GLU A 1 326 ? -18.684 23.195 -7.418 1.00 49.31 326 GLU A O 1
ATOM 2535 N N . HIS A 1 327 ? -20.075 23.273 -5.670 1.00 47.44 327 HIS A N 1
ATOM 2536 C CA . HIS A 1 327 ? -20.436 24.677 -5.855 1.00 47.44 327 HIS A CA 1
ATOM 2537 C C . HIS A 1 327 ? -19.243 25.607 -5.602 1.00 47.44 327 HIS A C 1
ATOM 2539 O O . HIS A 1 327 ? -19.053 26.557 -6.358 1.00 47.44 327 HIS A O 1
ATOM 2545 N N . ARG A 1 328 ? -18.393 25.329 -4.603 1.00 48.38 328 ARG A N 1
ATOM 2546 C CA . ARG A 1 328 ? -17.149 26.084 -4.371 1.00 48.38 328 ARG A CA 1
ATOM 2547 C C . ARG A 1 328 ? -16.173 25.959 -5.542 1.00 48.38 328 ARG A C 1
ATOM 2549 O O . ARG A 1 328 ? -15.622 26.976 -5.959 1.00 48.38 328 ARG A O 1
ATOM 2556 N N . TYR A 1 329 ? -15.994 24.758 -6.094 1.00 49.38 329 TYR A N 1
ATOM 2557 C CA . TYR A 1 329 ? -15.145 24.534 -7.267 1.00 49.38 329 TYR A CA 1
ATOM 2558 C C . TYR A 1 329 ? -15.723 25.187 -8.528 1.00 49.38 329 TYR A C 1
ATOM 2560 O O . TYR A 1 329 ? -14.987 25.878 -9.226 1.00 49.38 329 TYR A O 1
ATOM 2568 N N . ARG A 1 330 ? -17.042 25.119 -8.757 1.00 49.44 330 ARG A N 1
ATOM 2569 C CA . ARG A 1 330 ? -17.701 25.862 -9.849 1.00 49.44 330 ARG A CA 1
ATOM 2570 C C . ARG A 1 330 ? -17.557 27.375 -9.709 1.00 49.44 330 ARG A C 1
ATOM 2572 O O . ARG A 1 330 ? -17.367 28.062 -10.705 1.00 49.44 330 ARG A O 1
ATOM 2579 N N . VAL A 1 331 ? -17.637 27.920 -8.493 1.00 54.81 331 VAL A N 1
ATOM 2580 C CA . VAL A 1 331 ? -17.432 29.359 -8.250 1.00 54.81 331 VAL A CA 1
ATOM 2581 C C . VAL A 1 331 ? -15.972 29.759 -8.489 1.00 54.81 331 VAL A C 1
ATOM 2583 O O . VAL A 1 331 ? -15.728 30.856 -8.989 1.00 54.81 331 VAL A O 1
ATOM 2586 N N . LEU A 1 332 ? -15.003 28.892 -8.180 1.00 50.31 332 LEU A N 1
ATOM 2587 C CA . LEU A 1 332 ? -13.587 29.117 -8.491 1.00 50.31 332 LEU A CA 1
ATOM 2588 C C . LEU A 1 332 ? -13.314 29.044 -10.001 1.00 50.31 332 LEU A C 1
ATOM 2590 O O . LEU A 1 332 ? -12.688 29.959 -10.528 1.00 50.31 332 LEU A O 1
ATOM 2594 N N . GLU A 1 333 ? -13.872 28.064 -10.714 1.00 51.56 333 GLU A N 1
ATOM 2595 C CA . GLU A 1 333 ? -13.798 27.981 -12.182 1.00 51.56 333 GLU A CA 1
ATOM 2596 C C . GLU A 1 333 ? -14.473 29.185 -12.861 1.00 51.56 333 GLU A C 1
ATOM 2598 O O . GLU A 1 333 ? -13.930 29.756 -13.805 1.00 51.56 333 GLU A O 1
ATOM 2603 N N . LEU A 1 334 ? -15.623 29.647 -12.352 1.00 52.31 334 LEU A N 1
ATOM 2604 C CA . LEU A 1 334 ? -16.292 30.863 -12.832 1.00 52.31 334 LEU A CA 1
ATOM 2605 C C . LEU A 1 334 ? -15.477 32.134 -12.536 1.00 52.31 334 LEU A C 1
ATOM 2607 O O . LEU A 1 334 ? -15.476 33.064 -13.347 1.00 52.31 334 LEU A O 1
ATOM 2611 N N . ARG A 1 335 ? -14.753 32.197 -11.410 1.00 51.81 335 ARG A N 1
ATOM 2612 C CA . ARG A 1 335 ? -13.830 33.302 -11.082 1.00 51.81 335 ARG A CA 1
ATOM 2613 C C . ARG A 1 335 ? -12.588 33.306 -11.973 1.00 51.81 335 ARG A C 1
ATOM 2615 O O . ARG A 1 335 ? -12.181 34.370 -12.432 1.00 51.81 335 ARG A O 1
ATOM 2622 N N . GLU A 1 336 ? -12.021 32.144 -12.275 1.00 51.25 336 GLU A N 1
ATOM 2623 C CA . GLU A 1 336 ? -10.911 32.026 -13.226 1.00 51.25 336 GLU A CA 1
ATOM 2624 C C . GLU A 1 336 ? -11.358 32.362 -14.655 1.00 51.25 336 GLU A C 1
ATOM 2626 O O . GLU A 1 336 ? -10.690 33.129 -15.348 1.00 51.25 336 GLU A O 1
ATOM 2631 N N . MET A 1 337 ? -12.543 31.903 -15.066 1.00 50.53 337 MET A N 1
ATOM 2632 C CA . MET A 1 337 ? -13.150 32.250 -16.354 1.00 50.53 337 MET A CA 1
ATOM 2633 C C . MET A 1 337 ? -13.409 33.759 -16.478 1.00 50.53 337 MET A C 1
ATOM 2635 O O . MET A 1 337 ? -13.023 34.360 -17.476 1.00 50.53 337 MET A O 1
ATOM 2639 N N . THR A 1 338 ? -13.983 34.409 -15.458 1.00 53.47 338 THR A N 1
ATOM 2640 C CA . THR A 1 338 ? -14.231 35.868 -15.462 1.00 53.47 338 THR A CA 1
ATOM 2641 C C . THR A 1 338 ? -12.945 36.706 -15.408 1.00 53.47 338 THR A C 1
ATOM 2643 O O . THR A 1 338 ? -12.886 37.772 -16.033 1.00 53.47 338 THR A O 1
ATOM 2646 N N . ALA A 1 339 ? -11.882 36.220 -14.756 1.00 51.69 339 ALA A N 1
ATOM 2647 C CA . ALA A 1 339 ? -10.549 36.835 -14.787 1.00 51.69 339 ALA A CA 1
ATOM 2648 C C . ALA A 1 339 ? -9.886 36.755 -16.181 1.00 51.69 339 ALA A C 1
ATOM 2650 O O . ALA A 1 339 ? -9.153 37.662 -16.589 1.00 51.69 339 ALA A O 1
ATOM 2651 N N . ILE A 1 340 ? -10.169 35.700 -16.950 1.00 55.56 340 ILE A N 1
ATOM 2652 C CA . ILE A 1 340 ? -9.690 35.544 -18.331 1.00 55.56 340 ILE A CA 1
ATOM 2653 C C . ILE A 1 340 ? -10.464 36.463 -19.292 1.00 55.56 340 ILE A C 1
ATOM 2655 O O . ILE A 1 340 ? -9.858 37.050 -20.194 1.00 55.56 340 ILE A O 1
ATOM 2659 N N . THR A 1 341 ? -11.773 36.655 -19.093 1.00 51.25 341 THR A N 1
ATOM 2660 C CA . THR A 1 341 ? -12.589 37.557 -19.930 1.00 51.25 341 THR A CA 1
ATOM 2661 C C . THR A 1 341 ? -12.257 39.032 -19.693 1.00 51.25 341 THR A C 1
ATOM 2663 O O . THR A 1 341 ? -12.193 39.810 -20.644 1.00 51.25 341 THR A O 1
ATOM 2666 N N . THR A 1 342 ? -11.967 39.427 -18.448 1.00 50.03 342 THR A N 1
ATOM 2667 C CA . THR A 1 342 ? -11.574 40.811 -18.107 1.00 50.03 342 THR A CA 1
ATOM 2668 C C . THR A 1 342 ? -10.173 41.182 -18.601 1.00 50.03 342 THR A C 1
ATOM 2670 O O . THR A 1 342 ? -9.946 42.335 -18.957 1.00 50.03 342 THR A O 1
ATOM 2673 N N . ARG A 1 343 ? -9.253 40.216 -18.751 1.00 50.12 343 ARG A N 1
ATOM 2674 C CA . ARG A 1 343 ? -7.944 40.431 -19.405 1.00 50.12 343 ARG A CA 1
ATOM 2675 C C . ARG A 1 343 ? -8.009 40.584 -20.933 1.00 50.12 343 ARG A C 1
ATOM 2677 O O . ARG A 1 343 ? -7.001 40.942 -21.534 1.00 50.12 343 ARG A O 1
ATOM 2684 N N . LYS A 1 344 ? -9.158 40.327 -21.572 1.00 45.00 344 LYS A N 1
ATOM 2685 C CA . LYS A 1 344 ? -9.325 40.367 -23.040 1.00 45.00 344 LYS A CA 1
ATOM 2686 C C . LYS A 1 344 ? -10.171 41.529 -23.572 1.00 45.00 344 LYS A C 1
ATOM 2688 O O . LYS A 1 344 ? -10.432 41.560 -24.771 1.00 45.00 344 LYS A O 1
ATOM 2693 N N . LEU A 1 345 ? -10.566 42.501 -22.747 1.00 35.97 345 LEU A N 1
ATOM 2694 C CA . LEU A 1 345 ? -11.187 43.738 -23.239 1.00 35.97 345 LEU A CA 1
ATOM 2695 C C . LEU A 1 345 ? -10.099 44.788 -23.541 1.00 35.97 345 LEU A C 1
ATOM 2697 O O . LEU A 1 345 ? -9.565 45.386 -22.606 1.00 35.97 345 LEU A O 1
ATOM 2701 N N . PRO A 1 346 ? -9.739 45.046 -24.814 1.00 37.69 346 PRO A N 1
ATOM 2702 C CA . PRO A 1 346 ? -8.868 46.164 -25.143 1.00 37.69 346 PRO A CA 1
ATOM 2703 C C . PRO A 1 346 ? -9.614 47.474 -24.869 1.00 37.69 346 PRO A C 1
ATOM 2705 O O . PRO A 1 346 ? -10.711 47.700 -25.384 1.00 37.69 346 PRO A O 1
ATOM 2708 N N . GLN A 1 347 ? -9.004 48.349 -24.068 1.00 38.44 347 GLN A N 1
ATOM 2709 C CA . GLN A 1 347 ? -9.432 49.737 -23.913 1.00 38.44 347 GLN A CA 1
ATOM 2710 C C . GLN A 1 347 ? -9.514 50.386 -25.305 1.00 38.44 347 GLN A C 1
ATOM 2712 O O . GLN A 1 347 ? -8.495 50.703 -25.922 1.00 38.44 347 GLN A O 1
ATOM 2717 N N . ARG A 1 348 ? -10.730 50.579 -25.830 1.00 34.56 348 ARG A N 1
ATOM 2718 C CA . ARG A 1 348 ? -10.945 51.462 -26.979 1.00 34.56 348 ARG A CA 1
ATOM 2719 C C . ARG A 1 348 ? -10.610 52.880 -26.521 1.00 34.56 348 ARG A C 1
ATOM 2721 O O . ARG A 1 348 ? -11.343 53.463 -25.730 1.00 34.56 348 ARG A O 1
ATOM 2728 N N . LYS A 1 349 ? -9.486 53.407 -27.020 1.00 39.09 349 LYS A N 1
ATOM 2729 C CA . LYS A 1 349 ? -9.119 54.827 -26.960 1.00 39.09 349 LYS A CA 1
ATOM 2730 C C . LYS A 1 349 ? -10.306 55.667 -27.436 1.00 39.09 349 LYS A C 1
ATOM 2732 O O . LYS A 1 349 ? -10.621 55.667 -28.623 1.00 39.09 349 LYS A O 1
ATOM 2737 N N . VAL A 1 350 ? -10.944 56.382 -26.516 1.00 36.56 350 VAL A N 1
ATOM 2738 C CA . VAL A 1 350 ? -11.821 57.503 -26.854 1.00 36.56 350 VAL A CA 1
ATOM 2739 C C . VAL A 1 350 ? -10.909 58.713 -27.053 1.00 36.56 350 VAL A C 1
ATOM 2741 O O . VAL A 1 3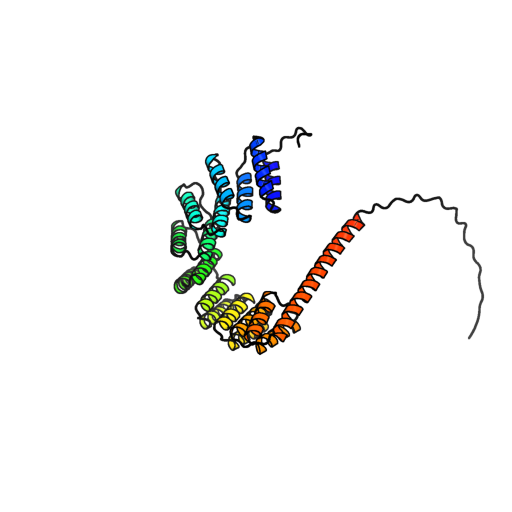50 ? -10.173 59.097 -26.145 1.00 36.56 350 VAL A O 1
ATOM 2744 N N . LEU A 1 351 ? -10.895 59.247 -28.275 1.00 31.72 351 LEU A N 1
ATOM 2745 C CA . LEU A 1 351 ? -10.219 60.492 -28.633 1.00 31.72 351 LEU A CA 1
ATOM 2746 C C . LEU A 1 351 ? -10.790 61.655 -27.803 1.00 31.72 351 LEU A C 1
ATOM 2748 O O . LEU A 1 351 ? -12.003 61.843 -27.756 1.00 31.72 351 LEU A O 1
ATOM 2752 N N . GLN A 1 352 ? -9.910 62.433 -27.168 1.00 30.19 352 GLN A N 1
ATOM 2753 C CA . GLN A 1 352 ? -10.245 63.705 -26.522 1.00 30.19 352 GLN A CA 1
ATOM 2754 C C . GLN A 1 352 ? -10.620 64.769 -27.566 1.00 30.19 352 GLN A C 1
ATOM 2756 O O . GLN A 1 352 ? -9.900 64.910 -28.557 1.00 30.19 352 GLN A O 1
ATOM 2761 N N . PRO A 1 353 ? -11.625 65.616 -27.293 1.00 30.86 353 PRO A N 1
ATOM 2762 C CA . PRO A 1 353 ? -11.671 66.972 -27.820 1.00 30.86 353 PRO A CA 1
ATOM 2763 C C . PRO A 1 353 ? -11.192 67.981 -26.759 1.00 30.86 353 PRO A C 1
ATOM 2765 O O . PRO A 1 353 ? -11.767 68.085 -25.679 1.00 30.86 353 PRO A O 1
ATOM 2768 N N . SER A 1 354 ? -10.110 68.687 -27.100 1.00 28.83 354 SER A N 1
ATOM 2769 C CA . SER A 1 354 ? -9.767 70.088 -26.781 1.00 28.83 354 SER A CA 1
ATOM 2770 C C . SER A 1 354 ? -10.412 70.770 -25.555 1.00 28.83 354 SER A C 1
ATOM 2772 O O . SER A 1 354 ? -11.592 71.117 -25.570 1.00 28.83 354 SER A O 1
ATOM 2774 N N . GLN A 1 355 ? -9.579 71.101 -24.560 1.00 32.09 355 GLN A N 1
ATOM 2775 C CA . GLN A 1 355 ? -9.868 72.094 -23.513 1.00 32.09 355 GLN A CA 1
ATOM 2776 C C . GLN A 1 355 ? -9.950 73.525 -24.083 1.00 32.09 355 GLN A C 1
ATOM 2778 O O . GLN A 1 355 ? -9.134 73.874 -24.939 1.00 32.09 355 GLN A O 1
ATOM 2783 N N . PRO A 1 356 ? -10.802 74.405 -23.524 1.00 30.75 356 PRO A N 1
ATOM 2784 C CA . PRO A 1 356 ? -10.537 75.834 -23.456 1.00 30.75 356 PRO A CA 1
ATOM 2785 C C . PRO A 1 356 ? -9.962 76.254 -22.091 1.00 30.75 356 PRO A C 1
ATOM 2787 O O . PRO A 1 356 ? -10.212 75.643 -21.054 1.00 30.75 356 PRO A O 1
ATOM 2790 N N . MET A 1 357 ? -9.163 77.319 -22.162 1.00 28.97 357 MET A N 1
ATOM 2791 C CA . MET A 1 357 ? -8.320 77.945 -21.140 1.00 28.97 357 MET A CA 1
ATOM 2792 C C . MET A 1 357 ? -8.998 78.266 -19.798 1.00 28.97 357 MET A C 1
ATOM 2794 O O . MET A 1 357 ? -10.094 78.821 -19.762 1.00 28.97 357 MET A O 1
ATOM 2798 N N . SER A 1 358 ? -8.262 78.056 -18.701 1.00 27.05 358 SER A N 1
ATOM 2799 C CA . SER A 1 358 ? -8.508 78.692 -17.405 1.00 27.05 358 SER A CA 1
ATOM 2800 C C . SER A 1 358 ? -7.829 80.068 -17.347 1.00 27.05 358 SER A C 1
ATOM 2802 O O . SER A 1 358 ? -6.631 80.203 -17.600 1.00 27.05 358 SER A O 1
ATOM 2804 N N . PHE A 1 359 ? -8.600 81.101 -16.998 1.00 29.88 359 PHE A N 1
ATOM 2805 C CA . PHE A 1 359 ? -8.077 82.382 -16.524 1.00 29.88 359 PHE A CA 1
ATOM 2806 C C . PHE A 1 359 ? -8.206 82.466 -15.000 1.00 29.88 359 PHE A C 1
ATOM 2808 O O . PHE A 1 359 ? -9.074 81.849 -14.389 1.00 29.88 359 PHE A O 1
ATOM 2815 N N . LYS A 1 360 ? -7.249 83.201 -14.439 1.00 32.06 360 LYS A N 1
ATOM 2816 C CA . LYS A 1 360 ? -6.785 83.254 -13.054 1.00 32.06 360 LYS A CA 1
ATOM 2817 C C . LYS A 1 360 ? -7.819 83.692 -12.011 1.00 32.06 360 LYS A C 1
ATOM 2819 O O . LYS A 1 360 ? -8.718 84.482 -12.277 1.00 32.06 360 LYS A O 1
ATOM 2824 N N . GLU A 1 361 ? -7.545 83.215 -10.802 1.00 29.88 361 GLU A N 1
ATOM 2825 C CA . GLU A 1 361 ? -8.042 83.643 -9.496 1.00 29.88 361 GLU A CA 1
ATOM 2826 C C . GLU A 1 361 ? -7.910 85.156 -9.251 1.00 29.88 361 GLU A C 1
ATOM 2828 O O . GLU A 1 361 ? -6.935 85.773 -9.682 1.00 29.88 361 GLU A O 1
ATOM 2833 N N . CYS A 1 362 ? -8.843 85.710 -8.468 1.00 26.45 362 CYS A N 1
ATOM 2834 C CA . CYS A 1 362 ? -8.562 86.692 -7.415 1.00 26.45 362 CYS A CA 1
ATOM 2835 C C . CYS A 1 362 ? -9.758 86.808 -6.433 1.00 26.45 362 CYS A C 1
ATOM 2837 O O . CYS A 1 362 ? -10.877 86.436 -6.790 1.00 26.45 362 CYS A O 1
ATOM 2839 N N . PRO A 1 363 ? -9.518 87.270 -5.190 1.00 42.28 363 PRO A N 1
ATOM 2840 C CA . PRO A 1 363 ? -10.229 86.852 -3.976 1.00 42.28 363 PRO A CA 1
ATOM 2841 C C . PRO A 1 363 ? -11.271 87.875 -3.499 1.00 42.28 363 PRO A C 1
ATOM 2843 O O . PRO A 1 363 ? -11.227 89.032 -3.909 1.00 42.28 363 PRO A O 1
ATOM 2846 N N . ASN A 1 364 ? -12.141 87.501 -2.549 1.00 29.77 364 ASN A N 1
ATOM 2847 C CA . ASN A 1 364 ? -12.640 88.493 -1.594 1.00 29.77 364 ASN A CA 1
ATOM 2848 C C . ASN A 1 364 ? -13.067 87.937 -0.230 1.00 29.77 364 ASN A C 1
ATOM 2850 O O . ASN A 1 364 ? -13.616 86.848 -0.094 1.00 29.77 364 ASN A O 1
ATOM 2854 N N . TYR A 1 365 ? -12.737 88.765 0.754 1.00 29.98 365 TYR A N 1
ATOM 2855 C CA . TYR A 1 365 ? -12.765 88.611 2.200 1.00 29.98 365 TYR A CA 1
ATOM 2856 C C . TYR A 1 365 ? -14.166 88.686 2.838 1.00 29.98 365 TYR A C 1
ATOM 2858 O O . TYR A 1 365 ? -15.046 89.387 2.352 1.00 29.98 365 TYR A O 1
ATOM 2866 N N . ASN A 1 366 ? -14.231 88.102 4.043 1.00 30.06 366 ASN A N 1
ATOM 2867 C CA . ASN A 1 366 ? -14.988 88.511 5.236 1.00 30.06 366 ASN A CA 1
ATOM 2868 C C . ASN A 1 366 ? -16.524 88.495 5.240 1.00 30.06 366 ASN A C 1
ATOM 2870 O O . ASN A 1 366 ? -17.166 89.385 4.701 1.00 30.06 366 ASN A O 1
ATOM 2874 N N . THR A 1 367 ? -17.064 87.681 6.155 1.00 34.38 367 THR A N 1
ATOM 2875 C CA . THR A 1 367 ? -17.985 88.183 7.192 1.00 34.38 367 THR A CA 1
ATOM 2876 C C . THR A 1 367 ? -17.706 87.506 8.537 1.00 34.38 367 THR A C 1
ATOM 2878 O O . THR A 1 367 ? -17.720 86.285 8.654 1.00 34.38 367 THR A O 1
ATOM 2881 N N . ILE A 1 368 ? -17.434 88.361 9.524 1.00 35.78 368 ILE A N 1
ATOM 2882 C CA . ILE A 1 368 ? -17.194 88.144 10.958 1.00 35.78 368 ILE A CA 1
ATOM 2883 C C . ILE A 1 368 ? -18.567 88.064 11.659 1.00 35.78 368 ILE A C 1
ATOM 2885 O O . ILE A 1 368 ? -19.471 88.822 11.313 1.00 35.78 368 ILE A O 1
ATOM 2889 N N . SER A 1 369 ? -18.804 87.142 12.596 1.00 32.03 369 SER A N 1
ATOM 2890 C CA . SER A 1 369 ? -18.920 87.368 14.061 1.00 32.03 369 SER A CA 1
ATOM 2891 C C . SER A 1 369 ? -20.065 86.465 14.561 1.00 32.03 369 SER A C 1
ATOM 2893 O O . SER A 1 369 ? -21.036 86.298 13.826 1.00 32.03 369 SER A O 1
ATOM 2895 N N . LYS A 1 370 ? -19.972 85.723 15.672 1.00 33.66 370 LYS A N 1
ATOM 2896 C CA . LYS A 1 370 ? -20.117 86.107 17.099 1.00 33.66 370 LYS A CA 1
ATOM 2897 C C . LYS A 1 370 ? -20.163 84.767 17.893 1.00 33.66 370 LYS A C 1
ATOM 2899 O O . LYS A 1 370 ? -20.577 83.778 17.298 1.00 33.66 370 LYS A O 1
ATOM 2904 N N . ASP A 1 371 ? -19.715 84.565 19.134 1.00 31.91 371 ASP A N 1
ATOM 2905 C CA . ASP A 1 371 ? -19.701 85.378 20.357 1.00 31.91 371 ASP A CA 1
ATOM 2906 C C . ASP A 1 371 ? -18.616 84.870 21.341 1.00 31.91 371 ASP A C 1
ATOM 2908 O O . ASP A 1 371 ? -18.469 83.654 21.492 1.00 31.91 371 ASP A O 1
ATOM 2912 N N . ALA A 1 372 ? -17.908 85.797 22.006 1.00 34.47 372 ALA A N 1
ATOM 2913 C CA . ALA A 1 372 ? -17.515 85.819 23.434 1.00 34.47 372 ALA A CA 1
ATOM 2914 C C . ALA A 1 372 ? -16.460 86.911 23.676 1.00 34.47 372 ALA A C 1
ATOM 2916 O O . ALA A 1 372 ? -15.376 86.832 23.053 1.00 34.47 372 ALA A O 1
#

Foldseek 3Di:
DVVPPDQDALVNLLVVLLVCLVVLVLVVSVVSVVVCVVSVHDHAQSSLLSNLLSCLVNLVLVVSVVSVVVCVVVVHQHALSSLLSSLLSCLVNLNLVVNLVSQVVCVVVVSYDHDLSSLQSSLLSCLVVLPDVVNVVSVVVCVVVVHDNAQSSLLSNLLSCLVNPVLVVSVVSVVVQVVPPPHDHALSSLLSNLLSCLSVLNLVVNVVSQVVCVVVVHQHALSSLLSSLLSCLVVPVLVVSVVSQVVCVVSPHHQALSSLLSSLLSCLVVLNLVVSVVSVVVCVVVVHDHDPSSLVSNLSSCVVNVNNVVSVVSVVVVVVVVVVVVVVVVVVVVVVVVVVVVVPDPPDDDDDDDDDDDDDDDDDDDDDDDDD

Sequence (372 aa):
MKDFNSCPNTFTYNTMLHLLVQKQVYVLALAVYNQMMKSDCRPNRATYGILIDGLCKAGTIEDSINLFDEMTHRGISPDIMIYTVIVSGLCQEKRTGDAKRLLLDTTKMNKCSPDTIAYHALLNGFCKLGGMDEIVSILKCIKNEGFVVGLNGYSCLIDGLFRIGRFREACRLRHNLMSNRNIAPDCILYTIMMKGLTMEGKVEDAVKLLSEMASTGIVPDTFCYNTLIKGFCDMGLLDEARSLKLEISQNDCFPNSATYTILICGLCKKGIVDEAQQIFEEMEKLGCLPTVMTFNALISGLCKAGELEQAHFLFYKMEIGRNLIEHRYRVLELREMTAITTRKLPQRKVLQPSQPMSFKECPNYNTISKDA